Protein AF-A0A2G5SE63-F1 (afdb_monomer_lite)

InterPro domains:
  IPR051630 Transcriptional Corepressor and Histone Demethylase [PTHR14017] (15-515)

Radius of gyration: 32.01 Å; chains: 1; bounding box: 91×85×112 Å

Foldseek 3Di:
DDDDDDDDDDDDDDDDDDDDDDDDDDDDDDPPPPPDPPDDDPDDDDDDDDDDDDDDDDDDDDDDDDDDDDDDDDDDDDDDDDDPDPDPPDPPDPDDDPLRVQLVLLLLQLLLLLVVLVVPLPPPPVPDPPRDVPLDDVLLVVLNCVSNVQQDDPLQFADEDDLPDFAPCLPCQSVLVVVVCLQQPAAADLVAPFDFFDPDLDDDDDDRRWHFNDDPPDDPVVVVVQNVVVNVGTPNTTDDDDPPPDDDSCPPPPCVSVVRQLVVLVVVQVPDDPVPRDDRGDPPRGHAYEYEADLCRPDDCPSVLSRCSRGPHHYYHCQCSVLVQDPVCQQLVNQCVQDPFDKFKKWKARFDHPQFAAEQFDDPVCRVVGRDLDYHTDIDIDTSVLVNQLLVQSNVLSNVLSVVCSVCVVCNVVSSVVSSVSQQVSADDDDPPRRGDPSHRIHIKRWQAWLDPPPPVGRSPVVVVSLVSDDQSPQLDHPPDPVVPPPDDDRVRSTDGDIRDRHRDDDRDDDDPPD

Structure (mmCIF, N/CA/C/O backbone):
data_AF-A0A2G5SE63-F1
#
_entry.id   AF-A0A2G5SE63-F1
#
loop_
_atom_site.group_PDB
_atom_site.id
_atom_site.type_symbol
_atom_site.label_atom_id
_atom_site.label_alt_id
_atom_site.label_comp_id
_atom_site.label_asym_id
_atom_site.label_entity_id
_atom_site.label_seq_id
_atom_site.pdbx_PDB_ins_code
_atom_site.Cartn_x
_atom_site.Cartn_y
_atom_site.Cartn_z
_atom_site.occupancy
_atom_site.B_iso_or_equiv
_atom_site.auth_seq_id
_atom_site.auth_comp_id
_atom_site.auth_asym_id
_atom_site.auth_atom_id
_atom_site.pdbx_PDB_model_num
ATOM 1 N N . MET A 1 1 ? -1.810 -16.993 -83.057 1.00 30.59 1 MET A N 1
ATOM 2 C CA . MET A 1 1 ? -0.584 -16.940 -83.878 1.00 30.59 1 MET A CA 1
ATOM 3 C C . MET A 1 1 ? 0.386 -15.972 -83.216 1.00 30.59 1 MET A C 1
ATOM 5 O O . MET A 1 1 ? -0.040 -14.856 -82.979 1.00 30.59 1 MET A O 1
ATOM 9 N N . GLN A 1 2 ? 1.602 -16.467 -82.914 1.00 28.72 2 GLN A N 1
ATOM 10 C CA . GLN A 1 2 ? 2.877 -15.783 -82.566 1.00 28.72 2 GLN A CA 1
ATOM 11 C C . GLN A 1 2 ? 2.839 -14.782 -81.383 1.00 28.72 2 GLN A C 1
ATOM 13 O O . GLN A 1 2 ? 2.095 -13.819 -81.424 1.00 28.72 2 GLN A O 1
ATOM 18 N N . GLY A 1 3 ? 3.532 -14.967 -80.246 1.00 28.42 3 GLY A N 1
ATOM 19 C CA . GLY A 1 3 ? 4.953 -15.319 -80.008 1.00 28.42 3 GLY A CA 1
ATOM 20 C C . GLY A 1 3 ? 5.690 -14.018 -79.608 1.00 28.42 3 GLY A C 1
ATOM 21 O O . GLY A 1 3 ? 5.505 -13.032 -80.299 1.00 28.42 3 GLY A O 1
ATOM 22 N N . SER A 1 4 ? 6.483 -13.853 -78.538 1.00 29.08 4 SER A N 1
ATOM 23 C CA . SER A 1 4 ? 7.476 -14.732 -77.905 1.00 29.08 4 SER A CA 1
ATOM 24 C C . SER A 1 4 ? 8.048 -14.106 -76.598 1.00 29.08 4 SER A C 1
ATOM 26 O O . SER A 1 4 ? 8.283 -12.904 -76.585 1.00 29.08 4 SER A O 1
ATOM 28 N N . SER A 1 5 ? 8.356 -14.955 -75.589 1.00 30.56 5 SER A N 1
ATOM 29 C CA . SER A 1 5 ? 9.543 -14.988 -74.670 1.00 30.56 5 SER A CA 1
ATOM 30 C C . SER A 1 5 ? 9.887 -13.777 -73.759 1.00 30.56 5 SER A C 1
ATOM 32 O O . SER A 1 5 ? 9.898 -12.654 -74.229 1.00 30.56 5 SER A O 1
ATOM 34 N N . THR A 1 6 ? 10.349 -13.862 -72.497 1.00 29.30 6 THR A N 1
ATOM 35 C CA . THR A 1 6 ? 10.870 -14.948 -71.630 1.00 29.30 6 THR A CA 1
ATOM 36 C C . THR A 1 6 ? 11.288 -14.378 -70.252 1.00 29.30 6 THR A C 1
ATOM 38 O O . THR A 1 6 ? 11.658 -13.211 -70.177 1.00 29.30 6 THR A O 1
ATOM 41 N N . ARG A 1 7 ? 11.422 -15.292 -69.267 1.00 26.94 7 ARG A N 1
ATOM 42 C CA . ARG A 1 7 ? 12.365 -15.352 -68.114 1.00 26.94 7 ARG A CA 1
ATOM 43 C C . ARG A 1 7 ? 11.886 -15.003 -66.692 1.00 26.94 7 ARG A C 1
ATOM 45 O O . ARG A 1 7 ? 11.969 -13.877 -66.221 1.00 26.94 7 ARG A O 1
ATOM 52 N N . ASP A 1 8 ? 11.514 -16.091 -66.013 1.00 27.47 8 ASP A N 1
ATOM 53 C CA . ASP A 1 8 ? 11.878 -16.535 -64.658 1.00 27.47 8 ASP A CA 1
ATOM 54 C C . ASP A 1 8 ? 12.922 -15.728 -63.862 1.00 27.47 8 ASP A C 1
ATOM 56 O O . ASP A 1 8 ? 14.047 -15.526 -64.322 1.00 27.47 8 ASP A O 1
ATOM 60 N N . ASN A 1 9 ? 12.635 -15.518 -62.566 1.00 27.62 9 ASN A N 1
ATOM 61 C CA . ASN A 1 9 ? 13.539 -16.030 -61.533 1.00 27.62 9 ASN A CA 1
ATOM 62 C C . ASN A 1 9 ? 12.873 -16.295 -60.169 1.00 27.62 9 ASN A C 1
ATOM 64 O O . ASN A 1 9 ? 12.051 -15.535 -59.663 1.00 27.62 9 ASN A O 1
ATOM 68 N N . ARG A 1 10 ? 13.287 -17.428 -59.599 1.00 26.53 10 ARG A N 1
ATOM 69 C CA . ARG A 1 10 ? 12.816 -18.117 -58.393 1.00 26.53 10 ARG A CA 1
ATOM 70 C C . ARG A 1 10 ? 13.096 -17.336 -57.104 1.00 26.53 10 ARG A C 1
ATOM 72 O O . ARG A 1 10 ? 14.202 -16.836 -56.919 1.00 26.53 10 ARG A O 1
ATOM 79 N N . ARG A 1 11 ? 12.171 -17.393 -56.137 1.00 27.53 11 ARG A N 1
ATOM 80 C CA . ARG A 1 11 ? 12.480 -17.203 -54.709 1.00 27.53 11 ARG A CA 1
ATOM 81 C C . ARG A 1 11 ? 12.095 -18.469 -53.946 1.00 27.53 11 ARG A C 1
ATOM 83 O O . ARG A 1 11 ? 10.929 -18.830 -53.835 1.00 27.53 11 ARG A O 1
ATOM 90 N N . THR A 1 12 ? 13.126 -19.173 -53.508 1.00 27.53 12 THR A N 1
ATOM 91 C CA . THR A 1 12 ? 13.116 -20.438 -52.775 1.00 27.53 12 THR A CA 1
ATOM 92 C C . THR A 1 12 ? 12.429 -20.312 -51.417 1.00 27.53 12 THR A C 1
ATOM 94 O O . THR A 1 12 ? 12.875 -19.548 -50.564 1.00 27.53 12 THR A O 1
ATOM 97 N N . GLN A 1 13 ? 11.391 -21.121 -51.205 1.00 26.95 13 GLN A N 1
ATOM 98 C CA . GLN A 1 13 ? 10.924 -21.518 -49.881 1.00 26.95 13 GLN A CA 1
ATOM 99 C C . GLN A 1 13 ? 11.902 -22.561 -49.326 1.00 26.95 13 GLN A C 1
ATOM 101 O O . GLN A 1 13 ? 12.095 -23.612 -49.933 1.00 26.95 13 GLN A O 1
ATOM 106 N N . GLN A 1 14 ? 12.531 -22.270 -48.188 1.00 26.72 14 GLN A N 1
ATOM 107 C CA . GLN A 1 14 ? 13.210 -23.279 -47.379 1.00 26.72 14 GLN A CA 1
ATOM 108 C C . GLN A 1 14 ? 12.342 -23.600 -46.165 1.00 26.72 14 GLN A C 1
ATOM 110 O O . GLN A 1 14 ? 12.247 -22.838 -45.208 1.00 26.72 14 GLN A O 1
ATOM 115 N N . THR A 1 15 ? 11.715 -24.767 -46.243 1.00 26.59 15 THR A N 1
ATOM 116 C CA . THR A 1 15 ? 11.247 -25.584 -45.126 1.00 26.59 15 THR A CA 1
ATOM 117 C C . THR A 1 15 ? 12.358 -25.767 -44.091 1.00 26.59 15 THR A C 1
ATOM 119 O O . THR A 1 15 ? 13.388 -26.366 -44.403 1.00 26.59 15 THR A O 1
ATOM 122 N N . GLN A 1 16 ? 12.141 -25.315 -42.853 1.00 28.48 16 GLN A N 1
ATOM 123 C CA . GLN A 1 16 ? 12.920 -25.772 -41.703 1.00 28.48 16 GLN A CA 1
ATOM 124 C C . GLN A 1 16 ? 12.133 -26.826 -40.927 1.00 28.48 16 GLN A C 1
ATOM 126 O O . GLN A 1 16 ? 11.013 -26.618 -40.468 1.00 28.48 16 GLN A O 1
ATOM 131 N N . SER A 1 17 ? 12.761 -27.993 -40.845 1.00 26.33 17 SER A N 1
ATOM 132 C CA . SER A 1 17 ? 12.310 -29.203 -40.183 1.00 26.33 17 SER A CA 1
ATOM 133 C C . SER A 1 17 ? 12.133 -29.011 -38.678 1.00 26.33 17 SER A C 1
ATOM 135 O O . SER A 1 17 ? 13.062 -28.599 -37.980 1.00 26.33 17 SER A O 1
ATOM 137 N N . ILE A 1 18 ? 10.975 -29.432 -38.179 1.00 26.94 18 ILE A N 1
ATOM 138 C CA . ILE A 1 18 ? 10.687 -29.656 -36.763 1.00 26.94 18 ILE A CA 1
ATOM 139 C C . ILE A 1 18 ? 11.609 -30.774 -36.258 1.00 26.94 18 ILE A C 1
ATOM 141 O O . ILE A 1 18 ? 11.415 -31.949 -36.569 1.00 26.94 18 ILE A O 1
ATOM 145 N N . ARG A 1 19 ? 12.629 -30.418 -35.471 1.00 25.81 19 ARG A N 1
ATOM 146 C CA . ARG A 1 19 ? 13.379 -31.382 -34.657 1.00 25.81 19 ARG A CA 1
ATOM 147 C C . ARG A 1 19 ? 12.616 -31.602 -33.356 1.00 25.81 19 ARG A C 1
ATOM 149 O O . ARG A 1 19 ? 12.664 -30.780 -32.449 1.00 25.81 19 ARG A O 1
ATOM 156 N N . GLN A 1 20 ? 11.921 -32.733 -33.280 1.00 26.14 20 GLN A N 1
ATOM 157 C CA . GLN A 1 20 ? 11.425 -33.297 -32.029 1.00 26.14 20 GLN A CA 1
ATOM 158 C C . GLN A 1 20 ? 12.620 -33.662 -31.135 1.00 26.14 20 GLN A C 1
ATOM 160 O O . GLN A 1 20 ? 13.385 -34.572 -31.458 1.00 26.14 20 GLN A O 1
ATOM 165 N N . SER A 1 21 ? 12.788 -32.976 -30.007 1.00 26.64 21 SER A N 1
ATOM 166 C CA . SER A 1 21 ? 13.642 -33.437 -28.912 1.00 26.64 21 SER A CA 1
ATOM 167 C C . SER A 1 21 ? 12.795 -34.244 -27.924 1.00 26.64 21 SER A C 1
ATOM 169 O O . SER A 1 21 ? 11.805 -33.770 -27.371 1.00 26.64 21 SER A O 1
ATOM 171 N N . ARG A 1 22 ? 13.176 -35.512 -27.741 1.00 26.05 22 ARG A N 1
ATOM 172 C CA . ARG A 1 22 ? 12.609 -36.428 -26.742 1.00 26.05 22 ARG A CA 1
ATOM 173 C C . ARG A 1 22 ? 12.897 -35.945 -25.308 1.00 26.05 22 ARG A C 1
ATOM 175 O O . ARG A 1 22 ? 13.927 -35.309 -25.082 1.00 26.05 22 ARG A O 1
ATOM 182 N N . PRO A 1 23 ? 12.036 -36.302 -24.338 1.00 24.58 23 PRO A N 1
ATOM 183 C CA . PRO A 1 23 ? 12.110 -35.813 -22.969 1.00 24.58 23 PRO A CA 1
ATOM 184 C C . PRO A 1 23 ? 13.185 -36.559 -22.176 1.00 24.58 23 PRO A C 1
ATOM 186 O O . PRO A 1 23 ? 13.169 -37.786 -22.075 1.00 24.58 23 PRO A O 1
ATOM 189 N N . THR A 1 24 ? 14.115 -35.819 -21.578 1.00 26.73 24 THR A N 1
ATOM 190 C CA . THR A 1 24 ? 15.051 -36.354 -20.589 1.00 26.73 24 THR A CA 1
ATOM 191 C C . THR A 1 24 ? 14.405 -36.319 -19.208 1.00 26.73 24 THR A C 1
ATOM 193 O O . THR A 1 24 ? 14.349 -35.302 -18.523 1.00 26.73 24 THR A O 1
ATOM 196 N N . THR A 1 25 ? 13.924 -37.478 -18.770 1.00 28.27 25 THR A N 1
ATOM 197 C CA . THR A 1 25 ? 13.602 -37.754 -17.371 1.00 28.27 25 THR A CA 1
ATOM 198 C C . THR A 1 25 ? 14.877 -37.705 -16.529 1.00 28.27 25 THR A C 1
ATOM 200 O O . THR A 1 25 ? 15.701 -38.620 -16.594 1.00 28.27 25 THR A O 1
ATOM 203 N N . ARG A 1 26 ? 15.038 -36.673 -15.693 1.00 26.05 26 ARG A N 1
ATOM 204 C CA . ARG A 1 26 ? 15.887 -36.771 -14.499 1.00 26.05 26 ARG A CA 1
ATOM 205 C C . ARG A 1 26 ? 15.404 -35.852 -13.373 1.00 26.05 26 ARG A C 1
ATOM 207 O O . ARG A 1 26 ? 15.696 -34.668 -13.339 1.00 26.05 26 ARG A O 1
ATOM 214 N N . SER A 1 27 ? 14.723 -36.499 -12.429 1.00 27.45 27 SER A N 1
ATOM 215 C CA . SER A 1 27 ? 14.870 -36.320 -10.982 1.00 27.45 27 SER A CA 1
ATOM 216 C C . SER A 1 27 ? 14.578 -34.937 -10.386 1.00 27.45 27 SER A C 1
ATOM 218 O O . SER A 1 27 ? 15.448 -34.085 -10.227 1.00 27.45 27 SER A O 1
ATOM 220 N N . THR A 1 28 ? 13.352 -34.830 -9.881 1.00 34.25 28 THR A N 1
ATOM 221 C CA . THR A 1 28 ? 12.953 -34.122 -8.659 1.00 34.25 28 THR A CA 1
ATOM 222 C C . THR A 1 28 ? 13.988 -34.244 -7.530 1.00 34.25 28 THR A C 1
ATOM 224 O O . THR A 1 28 ? 13.969 -35.217 -6.786 1.00 34.25 28 THR A O 1
ATOM 227 N N . ALA A 1 29 ? 14.892 -33.271 -7.401 1.00 27.62 29 ALA A N 1
ATOM 228 C CA . ALA A 1 29 ? 15.628 -32.954 -6.169 1.00 27.62 29 ALA A CA 1
ATOM 229 C C . ALA A 1 29 ? 16.548 -31.747 -6.415 1.00 27.62 29 ALA A C 1
ATOM 231 O O . ALA A 1 29 ? 17.751 -31.930 -6.526 1.00 27.62 29 ALA A O 1
ATOM 232 N N . ASN A 1 30 ? 16.020 -30.524 -6.557 1.00 28.97 30 ASN A N 1
ATOM 233 C CA . ASN A 1 30 ? 16.871 -29.318 -6.466 1.00 28.97 30 ASN A CA 1
ATOM 234 C C . ASN A 1 30 ? 16.159 -27.998 -6.107 1.00 28.97 30 ASN A C 1
ATOM 236 O O . ASN A 1 30 ? 16.807 -26.957 -6.055 1.00 28.97 30 ASN A O 1
ATOM 240 N N . ALA A 1 31 ? 14.876 -28.013 -5.736 1.00 29.52 31 ALA A N 1
ATOM 241 C CA . ALA A 1 31 ? 14.172 -26.801 -5.289 1.00 29.52 31 ALA A CA 1
ATOM 242 C C . ALA A 1 31 ? 14.446 -26.403 -3.815 1.00 29.52 31 ALA A C 1
ATOM 244 O O . ALA A 1 31 ? 13.814 -25.490 -3.297 1.00 29.52 31 ALA A O 1
ATOM 245 N N . LEU A 1 32 ? 15.388 -27.061 -3.123 1.00 29.97 32 LEU A N 1
ATOM 246 C CA . LEU A 1 32 ? 15.657 -26.854 -1.688 1.00 29.97 32 LEU A CA 1
ATOM 247 C C . LEU A 1 32 ? 17.054 -26.297 -1.349 1.00 29.97 32 LEU A C 1
ATOM 249 O O . LEU A 1 32 ? 17.333 -26.082 -0.175 1.00 29.97 32 LEU A O 1
ATOM 253 N N . ASN A 1 33 ? 17.914 -25.994 -2.332 1.00 27.91 33 ASN A N 1
ATOM 254 C CA . ASN A 1 33 ? 19.308 -25.590 -2.063 1.00 27.91 33 ASN A CA 1
ATOM 255 C C . ASN A 1 33 ? 19.717 -24.165 -2.485 1.00 27.91 33 ASN A C 1
ATOM 257 O O . ASN A 1 33 ? 20.893 -23.827 -2.391 1.00 27.91 33 ASN A O 1
ATOM 261 N N . GLN A 1 34 ? 18.781 -23.271 -2.826 1.00 30.20 34 GLN A N 1
ATOM 262 C CA . GLN A 1 34 ? 19.083 -21.833 -2.991 1.00 30.20 34 GLN A CA 1
ATOM 263 C C . GLN A 1 34 ? 18.849 -20.988 -1.720 1.00 30.20 34 GLN A C 1
ATOM 265 O O . GLN A 1 34 ? 18.658 -19.778 -1.780 1.00 30.20 34 GLN A O 1
ATOM 270 N N . ARG A 1 35 ? 18.924 -21.604 -0.533 1.00 33.09 35 ARG A N 1
ATOM 271 C CA . ARG A 1 35 ? 18.958 -20.897 0.761 1.00 33.09 35 ARG A CA 1
ATOM 272 C C . ARG A 1 35 ? 20.172 -21.312 1.597 1.00 33.09 35 ARG A C 1
ATOM 274 O O . ARG A 1 35 ? 20.029 -21.767 2.724 1.00 33.09 35 ARG A O 1
ATOM 281 N N . SER A 1 36 ? 21.386 -21.170 1.063 1.00 30.50 36 SER A N 1
ATOM 282 C CA . SER A 1 36 ? 22.601 -21.138 1.896 1.00 30.50 36 SER A CA 1
ATOM 283 C C . SER A 1 36 ? 23.817 -20.599 1.135 1.00 30.50 36 SER A C 1
ATOM 285 O O . SER A 1 36 ? 24.647 -21.352 0.638 1.00 30.50 36 SER A O 1
ATOM 287 N N . LEU A 1 37 ? 23.964 -19.275 1.075 1.00 26.89 37 LEU A N 1
ATOM 288 C CA . LEU A 1 37 ? 25.247 -18.632 0.764 1.00 26.89 37 LEU A CA 1
ATOM 289 C C . LEU A 1 37 ? 25.679 -17.730 1.925 1.00 26.89 37 LEU A C 1
ATOM 291 O O . LEU A 1 37 ? 25.951 -16.549 1.765 1.00 26.89 37 LEU A O 1
ATOM 295 N N . THR A 1 38 ? 25.763 -18.314 3.122 1.00 30.27 38 THR A N 1
ATOM 296 C CA . THR A 1 38 ? 26.461 -17.725 4.279 1.00 30.27 38 THR A CA 1
ATOM 297 C C . THR A 1 38 ? 27.177 -18.799 5.100 1.00 30.27 38 THR A C 1
ATOM 299 O O . THR A 1 38 ? 27.014 -18.902 6.309 1.00 30.27 38 THR A O 1
ATOM 302 N N . LYS A 1 39 ? 28.037 -19.600 4.461 1.00 27.42 39 LYS A N 1
ATOM 303 C CA . LYS A 1 39 ? 29.121 -20.314 5.161 1.00 27.42 39 LYS A CA 1
ATOM 304 C C . LYS A 1 39 ? 30.389 -20.333 4.313 1.00 27.42 39 LYS A C 1
ATOM 306 O O . LYS A 1 39 ? 30.770 -21.355 3.752 1.00 27.42 39 LYS A O 1
ATOM 311 N N . VAL A 1 40 ? 31.096 -19.204 4.276 1.00 27.23 40 VAL A N 1
ATOM 312 C CA . VAL A 1 40 ? 32.530 -19.237 3.969 1.00 27.23 40 VAL A CA 1
ATOM 313 C C . VAL A 1 40 ? 33.237 -19.848 5.180 1.00 27.23 40 VAL A C 1
ATOM 315 O O . VAL A 1 40 ? 33.261 -19.279 6.273 1.00 27.23 40 VAL A O 1
ATOM 318 N N . ARG A 1 41 ? 33.771 -21.055 4.974 1.00 24.44 41 ARG A N 1
ATOM 319 C CA . ARG A 1 41 ? 34.708 -21.760 5.855 1.00 24.44 41 ARG A CA 1
ATOM 320 C C . ARG A 1 41 ? 35.819 -20.794 6.289 1.00 24.44 41 ARG A C 1
ATOM 322 O O . ARG A 1 41 ? 36.641 -20.386 5.477 1.00 24.44 41 ARG A O 1
ATOM 329 N N . ARG A 1 42 ? 35.875 -20.454 7.581 1.00 25.98 42 ARG A N 1
ATOM 330 C CA . ARG A 1 42 ? 37.058 -19.830 8.192 1.00 25.98 42 ARG A CA 1
ATOM 331 C C . ARG A 1 42 ? 38.181 -20.868 8.242 1.00 25.98 42 ARG A C 1
ATOM 333 O O . ARG A 1 42 ? 38.253 -21.652 9.186 1.00 25.98 42 ARG A O 1
ATOM 340 N N . SER A 1 43 ? 39.062 -20.873 7.247 1.00 27.12 43 SER A N 1
ATOM 341 C CA . SER A 1 43 ? 40.390 -21.467 7.393 1.00 27.12 43 SER A CA 1
ATOM 342 C C . SER A 1 43 ? 41.225 -20.561 8.297 1.00 27.12 43 SER A C 1
ATOM 344 O O . SER A 1 43 ? 41.416 -19.378 8.016 1.00 27.12 43 SER A O 1
ATOM 346 N N . ARG A 1 44 ? 41.692 -21.104 9.423 1.00 29.66 44 ARG A N 1
ATOM 347 C CA . ARG A 1 44 ? 42.647 -20.442 10.315 1.00 29.66 44 ARG A CA 1
ATOM 348 C C . ARG A 1 44 ? 43.978 -20.258 9.577 1.00 29.66 44 ARG A C 1
ATOM 350 O O . ARG A 1 44 ? 44.704 -21.226 9.401 1.00 29.66 44 ARG A O 1
ATOM 357 N N . SER A 1 45 ? 44.334 -19.022 9.240 1.00 26.59 45 SER A N 1
ATOM 358 C CA . SER A 1 45 ? 45.729 -18.624 9.027 1.00 26.59 45 SER A CA 1
ATOM 359 C C . SER A 1 45 ? 46.019 -17.375 9.857 1.00 26.59 45 SER A C 1
ATOM 361 O O . SER A 1 45 ? 45.384 -16.334 9.697 1.00 26.59 45 SER A O 1
ATOM 363 N N . ARG A 1 46 ? 46.956 -17.511 10.799 1.00 30.44 46 ARG A N 1
ATOM 364 C CA . ARG A 1 46 ? 47.530 -16.420 11.596 1.00 30.44 46 ARG A CA 1
ATOM 365 C C . ARG A 1 46 ? 48.165 -15.377 10.666 1.00 30.44 46 ARG A C 1
ATOM 367 O O . ARG A 1 46 ? 48.941 -15.761 9.800 1.00 30.44 46 ARG A O 1
ATOM 374 N N . GLY A 1 47 ? 47.927 -14.083 10.898 1.00 27.47 47 GLY A N 1
ATOM 375 C CA . GLY A 1 47 ? 48.752 -13.033 10.287 1.00 27.47 47 GLY A CA 1
ATOM 376 C C . GLY A 1 47 ? 48.145 -11.629 10.238 1.00 27.47 47 GLY A C 1
ATOM 377 O O . GLY A 1 47 ? 47.426 -11.313 9.307 1.00 27.47 47 GLY A O 1
ATOM 378 N N . LYS A 1 48 ? 48.543 -10.795 11.210 1.00 27.27 48 LYS A N 1
ATOM 379 C CA . LYS A 1 48 ? 48.642 -9.316 11.205 1.00 27.27 48 LYS A CA 1
ATOM 380 C C . LYS A 1 48 ? 47.366 -8.468 10.990 1.00 27.27 48 LYS A C 1
ATOM 382 O O . LYS A 1 48 ? 46.801 -8.365 9.911 1.00 27.27 48 LYS A O 1
ATOM 387 N N . ASN A 1 49 ? 47.012 -7.750 12.060 1.00 26.44 49 ASN A N 1
ATOM 388 C CA . ASN A 1 49 ? 46.053 -6.645 12.107 1.00 26.44 49 ASN A CA 1
ATOM 389 C C . ASN A 1 49 ? 46.403 -5.525 11.109 1.00 26.44 49 ASN A C 1
ATOM 391 O O . ASN A 1 49 ? 47.499 -4.971 11.183 1.00 26.44 49 ASN A O 1
ATOM 395 N N . VAL A 1 50 ? 45.440 -5.102 10.286 1.00 26.88 50 VAL A N 1
ATOM 396 C CA . VAL A 1 50 ? 45.475 -3.808 9.586 1.00 26.88 50 VAL A CA 1
ATOM 397 C C . VAL A 1 50 ? 44.333 -2.947 10.125 1.00 26.88 50 VAL A C 1
ATOM 399 O O . VAL A 1 50 ? 43.158 -3.255 9.939 1.00 26.88 50 VAL A O 1
ATOM 402 N N . ARG A 1 51 ? 44.695 -1.884 10.851 1.00 26.59 51 ARG A N 1
ATOM 403 C CA . ARG A 1 51 ? 43.793 -0.801 11.265 1.00 26.59 51 ARG A CA 1
ATOM 404 C C . ARG A 1 51 ? 43.552 0.116 10.062 1.00 26.59 51 ARG A C 1
ATOM 406 O O . ARG A 1 51 ? 44.514 0.546 9.434 1.00 26.59 51 ARG A O 1
ATOM 413 N N . PHE A 1 52 ? 42.299 0.466 9.783 1.00 24.22 52 PHE A N 1
ATOM 414 C CA . PHE A 1 52 ? 41.976 1.571 8.877 1.00 24.22 52 PHE A CA 1
ATOM 415 C C . PHE A 1 52 ? 42.254 2.898 9.598 1.00 24.22 52 PHE A C 1
ATOM 417 O O . PHE A 1 52 ? 41.592 3.215 10.586 1.00 24.22 52 PHE A O 1
ATOM 424 N N . ALA A 1 53 ? 43.258 3.644 9.136 1.00 28.39 53 ALA A N 1
ATOM 425 C CA . ALA A 1 53 ? 43.579 4.986 9.614 1.00 28.39 53 ALA A CA 1
ATOM 426 C C . ALA A 1 53 ? 42.970 6.046 8.680 1.00 28.39 53 ALA A C 1
ATOM 428 O O . ALA A 1 53 ? 43.058 5.930 7.458 1.00 28.39 53 ALA A O 1
ATOM 429 N N . SER A 1 54 ? 42.358 7.076 9.265 1.00 29.20 54 SER A N 1
ATOM 430 C CA . SER A 1 54 ? 41.907 8.289 8.569 1.00 29.20 54 SER A CA 1
ATOM 431 C C . SER A 1 54 ? 43.101 9.092 8.019 1.00 29.20 54 SER A C 1
ATOM 433 O O . SER A 1 54 ? 44.179 9.047 8.617 1.00 29.20 54 SER A O 1
ATOM 435 N N . PRO A 1 55 ? 42.943 9.854 6.919 1.00 29.84 55 PRO A N 1
ATOM 436 C CA . PRO A 1 55 ? 44.067 10.536 6.278 1.00 29.84 55 PRO A CA 1
ATOM 437 C C . PRO A 1 55 ? 44.539 11.773 7.071 1.00 29.84 55 PRO A C 1
ATOM 439 O O . PRO A 1 55 ? 43.713 12.453 7.692 1.00 29.84 55 PRO A O 1
ATOM 442 N N . PRO A 1 56 ? 45.847 12.103 7.052 1.00 28.66 56 PRO A N 1
ATOM 443 C CA . PRO A 1 56 ? 46.392 13.242 7.781 1.00 28.66 56 PRO A CA 1
ATOM 444 C C . PRO A 1 56 ? 46.184 14.566 7.028 1.00 28.66 56 PRO A C 1
ATOM 446 O O . PRO A 1 56 ? 46.259 14.635 5.802 1.00 28.66 56 PRO A O 1
ATOM 449 N N . ARG A 1 57 ? 45.966 15.643 7.793 1.00 32.09 57 ARG A N 1
ATOM 450 C CA . ARG A 1 57 ? 46.010 17.036 7.323 1.00 32.09 57 ARG A CA 1
ATOM 451 C C . ARG A 1 57 ? 47.460 17.426 7.016 1.00 32.09 57 ARG A C 1
ATOM 453 O O . ARG A 1 57 ? 48.290 17.402 7.921 1.00 32.09 57 ARG A O 1
ATOM 460 N N . GLN A 1 58 ? 47.753 17.833 5.783 1.00 30.45 58 GLN A N 1
ATOM 461 C CA . GLN A 1 58 ? 49.034 18.457 5.444 1.00 30.45 58 GLN A CA 1
ATOM 462 C C . GLN A 1 58 ? 49.032 19.933 5.862 1.00 30.45 58 GLN A C 1
ATOM 464 O O . GLN A 1 58 ? 48.254 20.736 5.351 1.00 30.45 58 GLN A O 1
ATOM 469 N N . GLY A 1 59 ? 49.909 20.276 6.805 1.00 25.94 59 GLY A N 1
ATOM 470 C CA . GLY A 1 59 ? 50.369 21.639 7.043 1.00 25.94 59 GLY A CA 1
ATOM 471 C C . GLY A 1 59 ? 51.666 21.865 6.270 1.00 25.94 59 GLY A C 1
ATOM 472 O O . GLY A 1 59 ? 52.603 21.084 6.404 1.00 25.94 59 GLY A O 1
ATOM 473 N N . SER A 1 60 ? 51.713 22.921 5.464 1.00 28.02 60 SER A N 1
ATOM 474 C CA . SER A 1 60 ? 52.926 23.379 4.786 1.00 28.02 60 SER A CA 1
ATOM 475 C C . SER A 1 60 ? 53.603 24.457 5.636 1.00 28.02 60 SER A C 1
ATOM 477 O O . SER A 1 60 ? 52.997 25.481 5.952 1.00 28.02 60 SER A O 1
ATOM 479 N N . ARG A 1 61 ? 54.858 24.211 6.025 1.00 25.84 61 ARG A N 1
ATOM 480 C CA . ARG A 1 61 ? 55.819 25.218 6.493 1.00 25.84 61 ARG A CA 1
ATOM 481 C C . ARG A 1 61 ? 56.932 25.274 5.453 1.00 25.84 61 ARG A C 1
ATOM 483 O O . ARG A 1 61 ? 57.654 24.295 5.327 1.00 25.84 61 ARG A O 1
ATOM 490 N N . HIS A 1 62 ? 57.127 26.421 4.808 1.00 28.81 62 HIS A N 1
ATOM 491 C CA . HIS A 1 62 ? 58.438 26.804 4.286 1.00 28.81 62 HIS A CA 1
ATOM 492 C C . HIS A 1 62 ? 58.667 28.320 4.406 1.00 28.81 62 HIS A C 1
ATOM 494 O O . HIS A 1 62 ? 57.934 29.131 3.854 1.00 28.81 62 HIS A O 1
ATOM 500 N N . THR A 1 63 ? 59.644 28.632 5.264 1.00 27.36 63 THR A N 1
ATOM 501 C CA . THR A 1 63 ? 60.752 29.603 5.150 1.00 27.36 63 THR A CA 1
ATOM 502 C C . THR A 1 63 ? 60.571 30.929 4.390 1.00 27.36 63 THR A C 1
ATOM 504 O O . THR A 1 63 ? 60.339 30.961 3.188 1.00 27.36 63 THR A O 1
ATOM 507 N N . ARG A 1 64 ? 60.833 32.018 5.134 1.00 24.28 64 ARG A N 1
ATOM 508 C CA . ARG A 1 64 ? 61.074 33.409 4.703 1.00 24.28 64 ARG A CA 1
ATOM 509 C C . ARG A 1 64 ? 62.255 33.528 3.731 1.00 24.28 64 ARG A C 1
ATOM 511 O O . ARG A 1 64 ? 63.315 32.992 4.032 1.00 24.28 64 ARG A O 1
ATOM 518 N N . THR A 1 65 ? 62.101 34.353 2.698 1.00 27.31 65 THR A N 1
ATOM 519 C CA . THR A 1 65 ? 63.098 35.343 2.240 1.00 27.31 65 THR A CA 1
ATOM 520 C C . THR A 1 65 ? 62.359 36.559 1.666 1.00 27.31 65 THR A C 1
ATOM 522 O O . THR A 1 65 ? 61.232 36.439 1.185 1.00 27.31 65 THR A O 1
ATOM 525 N N . ASP A 1 66 ? 62.955 37.735 1.847 1.00 25.97 66 ASP A N 1
ATOM 526 C CA . ASP A 1 66 ? 62.382 39.066 1.638 1.00 25.97 66 ASP A CA 1
ATOM 527 C C . ASP A 1 66 ? 62.276 39.494 0.163 1.00 25.97 66 ASP A C 1
ATOM 529 O O . ASP A 1 66 ? 63.114 39.125 -0.653 1.00 25.97 66 ASP A O 1
ATOM 533 N N . ALA A 1 67 ? 61.289 40.357 -0.131 1.00 25.95 67 ALA A N 1
ATOM 534 C CA . ALA A 1 67 ? 61.463 41.698 -0.723 1.00 25.95 67 ALA A CA 1
ATOM 535 C C . ALA A 1 67 ? 60.355 42.119 -1.718 1.00 25.95 67 ALA A C 1
ATOM 537 O O . ALA A 1 67 ? 60.289 41.674 -2.858 1.00 25.95 67 ALA A O 1
ATOM 538 N N . SER A 1 68 ? 59.633 43.165 -1.300 1.00 26.61 68 SER A N 1
ATOM 539 C CA . SER A 1 68 ? 59.152 44.300 -2.107 1.00 26.61 68 SER A CA 1
ATOM 540 C C . SER A 1 68 ? 57.904 44.190 -3.006 1.00 26.61 68 SER A C 1
ATOM 542 O O . SER A 1 68 ? 57.585 43.175 -3.607 1.00 26.61 68 SER A O 1
ATOM 544 N N . ALA A 1 69 ? 57.269 45.365 -3.108 1.00 27.05 69 ALA A N 1
ATOM 545 C CA . ALA A 1 69 ? 56.249 45.826 -4.052 1.00 27.05 69 ALA A CA 1
ATOM 546 C C . ALA A 1 69 ? 54.765 45.525 -3.747 1.00 27.05 69 ALA A C 1
ATOM 548 O O . ALA A 1 69 ? 54.203 44.466 -4.006 1.00 27.05 69 ALA A O 1
ATOM 549 N N . ARG A 1 70 ? 54.116 46.587 -3.248 1.00 30.62 70 ARG A N 1
ATOM 550 C CA . ARG A 1 70 ? 52.671 46.845 -3.246 1.00 30.62 70 ARG A CA 1
ATOM 551 C C . ARG A 1 70 ? 52.065 46.626 -4.639 1.00 30.62 70 ARG A C 1
ATOM 553 O O . ARG A 1 70 ? 52.596 47.164 -5.602 1.00 30.62 70 ARG A O 1
ATOM 560 N N . ASN A 1 71 ? 50.869 46.036 -4.706 1.00 26.34 71 ASN A N 1
ATOM 561 C CA . ASN A 1 71 ? 49.770 46.624 -5.479 1.00 26.34 71 ASN A CA 1
ATOM 562 C C . ASN A 1 71 ? 48.395 46.102 -5.039 1.00 26.34 71 ASN A C 1
ATOM 564 O O . ASN A 1 71 ? 48.191 44.919 -4.780 1.00 26.34 71 ASN A O 1
ATOM 568 N N . ARG A 1 72 ? 47.464 47.051 -4.915 1.00 29.02 72 ARG A N 1
ATOM 569 C CA . ARG A 1 72 ? 46.047 46.872 -4.587 1.00 29.02 72 ARG A CA 1
ATOM 570 C C . ARG A 1 72 ? 45.311 46.246 -5.771 1.00 29.02 72 ARG A C 1
ATOM 572 O O . ARG A 1 72 ? 45.475 46.716 -6.889 1.00 29.02 72 ARG A O 1
ATOM 579 N N . SER A 1 73 ? 44.404 45.309 -5.505 1.00 25.45 73 SER A N 1
ATOM 580 C CA . SER A 1 73 ? 43.230 45.084 -6.353 1.00 25.45 73 SER A CA 1
ATOM 581 C C . SER A 1 73 ? 42.145 44.341 -5.568 1.00 25.45 73 SER A C 1
ATOM 583 O O . SER A 1 73 ? 42.369 43.295 -4.965 1.00 25.45 73 SER A O 1
ATOM 585 N N . THR A 1 74 ? 40.984 44.976 -5.504 1.00 27.73 74 THR A N 1
ATOM 586 C CA . THR A 1 74 ? 39.744 44.604 -4.821 1.00 27.73 74 THR A CA 1
ATOM 587 C C . THR A 1 74 ? 39.059 43.404 -5.478 1.00 27.73 74 THR A C 1
ATOM 589 O O . THR A 1 74 ? 38.760 43.452 -6.667 1.00 27.73 74 THR A O 1
ATOM 592 N N . SER A 1 75 ? 38.718 42.373 -4.696 1.00 25.61 75 SER A N 1
ATOM 593 C CA . SER A 1 75 ? 37.909 41.230 -5.148 1.00 25.61 75 SER A CA 1
ATOM 594 C C . SER A 1 75 ? 36.555 41.203 -4.438 1.00 25.61 75 SER A C 1
ATOM 596 O O . SER A 1 75 ? 36.459 41.027 -3.222 1.00 25.61 75 SER A O 1
ATOM 598 N N . ILE A 1 76 ? 35.515 41.354 -5.251 1.00 26.91 76 ILE A N 1
ATOM 599 C CA . ILE A 1 76 ? 34.086 41.285 -4.950 1.00 26.91 76 ILE A CA 1
ATOM 600 C C . ILE A 1 76 ? 33.733 39.919 -4.338 1.00 26.91 76 ILE A C 1
ATOM 602 O O . ILE A 1 76 ? 34.039 38.869 -4.898 1.00 26.91 76 ILE A O 1
ATOM 606 N N . LYS A 1 77 ? 33.067 39.922 -3.175 1.00 26.19 77 LYS A N 1
ATOM 607 C CA . LYS A 1 77 ? 32.476 38.722 -2.562 1.00 26.19 77 LYS A CA 1
ATOM 608 C C . LYS A 1 77 ? 31.145 38.400 -3.246 1.00 26.19 77 LYS A C 1
ATOM 610 O O . LYS A 1 77 ? 30.125 38.995 -2.913 1.00 26.19 77 LYS A O 1
ATOM 615 N N . THR A 1 78 ? 31.128 37.414 -4.134 1.00 27.81 78 THR A N 1
ATOM 616 C CA . THR A 1 78 ? 29.891 36.750 -4.571 1.00 27.81 78 THR A CA 1
ATOM 617 C C . THR A 1 78 ? 29.372 35.840 -3.456 1.00 27.81 78 THR A C 1
ATOM 619 O O . THR A 1 78 ? 30.009 34.853 -3.080 1.00 27.81 78 THR A O 1
ATOM 622 N N . GLN A 1 79 ? 28.219 36.200 -2.891 1.00 29.06 79 GLN A N 1
ATOM 623 C CA . GLN A 1 79 ? 27.485 35.403 -1.911 1.00 29.06 79 GLN A CA 1
ATOM 624 C C . GLN A 1 79 ? 26.934 34.124 -2.561 1.00 29.06 79 GLN A C 1
ATOM 626 O O . GLN A 1 79 ? 26.222 34.180 -3.559 1.00 29.06 79 GLN A O 1
ATOM 631 N N . ARG A 1 80 ? 27.224 32.964 -1.962 1.00 27.08 80 ARG A N 1
ATOM 632 C CA . ARG A 1 80 ? 26.508 31.709 -2.241 1.00 27.08 80 ARG A CA 1
ATOM 633 C C . ARG A 1 80 ? 25.059 31.811 -1.735 1.00 27.08 80 ARG A C 1
ATOM 635 O O . ARG A 1 80 ? 24.868 32.268 -0.603 1.00 27.08 80 ARG A O 1
ATOM 642 N N . PRO A 1 81 ? 24.050 31.339 -2.489 1.00 29.89 81 PRO A N 1
ATOM 643 C CA . PRO A 1 81 ? 22.678 31.308 -2.005 1.00 29.89 81 PRO A CA 1
ATOM 644 C C . PRO A 1 81 ? 22.548 30.292 -0.864 1.00 29.89 81 PRO A C 1
ATOM 646 O O . PRO A 1 81 ? 22.946 29.132 -0.972 1.00 29.89 81 PRO A O 1
ATOM 649 N N . ARG A 1 82 ? 22.005 30.756 0.265 1.00 27.86 82 ARG A N 1
ATOM 650 C CA . ARG A 1 82 ? 21.627 29.924 1.410 1.00 27.86 82 ARG A CA 1
ATOM 651 C C . ARG A 1 82 ? 20.487 28.995 0.990 1.00 27.86 82 ARG A C 1
ATOM 653 O O . ARG A 1 82 ? 19.371 29.453 0.761 1.00 27.86 82 ARG A O 1
ATOM 660 N N . SER A 1 83 ? 20.760 27.695 0.950 1.00 31.28 83 SER A N 1
ATOM 661 C CA . SER A 1 83 ? 19.753 26.642 0.837 1.00 31.28 83 SER A CA 1
ATOM 662 C C . SER A 1 83 ? 18.725 26.772 1.967 1.00 31.28 83 SER A C 1
ATOM 664 O O . SER A 1 83 ? 19.036 26.628 3.153 1.00 31.28 83 SER A O 1
ATOM 666 N N . ALA A 1 84 ? 17.485 27.074 1.593 1.00 35.75 84 ALA A N 1
ATOM 667 C CA . ALA A 1 84 ? 16.354 27.207 2.496 1.00 35.75 84 ALA A CA 1
ATOM 668 C C . ALA A 1 84 ? 15.732 25.833 2.805 1.00 35.75 84 ALA A C 1
ATOM 670 O O . ALA A 1 84 ? 14.655 25.508 2.302 1.00 35.75 84 ALA A O 1
ATOM 671 N N . SER A 1 85 ? 16.394 25.066 3.673 1.00 34.56 85 SER A N 1
ATOM 672 C CA . SER A 1 85 ? 15.799 23.964 4.441 1.00 34.56 85 SER A CA 1
ATOM 673 C C . SER A 1 85 ? 16.168 24.122 5.920 1.00 34.56 85 SER A C 1
ATOM 675 O O . SER A 1 85 ? 16.938 23.372 6.515 1.00 34.56 85 SER A O 1
ATOM 677 N N . ARG A 1 86 ? 15.588 25.139 6.570 1.00 29.14 86 ARG A N 1
ATOM 678 C CA . ARG A 1 86 ? 15.450 25.084 8.028 1.00 29.14 86 ARG A CA 1
ATOM 679 C C . ARG A 1 86 ? 14.491 23.936 8.320 1.00 29.14 86 ARG A C 1
ATOM 681 O O . ARG A 1 86 ? 13.277 24.109 8.234 1.00 29.14 86 ARG A O 1
ATOM 688 N N . HIS A 1 87 ? 15.043 22.765 8.642 1.00 31.84 87 HIS A N 1
ATOM 689 C CA . HIS A 1 87 ? 14.305 21.759 9.386 1.00 31.84 87 HIS A CA 1
ATOM 690 C C . HIS A 1 87 ? 13.640 22.477 10.551 1.00 31.84 87 HIS A C 1
ATOM 692 O O . HIS A 1 87 ? 14.293 23.186 11.320 1.00 31.84 87 HIS A O 1
ATOM 698 N N . ARG A 1 88 ? 12.321 22.334 10.633 1.00 31.83 88 ARG A N 1
ATOM 699 C CA . ARG A 1 88 ? 11.550 22.699 11.807 1.00 31.83 88 ARG A CA 1
ATOM 700 C C . ARG A 1 88 ? 12.145 21.863 12.939 1.00 31.83 88 ARG A C 1
ATOM 702 O O . ARG A 1 88 ? 11.826 20.685 13.061 1.00 31.83 88 ARG A O 1
ATOM 709 N N . SER A 1 89 ? 13.086 22.427 13.695 1.00 31.94 89 SER A N 1
ATOM 710 C CA . SER A 1 89 ? 13.509 21.845 14.958 1.00 31.94 89 SER A CA 1
ATOM 711 C C . SER A 1 89 ? 12.247 21.819 15.801 1.00 31.94 89 SER A C 1
ATOM 713 O O . SER A 1 89 ? 11.796 22.865 16.273 1.00 31.94 89 SER A O 1
ATOM 715 N N . GLN A 1 90 ? 11.615 20.649 15.901 1.00 37.34 90 GLN A N 1
ATOM 716 C CA . GLN A 1 90 ? 10.629 20.436 16.941 1.00 37.34 90 GLN A CA 1
ATOM 717 C C . GLN A 1 90 ? 11.312 20.848 18.241 1.00 37.34 90 GLN A C 1
ATOM 719 O O . GLN A 1 90 ? 12.464 20.481 18.498 1.00 37.34 90 GLN A O 1
ATOM 724 N N . SER A 1 91 ? 10.637 21.720 18.983 1.00 29.73 91 SER A N 1
ATOM 725 C CA . SER A 1 91 ? 11.033 22.119 20.322 1.00 29.73 91 SER A CA 1
ATOM 726 C C . SER A 1 91 ? 11.515 20.883 21.072 1.00 29.73 91 SER A C 1
ATOM 728 O O . SER A 1 91 ? 10.807 19.874 21.081 1.00 29.73 91 SER A O 1
ATOM 730 N N . ARG A 1 92 ? 12.688 20.962 21.708 1.00 34.53 92 ARG A N 1
ATOM 731 C CA . ARG A 1 92 ? 13.104 20.026 22.760 1.00 34.53 92 ARG A CA 1
ATOM 732 C C . ARG A 1 92 ? 12.149 20.182 23.956 1.00 34.53 92 ARG A C 1
ATOM 734 O O . ARG A 1 92 ? 12.531 20.686 25.003 1.00 34.53 92 ARG A O 1
ATOM 741 N N . GLY A 1 93 ? 10.879 19.835 23.763 1.00 32.81 93 GLY A N 1
ATOM 742 C CA . GLY A 1 93 ? 9.964 19.499 24.840 1.00 32.81 93 GLY A CA 1
ATOM 743 C C . GLY A 1 93 ? 10.453 18.194 25.451 1.00 32.81 93 GLY A C 1
ATOM 744 O O . GLY A 1 93 ? 11.089 17.398 24.759 1.00 32.81 93 GLY A O 1
ATOM 745 N N . HIS A 1 94 ? 10.234 18.024 26.750 1.00 39.66 94 HIS A N 1
ATOM 746 C CA . HIS A 1 94 ? 10.685 16.874 27.532 1.00 39.66 94 HIS A CA 1
ATOM 747 C C . HIS A 1 94 ? 10.550 15.574 26.729 1.00 39.66 94 HIS A C 1
ATOM 749 O O . HIS A 1 94 ? 9.460 15.267 26.244 1.00 39.66 94 HIS A O 1
ATOM 755 N N . SER A 1 95 ? 11.652 14.842 26.525 1.00 53.97 95 SER A N 1
ATOM 756 C CA . SER A 1 95 ? 11.600 13.579 25.791 1.00 53.97 95 SER A CA 1
ATOM 757 C C . SER A 1 95 ? 10.684 12.632 26.559 1.00 53.97 95 SER A C 1
ATOM 759 O O . SER A 1 95 ? 11.057 12.159 27.633 1.00 53.97 95 SER A O 1
ATOM 761 N N . ALA A 1 96 ? 9.482 12.402 26.028 1.00 61.97 96 ALA A N 1
ATOM 762 C CA . ALA A 1 96 ? 8.551 11.410 26.542 1.00 61.97 96 ALA A CA 1
ATOM 763 C C . ALA A 1 96 ? 9.306 10.102 26.800 1.00 61.97 96 ALA A C 1
ATOM 765 O O . ALA A 1 96 ? 10.147 9.699 25.987 1.00 61.97 96 ALA A O 1
ATOM 766 N N . SER A 1 97 ? 9.029 9.458 27.933 1.00 78.94 97 SER A N 1
ATOM 767 C CA . SER A 1 97 ? 9.687 8.190 28.246 1.00 78.94 97 SER A CA 1
ATOM 768 C C . SER A 1 97 ? 9.402 7.157 27.148 1.00 78.94 97 SER A C 1
ATOM 770 O O . SER A 1 97 ? 8.402 7.229 26.433 1.00 78.94 97 SER A O 1
ATOM 772 N N . VAL A 1 98 ? 10.267 6.157 27.026 1.00 78.88 98 VAL A N 1
ATOM 773 C CA . VAL A 1 98 ? 10.102 5.030 26.097 1.00 78.88 98 VAL A CA 1
ATOM 774 C C . VAL A 1 98 ? 8.708 4.402 26.188 1.00 78.88 98 VAL A C 1
ATOM 776 O O . VAL A 1 98 ? 8.010 4.264 25.184 1.00 78.88 98 VAL A O 1
ATOM 779 N N . SER A 1 99 ? 8.289 4.086 27.415 1.00 84.69 99 SER A N 1
ATOM 780 C CA . SER A 1 99 ? 6.962 3.552 27.733 1.00 84.69 99 SER A CA 1
ATOM 781 C C . SER A 1 99 ? 5.851 4.462 27.210 1.00 84.69 99 SER A C 1
ATOM 783 O O . SER A 1 99 ? 4.896 3.998 26.590 1.00 84.69 99 SER A O 1
ATOM 785 N N . GLU A 1 100 ? 5.995 5.773 27.397 1.00 87.94 100 GLU A N 1
ATOM 786 C CA . GLU A 1 100 ? 5.015 6.756 26.946 1.00 87.94 100 GLU A CA 1
ATOM 787 C C . GLU A 1 100 ? 4.899 6.802 25.416 1.00 87.94 100 GLU A C 1
ATOM 789 O O . GLU A 1 100 ? 3.795 6.950 24.895 1.00 87.94 100 GLU A O 1
ATOM 794 N N . ARG A 1 101 ? 5.999 6.608 24.677 1.00 86.44 101 ARG A N 1
ATOM 795 C CA . ARG A 1 101 ? 5.956 6.525 23.207 1.00 86.44 101 ARG A CA 1
ATOM 796 C C . ARG A 1 101 ? 5.183 5.305 22.719 1.00 86.44 101 ARG A C 1
ATOM 798 O O . ARG A 1 101 ? 4.322 5.453 21.860 1.00 86.44 101 ARG A O 1
ATOM 805 N N . TYR A 1 102 ? 5.411 4.129 23.301 1.00 89.62 102 TYR A N 1
ATOM 806 C CA . TYR A 1 102 ? 4.635 2.932 22.952 1.00 89.62 102 TYR A CA 1
ATOM 807 C C . TYR A 1 102 ? 3.157 3.039 23.353 1.00 89.62 102 TYR A C 1
ATOM 809 O O . TYR A 1 102 ? 2.285 2.551 22.639 1.00 89.62 102 TYR A O 1
ATOM 817 N N . LYS A 1 103 ? 2.843 3.732 24.452 1.00 91.94 103 LYS A N 1
ATOM 818 C CA . LYS A 1 103 ? 1.449 4.036 24.814 1.00 91.94 103 LYS A CA 1
ATOM 819 C C . LYS A 1 103 ? 0.796 4.975 23.796 1.00 91.94 103 LYS A C 1
ATOM 821 O O . LYS A 1 103 ? -0.327 4.716 23.372 1.00 91.94 103 LYS A O 1
ATOM 826 N N . LYS A 1 104 ? 1.514 6.010 23.340 1.00 92.62 104 LYS A N 1
ATOM 827 C CA . LYS A 1 104 ? 1.061 6.903 22.256 1.00 92.62 104 LYS A CA 1
ATOM 828 C C . LYS A 1 104 ? 0.845 6.142 20.948 1.00 92.62 104 LYS A C 1
ATOM 830 O O . LYS A 1 104 ? -0.198 6.316 20.334 1.00 92.62 104 LYS A O 1
ATOM 835 N N . SER A 1 105 ? 1.763 5.246 20.590 1.00 93.50 105 SER A N 1
ATOM 836 C CA . SER A 1 105 ? 1.634 4.321 19.457 1.00 93.50 105 SER A CA 1
ATOM 837 C C . SER A 1 105 ? 0.352 3.490 19.523 1.00 93.50 105 SER A C 1
ATOM 839 O O . SER A 1 105 ? -0.443 3.450 18.584 1.00 93.50 105 SER A O 1
ATOM 841 N N . SER A 1 106 ? 0.104 2.861 20.677 1.00 95.19 106 SER A N 1
ATOM 842 C CA . SER A 1 106 ? -1.077 2.024 20.879 1.00 95.19 106 SER A CA 1
ATOM 843 C C . SER A 1 106 ? -2.367 2.838 20.775 1.00 95.19 106 SER A C 1
ATOM 845 O O . SER A 1 106 ? -3.325 2.381 20.148 1.00 95.19 106 SER A O 1
ATOM 847 N N . ARG A 1 107 ? -2.397 4.053 21.339 1.00 96.25 107 ARG A N 1
ATOM 848 C CA . ARG A 1 107 ? -3.521 4.985 21.175 1.00 96.25 107 ARG A CA 1
ATOM 849 C C . ARG A 1 107 ? -3.710 5.372 19.713 1.00 96.25 107 ARG A C 1
ATOM 851 O O . ARG A 1 107 ? -4.834 5.310 19.220 1.00 96.25 107 ARG A O 1
ATOM 858 N N . TRP A 1 108 ? -2.629 5.722 19.021 1.00 96.50 108 TRP A N 1
ATOM 859 C CA . TRP A 1 108 ? -2.659 6.082 17.607 1.00 96.50 108 TRP A CA 1
ATOM 860 C C . TRP A 1 108 ? -3.266 4.951 16.770 1.00 96.50 108 TRP A C 1
ATOM 862 O O . TRP A 1 108 ? -4.161 5.202 15.967 1.00 96.50 108 TRP A O 1
ATOM 872 N N . LEU A 1 109 ? -2.867 3.697 17.014 1.00 97.12 109 LEU A N 1
ATOM 873 C CA . LEU A 1 109 ? -3.447 2.526 16.352 1.00 97.12 109 LEU A CA 1
ATOM 874 C C . LEU A 1 109 ? -4.960 2.429 16.586 1.00 97.12 109 LEU A C 1
ATOM 876 O O . LEU A 1 109 ? -5.715 2.279 15.630 1.00 97.12 109 LEU A O 1
ATOM 880 N N . ALA A 1 110 ? -5.416 2.555 17.835 1.00 97.88 110 ALA A N 1
ATOM 881 C CA . ALA A 1 110 ? -6.840 2.489 18.165 1.00 97.88 110 ALA A CA 1
ATOM 882 C C . ALA A 1 110 ? -7.652 3.597 17.467 1.00 97.88 110 ALA A C 1
ATOM 884 O O . ALA A 1 110 ? -8.724 3.335 16.921 1.00 97.88 110 ALA A O 1
ATOM 885 N N . LEU A 1 111 ? -7.123 4.821 17.417 1.00 97.69 111 LEU A N 1
ATOM 886 C CA . LEU A 1 111 ? -7.745 5.935 16.698 1.00 97.69 111 LEU A CA 1
ATOM 887 C C . LEU A 1 111 ? -7.740 5.720 15.174 1.00 97.69 111 LEU A C 1
ATOM 889 O O . LEU A 1 111 ? -8.707 6.077 14.499 1.00 97.69 111 LEU A O 1
ATOM 893 N N . ALA A 1 112 ? -6.688 5.111 14.621 1.00 96.38 112 ALA A N 1
ATOM 894 C CA . ALA A 1 112 ? -6.599 4.779 13.201 1.00 96.38 112 ALA A CA 1
ATOM 895 C C . ALA A 1 112 ? -7.600 3.677 12.818 1.00 96.38 112 ALA A C 1
ATOM 897 O O . ALA A 1 112 ? -8.261 3.780 11.782 1.00 96.38 112 ALA A O 1
ATOM 898 N N . CYS A 1 113 ? -7.770 2.674 13.679 1.00 96.31 113 CYS A N 1
ATOM 899 C CA . CYS A 1 113 ? -8.802 1.645 13.583 1.00 96.31 113 CYS A CA 1
ATOM 900 C C . CYS A 1 113 ? -10.213 2.253 13.623 1.00 96.31 113 CYS A C 1
ATOM 902 O O . CYS A 1 113 ? -11.009 1.996 12.722 1.00 96.31 113 CYS A O 1
ATOM 904 N N . LEU A 1 114 ? -10.503 3.137 14.591 1.00 95.75 114 LEU A N 1
ATOM 905 C CA . LEU A 1 114 ? -11.783 3.857 14.664 1.00 95.75 114 LEU A CA 1
ATOM 906 C C . LEU A 1 114 ? -12.054 4.655 13.382 1.00 95.75 114 LEU A C 1
ATOM 908 O O . LEU A 1 114 ? -13.142 4.577 12.816 1.00 95.75 114 LEU A O 1
ATOM 912 N N . LYS A 1 115 ? -11.060 5.415 12.907 1.00 93.00 115 LYS A N 1
ATOM 913 C CA . LYS A 1 115 ? -11.167 6.198 11.670 1.00 93.00 115 LYS A CA 1
ATOM 914 C C . LYS A 1 115 ? -11.428 5.312 10.456 1.00 93.00 115 LYS A C 1
ATOM 916 O O . LYS A 1 115 ? -12.229 5.686 9.607 1.00 93.00 115 LYS A O 1
ATOM 921 N N . THR A 1 116 ? -10.752 4.167 10.374 1.00 90.12 116 THR A N 1
ATOM 922 C CA . THR A 1 116 ? -10.950 3.191 9.295 1.00 90.12 116 THR A CA 1
ATOM 923 C C . THR A 1 116 ? -12.381 2.669 9.326 1.00 90.12 116 THR A C 1
ATOM 925 O O . THR A 1 116 ? -13.063 2.755 8.312 1.00 90.12 116 THR A O 1
ATOM 928 N N . GLY A 1 117 ? -12.869 2.254 10.500 1.00 89.00 117 GLY A N 1
ATOM 929 C CA . GLY A 1 117 ? -14.264 1.855 10.685 1.00 89.00 117 GLY A CA 1
ATOM 930 C C . GLY A 1 117 ? -15.242 2.949 10.256 1.00 89.00 117 GLY A C 1
ATOM 931 O O . GLY A 1 117 ? -16.163 2.672 9.506 1.00 89.00 117 GLY A O 1
ATOM 932 N N . TYR A 1 118 ? -15.017 4.204 10.656 1.00 87.94 118 TYR A N 1
ATOM 933 C CA . TYR A 1 118 ? -15.872 5.331 10.262 1.00 87.94 118 TYR A CA 1
ATOM 934 C C . TYR A 1 118 ? -15.882 5.587 8.745 1.00 87.94 118 TYR A C 1
ATOM 936 O O . TYR A 1 118 ? -16.919 5.938 8.190 1.00 87.94 118 TYR A O 1
ATOM 944 N N . ILE A 1 119 ? -14.740 5.440 8.063 1.00 83.94 119 ILE A N 1
ATOM 945 C CA . ILE A 1 119 ? -14.661 5.596 6.602 1.00 83.94 119 ILE A CA 1
ATOM 946 C C . ILE A 1 119 ? -15.411 4.460 5.905 1.00 83.94 119 ILE A C 1
ATOM 948 O O . ILE A 1 119 ? -16.180 4.735 4.988 1.00 83.94 119 ILE A O 1
ATOM 952 N N . VAL A 1 120 ? -15.203 3.216 6.345 1.00 78.44 120 VAL A N 1
ATOM 953 C CA . VAL A 1 120 ? -15.868 2.035 5.776 1.00 78.44 120 VAL A CA 1
ATOM 954 C C . VAL A 1 120 ? -17.373 2.070 6.034 1.00 78.44 120 VAL A C 1
ATOM 956 O O . VAL A 1 120 ? -18.121 1.820 5.111 1.00 78.44 120 VAL A O 1
ATOM 959 N N . ASP A 1 121 ? -17.838 2.482 7.217 1.00 78.31 121 ASP A N 1
ATOM 960 C CA . ASP A 1 121 ? -19.278 2.619 7.512 1.00 78.31 121 ASP A CA 1
ATOM 961 C C . ASP A 1 121 ? -19.959 3.684 6.639 1.00 78.31 121 ASP A C 1
ATOM 963 O O . ASP A 1 121 ? -21.169 3.665 6.452 1.00 78.31 121 ASP A O 1
ATOM 967 N N . ARG A 1 122 ? -19.204 4.675 6.146 1.00 71.19 122 ARG A N 1
ATOM 968 C CA . ARG A 1 122 ? -19.747 5.808 5.380 1.00 71.19 122 ARG A CA 1
ATOM 969 C C . ARG A 1 122 ? -19.608 5.678 3.875 1.00 71.19 122 ARG A C 1
ATOM 971 O O . ARG A 1 122 ? -20.395 6.294 3.155 1.00 71.19 122 ARG A O 1
ATOM 978 N N . ASN A 1 123 ? -18.598 4.960 3.407 1.00 63.31 123 ASN A N 1
ATOM 979 C CA . ASN A 1 123 ? -18.539 4.527 2.025 1.00 63.31 123 ASN A CA 1
ATOM 980 C C . ASN A 1 123 ? -19.449 3.308 1.926 1.00 63.31 123 ASN A C 1
ATOM 982 O O . ASN A 1 123 ? -19.307 2.388 2.711 1.00 63.31 123 ASN A O 1
ATOM 986 N N . VAL A 1 124 ? -20.392 3.288 0.990 1.00 50.88 124 VAL A N 1
ATOM 987 C CA . VAL A 1 124 ? -21.315 2.157 0.780 1.00 50.88 124 VAL A CA 1
ATOM 988 C C . VAL A 1 124 ? -20.566 0.963 0.154 1.00 50.88 124 VAL A C 1
ATOM 990 O O . VAL A 1 124 ? -21.003 0.398 -0.841 1.00 50.88 124 VAL A O 1
ATOM 993 N N . ASP A 1 125 ? -19.375 0.634 0.656 1.00 46.53 125 ASP A N 1
ATOM 994 C CA . ASP A 1 125 ? -18.598 -0.511 0.207 1.00 46.53 125 ASP A CA 1
ATOM 995 C C . ASP A 1 125 ? -19.196 -1.753 0.877 1.00 46.53 125 ASP A C 1
ATOM 997 O O . ASP A 1 125 ? -19.082 -1.960 2.083 1.00 46.53 125 ASP A O 1
ATOM 1001 N N . ILE A 1 126 ? -19.893 -2.543 0.061 1.00 47.31 126 ILE A N 1
ATOM 1002 C CA . ILE A 1 126 ? -20.808 -3.644 0.411 1.00 47.31 126 ILE A CA 1
ATOM 1003 C C . ILE A 1 126 ? -20.105 -4.825 1.123 1.00 47.31 126 ILE A C 1
ATOM 1005 O O . ILE A 1 126 ? -20.752 -5.788 1.515 1.00 47.31 126 ILE A O 1
ATOM 1009 N N . GLU A 1 127 ? -18.784 -4.783 1.326 1.00 47.31 127 GLU A N 1
ATOM 1010 C CA . GLU A 1 127 ? -18.012 -5.929 1.838 1.00 47.31 127 GLU A CA 1
ATOM 1011 C C . GLU A 1 127 ? -18.345 -6.338 3.284 1.00 47.31 127 GLU A C 1
ATOM 1013 O O . GLU A 1 127 ? -17.982 -7.440 3.693 1.00 47.31 127 GLU A O 1
ATOM 1018 N N . TYR A 1 128 ? -19.051 -5.507 4.052 1.00 50.47 128 TYR A N 1
ATOM 1019 C CA . TYR A 1 128 ? -19.362 -5.788 5.452 1.00 50.47 128 TYR A CA 1
ATOM 1020 C C . TYR A 1 128 ? -20.813 -5.400 5.783 1.00 50.47 128 TYR A C 1
ATOM 1022 O O . TYR A 1 128 ? -21.114 -4.240 6.062 1.00 50.47 128 TYR A O 1
ATOM 1030 N N . GLU A 1 129 ? -21.713 -6.386 5.782 1.00 48.47 129 GLU A N 1
ATOM 1031 C CA . GLU A 1 129 ? -23.159 -6.208 6.022 1.00 48.47 129 GLU A CA 1
ATOM 1032 C C . GLU A 1 129 ? -23.497 -5.626 7.416 1.00 48.47 129 GLU A C 1
ATOM 1034 O O . GLU A 1 129 ? -24.560 -5.038 7.598 1.00 48.47 129 GLU A O 1
ATOM 1039 N N . ASP A 1 130 ? -22.580 -5.724 8.389 1.00 51.66 130 ASP A N 1
ATOM 1040 C CA . ASP A 1 130 ? -22.771 -5.262 9.777 1.00 51.66 130 ASP A CA 1
ATOM 1041 C C . ASP A 1 130 ? -22.607 -3.736 9.980 1.00 51.66 130 ASP A C 1
ATOM 1043 O O . ASP A 1 130 ? -22.780 -3.223 11.096 1.00 51.66 130 ASP A O 1
ATOM 1047 N N . PHE A 1 131 ? -22.240 -2.988 8.935 1.00 54.69 131 PHE A N 1
ATOM 1048 C CA . PHE A 1 131 ? -22.119 -1.530 8.993 1.00 54.69 131 PHE A CA 1
ATOM 1049 C C . PHE A 1 131 ? -23.486 -0.862 8.790 1.00 54.69 131 PHE A C 1
ATOM 1051 O O . PHE A 1 131 ? -24.170 -1.056 7.788 1.00 54.69 131 PHE A O 1
ATOM 1058 N N . ASN A 1 132 ? -23.906 -0.063 9.773 1.00 56.47 132 ASN A N 1
ATOM 1059 C CA . ASN A 1 132 ? -25.208 0.595 9.791 1.00 56.47 132 ASN A CA 1
ATOM 1060 C C . ASN A 1 132 ? -25.015 2.108 9.653 1.00 56.47 132 ASN A C 1
ATOM 1062 O O . ASN A 1 132 ? -24.593 2.768 10.603 1.00 56.47 132 ASN A O 1
ATOM 1066 N N . THR A 1 133 ? -25.407 2.677 8.512 1.00 56.00 133 THR A N 1
ATOM 1067 C CA . THR A 1 133 ? -25.260 4.114 8.213 1.00 56.00 133 THR A CA 1
ATOM 1068 C C . THR A 1 133 ? -26.192 5.027 9.028 1.00 56.00 133 THR A C 1
ATOM 1070 O O . THR A 1 133 ? -25.997 6.246 9.047 1.00 56.00 133 THR A O 1
ATOM 1073 N N . SER A 1 134 ? -27.175 4.474 9.750 1.00 64.81 134 SER A N 1
ATOM 1074 C CA . SER A 1 134 ? -28.025 5.229 10.680 1.00 64.81 134 SER A CA 1
ATOM 1075 C C . SER A 1 134 ? -27.294 5.563 11.995 1.00 64.81 134 SER A C 1
ATOM 1077 O O . SER A 1 134 ? -26.296 4.939 12.367 1.00 64.81 134 SER A O 1
ATOM 1079 N N . GLY A 1 135 ? -27.760 6.595 12.707 1.00 67.94 135 GLY A N 1
ATOM 1080 C CA . GLY A 1 135 ? -27.245 6.951 14.039 1.00 67.94 135 GLY A CA 1
ATOM 1081 C C . GLY A 1 135 ? -26.030 7.888 14.075 1.00 67.94 135 GLY A C 1
ATOM 1082 O O . GLY A 1 135 ? -25.430 8.058 15.133 1.00 67.94 135 GLY A O 1
ATOM 1083 N N . TYR A 1 136 ? -25.656 8.529 12.963 1.00 82.00 136 TYR A N 1
ATOM 1084 C CA . TYR A 1 136 ? -24.681 9.628 12.980 1.00 82.00 136 TYR A CA 1
ATOM 1085 C C . TYR A 1 136 ? -25.358 10.965 13.261 1.00 82.00 136 TYR A C 1
ATOM 1087 O O . TYR A 1 136 ? -25.667 11.728 12.345 1.00 82.00 136 TYR A O 1
ATOM 1095 N N . THR A 1 137 ? -25.562 11.273 14.539 1.00 87.12 137 THR A N 1
ATOM 1096 C CA . THR A 1 137 ? -25.919 12.637 14.939 1.00 87.12 137 THR A CA 1
ATOM 1097 C C . THR A 1 137 ? -24.739 13.584 14.686 1.00 87.12 137 THR A C 1
ATOM 1099 O O . THR A 1 137 ? -23.580 13.166 14.576 1.00 87.12 137 THR A O 1
ATOM 1102 N N . GLN A 1 138 ? -25.010 14.889 14.612 1.00 86.06 138 GLN A N 1
ATOM 1103 C CA . GLN A 1 138 ? -23.956 15.897 14.461 1.00 86.06 138 GLN A CA 1
ATOM 1104 C C . GLN A 1 138 ? -22.930 15.838 15.608 1.00 86.06 138 GLN A C 1
ATOM 1106 O O . GLN A 1 138 ? -21.741 16.089 15.393 1.00 86.06 138 GLN A O 1
ATOM 1111 N N . GLU A 1 139 ? -23.378 15.463 16.806 1.00 90.56 139 GLU A N 1
ATOM 1112 C CA . GLU A 1 139 ? -22.533 15.231 17.975 1.00 90.56 139 GLU A CA 1
ATOM 1113 C C . GLU A 1 139 ? -21.571 14.055 17.758 1.00 90.56 139 GLU A C 1
ATOM 1115 O O . GLU A 1 139 ? -20.360 14.231 17.893 1.00 90.56 139 GLU A O 1
ATOM 1120 N N . VAL A 1 140 ? -22.075 12.894 17.323 1.00 90.69 140 VAL A N 1
ATOM 1121 C CA . VAL A 1 140 ? -21.259 11.703 17.020 1.00 90.69 140 VAL A CA 1
ATOM 1122 C C . VAL A 1 140 ? -20.197 12.026 15.969 1.00 90.69 140 VAL A C 1
ATOM 1124 O O . VAL A 1 140 ? -19.015 11.723 16.146 1.00 90.69 140 VAL A O 1
ATOM 1127 N N . VAL A 1 141 ? -20.594 12.681 14.873 1.00 89.12 141 VAL A N 1
ATOM 1128 C CA . VAL A 1 141 ? -19.666 13.072 13.801 1.00 89.12 141 VAL A CA 1
ATOM 1129 C C . VAL A 1 141 ? -18.596 14.028 14.327 1.00 89.12 141 VAL A C 1
ATOM 1131 O O . VAL A 1 141 ? -17.420 13.885 13.983 1.00 89.12 141 VAL A O 1
ATOM 1134 N N . SER A 1 142 ? -18.980 14.990 15.167 1.00 90.56 142 SER A N 1
ATOM 1135 C CA . SER A 1 142 ? -18.043 15.940 15.773 1.00 90.56 142 SER A CA 1
ATOM 1136 C C . SER A 1 142 ? -17.063 15.234 16.708 1.00 90.56 142 SER A C 1
ATOM 1138 O O . SER A 1 142 ? -15.859 15.462 16.596 1.00 90.56 142 SER A O 1
ATOM 1140 N N . LYS A 1 143 ? -17.547 14.305 17.541 1.00 94.75 143 LYS A N 1
ATOM 1141 C CA . LYS A 1 143 ? -16.723 13.514 18.462 1.00 94.75 143 LYS A CA 1
ATOM 1142 C C . LYS A 1 143 ? -15.732 12.612 17.725 1.00 94.75 143 LYS A C 1
ATOM 1144 O O . LYS A 1 143 ? -14.549 12.600 18.052 1.00 94.75 143 LYS A O 1
ATOM 1149 N N . ILE A 1 144 ? -16.164 11.904 16.680 1.00 93.19 144 ILE A N 1
ATOM 1150 C CA . ILE A 1 144 ? -15.261 11.075 15.864 1.00 93.19 144 ILE A CA 1
ATOM 1151 C C . ILE A 1 144 ? -14.206 11.945 15.170 1.00 93.19 144 ILE A C 1
ATOM 1153 O O . ILE A 1 144 ? -13.029 11.582 15.148 1.00 93.19 144 ILE A O 1
ATOM 1157 N N . ARG A 1 145 ? -14.582 13.109 14.621 1.00 91.12 145 ARG A N 1
ATOM 1158 C CA . ARG A 1 145 ? -13.620 14.048 14.009 1.00 91.12 145 ARG A CA 1
ATOM 1159 C C . ARG A 1 145 ? -12.611 14.590 15.019 1.00 91.12 145 ARG A C 1
ATOM 1161 O O . ARG A 1 145 ? -11.443 14.738 14.668 1.00 91.12 145 ARG A O 1
ATOM 1168 N N . GLU A 1 146 ? -13.054 14.884 16.237 1.00 94.81 146 GLU A N 1
ATOM 1169 C CA . GLU A 1 146 ? -12.200 15.318 17.344 1.00 94.81 146 GLU A CA 1
ATOM 1170 C C . GLU A 1 146 ? -11.159 14.241 17.679 1.00 94.81 146 GLU A C 1
ATOM 1172 O O . GLU A 1 146 ? -9.960 14.506 17.587 1.00 94.81 146 GLU A O 1
ATOM 1177 N N . LEU A 1 147 ? -11.606 13.012 17.957 1.00 95.56 147 LEU A N 1
ATOM 1178 C CA . LEU A 1 147 ? -10.741 11.876 18.300 1.00 95.56 147 LEU A CA 1
ATOM 1179 C C . LEU A 1 147 ? -9.754 11.540 17.178 1.00 95.56 147 LEU A C 1
ATOM 1181 O O . LEU A 1 147 ? -8.559 11.356 17.395 1.00 95.56 147 LEU A O 1
ATOM 1185 N N . THR A 1 148 ? -10.240 11.483 15.939 1.00 93.56 148 THR A N 1
ATOM 1186 C CA . THR A 1 148 ? -9.433 11.049 14.788 1.00 93.56 148 THR A CA 1
ATOM 1187 C C . THR A 1 148 ? -8.522 12.142 14.224 1.00 93.56 148 THR A C 1
ATOM 1189 O O . THR A 1 148 ? -7.799 11.908 13.250 1.00 93.56 148 THR A O 1
ATOM 1192 N N . LYS A 1 149 ? -8.493 13.326 14.851 1.00 93.31 149 LYS A N 1
ATOM 1193 C CA . LYS A 1 149 ? -7.568 14.411 14.507 1.00 93.31 149 LYS A CA 1
ATOM 1194 C C . LYS A 1 149 ? -6.106 13.990 14.673 1.00 93.31 149 LYS A C 1
ATOM 1196 O O . LYS A 1 149 ? -5.287 14.370 13.843 1.00 93.31 149 LYS A O 1
ATOM 1201 N N . GLU A 1 150 ? -5.792 13.176 15.686 1.00 91.25 150 GLU A N 1
ATOM 1202 C CA . GLU A 1 150 ? -4.430 12.677 15.962 1.00 91.25 150 GLU A CA 1
ATOM 1203 C C . GLU A 1 150 ? -3.876 11.773 14.844 1.00 91.25 150 GLU A C 1
ATOM 1205 O O . GLU A 1 150 ? -2.668 11.694 14.637 1.00 91.25 150 GLU A O 1
ATOM 1210 N N . VAL A 1 151 ? -4.759 11.106 14.095 1.00 93.56 151 VAL A N 1
ATOM 1211 C CA . VAL A 1 151 ? -4.409 10.163 13.013 1.00 93.56 151 VAL A CA 1
ATOM 1212 C C . VAL A 1 151 ? -4.687 10.750 11.625 1.00 93.56 151 VAL A C 1
ATOM 1214 O O . VAL A 1 151 ? -4.827 10.042 10.618 1.00 93.56 151 VAL A O 1
ATOM 1217 N N . LYS A 1 152 ? -4.857 12.070 11.548 1.00 89.19 152 LYS A N 1
ATOM 1218 C CA . LYS A 1 152 ? -5.005 12.775 10.281 1.00 89.19 152 LYS A CA 1
ATOM 1219 C C . LYS A 1 152 ? -3.634 12.948 9.633 1.00 89.19 152 LYS A C 1
ATOM 1221 O O . LYS A 1 152 ? -2.733 13.519 10.227 1.00 89.19 152 LYS A O 1
ATOM 1226 N N . VAL A 1 153 ? -3.519 12.500 8.385 1.00 85.50 153 VAL A N 1
ATOM 1227 C CA . VAL A 1 153 ? -2.347 12.762 7.549 1.00 85.50 153 VAL A CA 1
ATOM 1228 C C . VAL A 1 153 ? -2.592 14.059 6.786 1.00 85.50 153 VAL A C 1
ATOM 1230 O O . VAL A 1 153 ? -3.597 14.196 6.083 1.00 85.50 153 VAL A O 1
ATOM 1233 N N . ASP A 1 154 ? -1.701 15.026 6.963 1.00 83.12 154 ASP A N 1
ATOM 1234 C CA . ASP A 1 154 ? -1.767 16.313 6.278 1.00 83.12 154 ASP A CA 1
ATOM 1235 C C . ASP A 1 154 ? -0.973 16.294 4.961 1.00 83.12 154 ASP A C 1
ATOM 1237 O O . ASP A 1 154 ? -0.084 15.476 4.749 1.00 83.12 154 ASP A O 1
ATOM 1241 N N . ASN A 1 155 ? -1.259 17.259 4.082 1.00 83.00 155 ASN A N 1
ATOM 1242 C CA . ASN A 1 155 ? -0.575 17.470 2.796 1.00 83.00 155 ASN A CA 1
ATOM 1243 C C . ASN A 1 155 ? -0.725 16.329 1.767 1.00 83.00 155 ASN A C 1
ATOM 1245 O O . ASN A 1 155 ? 0.018 16.289 0.786 1.00 83.00 155 ASN A O 1
ATOM 1249 N N . CYS A 1 156 ? -1.716 15.451 1.932 1.00 83.19 156 CYS A N 1
ATOM 1250 C CA . CYS A 1 156 ? -2.177 14.544 0.881 1.00 83.19 156 CYS A CA 1
ATOM 1251 C C . CYS A 1 156 ? -2.983 15.331 -0.166 1.00 83.19 156 CYS A C 1
ATOM 1253 O O . CYS A 1 156 ? -4.213 15.381 -0.121 1.00 83.19 156 CYS A O 1
ATOM 1255 N N . ASN A 1 157 ? -2.286 16.001 -1.083 1.00 86.31 157 ASN A N 1
ATOM 1256 C CA . ASN A 1 157 ? -2.905 16.841 -2.105 1.00 86.31 157 ASN A CA 1
ATOM 1257 C C . ASN A 1 157 ? -3.156 16.021 -3.370 1.00 86.31 157 ASN A C 1
ATOM 1259 O O . ASN A 1 157 ? -2.242 15.401 -3.903 1.00 86.31 157 ASN A O 1
ATOM 1263 N N . THR A 1 158 ? -4.388 16.041 -3.870 1.00 90.50 158 THR A N 1
ATOM 1264 C CA . THR A 1 158 ? -4.738 15.414 -5.150 1.00 90.50 158 THR A CA 1
ATOM 1265 C C . THR A 1 158 ? -5.546 16.389 -5.983 1.00 90.50 158 THR A C 1
ATOM 1267 O O . THR A 1 158 ? -6.267 17.226 -5.428 1.00 90.50 158 THR A O 1
ATOM 1270 N N . MET A 1 159 ? -5.447 16.279 -7.303 1.00 89.06 159 MET A N 1
ATOM 1271 C CA . MET A 1 159 ? -6.202 17.144 -8.195 1.00 89.06 159 MET A CA 1
ATOM 1272 C C . MET A 1 159 ? -6.712 16.388 -9.411 1.00 89.06 159 MET A C 1
ATOM 1274 O O . MET A 1 159 ? -5.951 15.694 -10.082 1.00 89.06 159 MET A O 1
ATOM 1278 N N . SER A 1 160 ? -8.009 16.540 -9.683 1.00 89.44 160 SER A N 1
ATOM 1279 C CA . SER A 1 160 ? -8.632 15.949 -10.862 1.00 89.44 160 SER A CA 1
ATOM 1280 C C . SER A 1 160 ? -8.192 16.687 -12.116 1.00 89.44 160 SER A C 1
ATOM 1282 O O . SER A 1 160 ? -8.425 17.890 -12.215 1.00 89.44 160 SER A O 1
ATOM 1284 N N . ILE A 1 161 ? -7.568 15.982 -13.052 1.00 86.56 161 ILE A N 1
ATOM 1285 C CA . ILE A 1 161 ? -7.106 16.553 -14.319 1.00 86.56 161 ILE A CA 1
ATOM 1286 C C . ILE A 1 161 ? -7.694 15.724 -15.464 1.00 86.56 161 ILE A C 1
ATOM 1288 O O . ILE A 1 161 ? -7.591 14.496 -15.406 1.00 86.56 161 ILE A O 1
ATOM 1292 N N . PRO A 1 162 ? -8.273 16.355 -16.502 1.00 85.00 162 PRO A N 1
ATOM 1293 C CA . PRO A 1 162 ? -8.717 15.662 -17.710 1.00 85.00 162 PRO A CA 1
ATOM 1294 C C . PRO A 1 162 ? -7.626 14.772 -18.323 1.00 85.00 162 PRO A C 1
ATOM 1296 O O . PRO A 1 162 ? -6.444 15.123 -18.304 1.00 85.00 162 PRO A O 1
ATOM 1299 N N . ARG A 1 163 ? -7.999 13.610 -18.870 1.00 81.12 163 ARG A N 1
ATOM 1300 C CA . ARG A 1 163 ? -7.031 12.602 -19.350 1.00 81.12 163 ARG A CA 1
ATOM 1301 C C . ARG A 1 163 ? -6.182 13.102 -20.515 1.00 81.12 163 ARG A C 1
ATOM 1303 O O . ARG A 1 163 ? -4.989 12.841 -20.551 1.00 81.12 163 ARG A O 1
ATOM 1310 N N . ASN A 1 164 ? -6.768 13.917 -21.386 1.00 82.81 164 ASN A N 1
ATOM 1311 C CA . ASN A 1 164 ? -6.112 14.508 -22.553 1.00 82.81 164 ASN A CA 1
ATOM 1312 C C . ASN A 1 164 ? -5.075 15.605 -22.235 1.00 82.81 164 ASN A C 1
ATOM 1314 O O . ASN A 1 164 ? -4.504 16.171 -23.162 1.00 82.81 164 ASN A O 1
ATOM 1318 N N . ILE A 1 165 ? -4.851 15.948 -20.963 1.00 86.44 165 ILE A N 1
ATOM 1319 C CA . ILE A 1 165 ? -3.878 16.974 -20.565 1.00 86.44 165 ILE A CA 1
ATOM 1320 C C . ILE A 1 165 ? -2.652 16.301 -19.956 1.00 86.44 165 ILE A C 1
ATOM 1322 O O . ILE A 1 165 ? -2.679 15.927 -18.791 1.00 86.44 165 ILE A O 1
ATOM 1326 N N . LEU A 1 166 ? -1.563 16.157 -20.704 1.00 85.69 166 LEU A N 1
ATOM 1327 C CA . LEU A 1 166 ? -0.337 15.532 -20.198 1.00 85.69 166 LEU A CA 1
ATOM 1328 C C . LEU A 1 166 ? 0.384 16.402 -19.163 1.00 85.69 166 LEU A C 1
ATOM 1330 O O . LEU A 1 166 ? 0.289 17.631 -19.169 1.00 85.69 166 LEU A O 1
ATOM 1334 N N . THR A 1 167 ? 1.136 15.752 -18.276 1.00 86.69 167 THR A N 1
ATOM 1335 C CA . THR A 1 167 ? 2.038 16.437 -17.347 1.00 86.69 167 THR A CA 1
ATOM 1336 C C . THR A 1 167 ? 3.191 17.109 -18.105 1.00 86.69 167 THR A C 1
ATOM 1338 O O . THR A 1 167 ? 3.563 16.689 -19.208 1.00 86.69 167 THR A O 1
ATOM 1341 N N . PRO A 1 168 ? 3.770 18.188 -17.555 1.00 88.81 168 PRO A N 1
ATOM 1342 C CA . PRO A 1 168 ? 4.946 18.805 -18.150 1.00 88.81 168 PRO A CA 1
ATOM 1343 C C . PRO A 1 168 ? 6.114 17.819 -18.179 1.00 88.81 168 PRO A C 1
ATOM 1345 O O . PRO A 1 168 ? 6.206 16.927 -17.336 1.00 88.81 168 PRO A O 1
ATOM 1348 N N . MET A 1 169 ? 7.009 17.998 -19.152 1.00 86.81 169 MET A N 1
ATOM 1349 C CA . MET A 1 169 ? 8.150 17.104 -19.372 1.00 86.81 169 MET A CA 1
ATOM 1350 C C . MET A 1 169 ? 7.730 15.632 -19.537 1.00 86.81 169 MET A C 1
ATOM 1352 O O . MET A 1 169 ? 8.460 14.744 -19.146 1.00 86.81 169 MET A O 1
ATOM 1356 N N . HIS A 1 170 ? 6.559 15.333 -20.100 1.00 86.75 170 HIS A N 1
ATOM 1357 C CA . HIS A 1 170 ? 6.121 13.945 -20.310 1.00 86.75 170 HIS A CA 1
ATOM 1358 C C . HIS A 1 170 ? 7.031 13.144 -21.264 1.00 86.75 170 HIS A C 1
ATOM 1360 O O . HIS A 1 170 ? 7.055 11.922 -21.205 1.00 86.75 170 HIS A O 1
ATOM 1366 N N . GLN A 1 171 ? 7.796 13.821 -22.124 1.00 84.56 171 GLN A N 1
ATOM 1367 C CA . GLN A 1 171 ? 8.791 13.213 -23.013 1.00 84.56 171 GLN A CA 1
ATOM 1368 C C . GLN A 1 171 ? 10.154 13.050 -22.316 1.00 84.56 171 GLN A C 1
ATOM 1370 O O . GLN A 1 171 ? 10.386 13.604 -21.239 1.00 84.56 171 GLN A O 1
ATOM 1375 N N . ASN A 1 172 ? 11.091 12.347 -22.965 1.00 80.56 172 ASN A N 1
ATOM 1376 C CA . ASN A 1 172 ? 12.500 12.289 -22.548 1.00 80.56 172 ASN A CA 1
ATOM 1377 C C . ASN A 1 172 ? 12.693 11.760 -21.114 1.00 80.56 172 ASN A C 1
ATOM 1379 O O . ASN A 1 172 ? 13.465 12.323 -20.332 1.00 80.56 172 ASN A O 1
ATOM 1383 N N . TYR A 1 173 ? 11.894 10.761 -20.730 1.00 81.44 173 TYR A N 1
ATOM 1384 C CA . TYR A 1 173 ? 11.843 10.208 -19.374 1.00 81.44 173 TYR A CA 1
ATOM 1385 C C . TYR A 1 173 ? 11.814 11.295 -18.286 1.00 81.44 173 TYR A C 1
ATOM 1387 O O . TYR A 1 173 ? 12.603 11.303 -17.342 1.00 81.44 173 TYR A O 1
ATOM 1395 N N . ARG A 1 174 ? 10.940 12.296 -18.459 1.00 82.31 174 ARG A N 1
ATOM 1396 C CA . ARG A 1 174 ? 10.821 13.429 -17.531 1.00 82.31 174 ARG A CA 1
ATOM 1397 C C . ARG A 1 174 ? 12.109 14.232 -17.394 1.00 82.31 174 ARG A C 1
ATOM 1399 O O . ARG A 1 174 ? 12.481 14.668 -16.314 1.00 82.31 174 ARG A O 1
ATOM 1406 N N . GLY A 1 175 ? 12.770 14.459 -18.528 1.00 78.56 175 GLY A N 1
ATOM 1407 C CA . GLY A 1 175 ? 14.020 15.214 -18.621 1.00 78.56 175 GLY A CA 1
ATOM 1408 C C . GLY A 1 175 ? 15.256 14.448 -18.158 1.00 78.56 175 GLY A C 1
ATOM 1409 O O . GLY A 1 175 ? 16.334 15.036 -18.108 1.00 78.56 175 GLY A O 1
ATOM 1410 N N . LEU A 1 176 ? 15.121 13.163 -17.820 1.00 79.81 176 LEU A N 1
ATOM 1411 C CA . LEU A 1 176 ? 16.224 12.357 -17.311 1.00 79.81 176 LEU A CA 1
ATOM 1412 C C . LEU A 1 176 ? 16.978 11.599 -18.400 1.00 79.81 176 LEU A C 1
ATOM 1414 O O . LEU A 1 176 ? 18.096 11.189 -18.115 1.00 79.81 176 LEU A O 1
ATOM 1418 N N . ASP A 1 177 ? 16.432 11.442 -19.608 1.00 81.38 177 ASP A N 1
ATOM 1419 C CA . ASP A 1 177 ? 17.034 10.591 -20.651 1.00 81.38 177 ASP A CA 1
ATOM 1420 C C . ASP A 1 177 ? 18.490 10.977 -20.931 1.00 81.38 177 ASP A C 1
ATOM 1422 O O . ASP A 1 177 ? 19.395 10.203 -20.662 1.00 81.38 177 ASP A O 1
ATOM 1426 N N . HIS A 1 178 ? 18.756 12.242 -21.278 1.00 78.31 178 HIS A N 1
ATOM 1427 C CA . HIS A 1 178 ? 20.120 12.737 -21.508 1.00 78.31 178 HIS A CA 1
ATOM 1428 C C . HIS A 1 178 ? 21.060 12.533 -20.314 1.00 78.31 178 HIS A C 1
ATOM 1430 O O . HIS A 1 178 ? 22.268 12.355 -20.478 1.00 78.31 178 HIS A O 1
ATOM 1436 N N . LYS A 1 179 ? 20.520 12.595 -19.092 1.00 77.56 179 LYS A N 1
ATOM 1437 C CA . LYS A 1 179 ? 21.300 12.369 -17.878 1.00 77.56 179 LYS A CA 1
ATOM 1438 C C . LYS A 1 179 ? 21.622 10.888 -17.719 1.00 77.56 179 LYS A C 1
ATOM 1440 O O . LYS A 1 179 ? 22.743 10.568 -17.343 1.00 77.56 179 LYS A O 1
ATOM 1445 N N . ILE A 1 180 ? 20.660 10.011 -17.992 1.00 79.88 180 ILE A N 1
ATOM 1446 C CA . ILE A 1 180 ? 20.836 8.559 -17.999 1.00 79.88 180 ILE A CA 1
ATOM 1447 C C . ILE A 1 180 ? 21.818 8.174 -19.105 1.00 79.88 180 ILE A C 1
ATOM 1449 O O . ILE A 1 180 ? 22.797 7.500 -18.810 1.00 79.88 180 ILE A O 1
ATOM 1453 N N . ASP A 1 181 ? 21.656 8.691 -20.319 1.00 78.31 181 ASP A N 1
ATOM 1454 C CA . ASP A 1 181 ? 22.574 8.486 -21.440 1.00 78.31 181 ASP A CA 1
ATOM 1455 C C . ASP A 1 181 ? 24.009 8.829 -21.051 1.00 78.31 181 ASP A C 1
ATOM 1457 O O . ASP A 1 181 ? 24.892 7.987 -21.156 1.00 78.31 181 ASP A O 1
ATOM 1461 N N . HIS A 1 182 ? 24.254 10.019 -20.498 1.00 74.12 182 HIS A N 1
ATOM 1462 C CA . HIS A 1 182 ? 25.596 10.415 -20.056 1.00 74.12 182 HIS A CA 1
ATOM 1463 C C . HIS A 1 182 ? 26.137 9.537 -18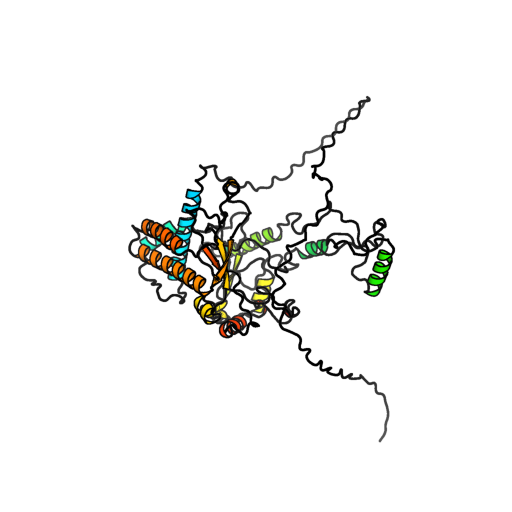.904 1.00 74.12 182 HIS A C 1
ATOM 1465 O O . HIS A 1 182 ? 27.344 9.480 -18.662 1.00 74.12 182 HIS A O 1
ATOM 1471 N N . LEU A 1 183 ? 25.269 8.881 -18.131 1.00 73.06 183 LEU A N 1
ATOM 1472 C CA . LEU A 1 183 ? 25.684 7.997 -17.039 1.00 73.06 183 LEU A CA 1
ATOM 1473 C C . LEU A 1 183 ? 25.990 6.575 -17.503 1.00 73.06 183 LEU A C 1
ATOM 1475 O O . LEU A 1 183 ? 26.873 5.945 -16.924 1.00 73.06 183 LEU A O 1
ATOM 1479 N N . VAL A 1 184 ? 25.241 6.068 -18.480 1.00 71.94 184 VAL A N 1
ATOM 1480 C CA . VAL A 1 184 ? 25.294 4.667 -18.919 1.00 71.94 184 VAL A CA 1
ATOM 1481 C C . VAL A 1 184 ? 26.176 4.508 -20.158 1.00 71.94 184 VAL A C 1
ATOM 1483 O O . VAL A 1 184 ? 26.864 3.497 -20.300 1.00 71.94 184 VAL A O 1
ATOM 1486 N N . ILE A 1 185 ? 26.209 5.511 -21.037 1.00 71.38 185 ILE A N 1
ATOM 1487 C CA . ILE A 1 185 ? 27.076 5.531 -22.212 1.00 71.38 185 ILE A CA 1
ATOM 1488 C C . ILE A 1 185 ? 28.464 5.989 -21.770 1.00 71.38 185 ILE A C 1
ATOM 1490 O O . ILE A 1 185 ? 28.700 7.148 -21.437 1.00 71.38 185 ILE A O 1
ATOM 1494 N N . THR A 1 186 ? 29.405 5.050 -21.746 1.00 67.69 186 THR A N 1
ATOM 1495 C CA . THR A 1 186 ? 30.802 5.344 -21.427 1.00 67.69 186 THR A CA 1
ATOM 1496 C C . THR A 1 186 ? 31.484 6.026 -22.604 1.00 67.69 186 THR A C 1
ATOM 1498 O O . THR A 1 186 ? 31.414 5.523 -23.727 1.00 67.69 186 THR A O 1
ATOM 1501 N N . ASP A 1 187 ? 32.236 7.093 -22.335 1.00 70.81 187 ASP A N 1
ATOM 1502 C CA . ASP A 1 187 ? 33.107 7.704 -23.339 1.00 70.81 187 ASP A CA 1
ATOM 1503 C C . ASP A 1 187 ? 34.065 6.664 -23.942 1.00 70.81 187 ASP A C 1
ATOM 1505 O O . ASP A 1 187 ? 34.802 5.970 -23.224 1.00 70.81 187 ASP A O 1
ATOM 1509 N N . TYR A 1 188 ? 34.078 6.591 -25.274 1.00 73.25 188 TYR A N 1
ATOM 1510 C CA . TYR A 1 188 ? 35.060 5.815 -26.018 1.00 73.25 188 TYR A CA 1
ATOM 1511 C C . TYR A 1 188 ? 36.403 6.547 -26.033 1.00 73.25 188 TYR A C 1
ATOM 1513 O O . TYR A 1 188 ? 36.515 7.685 -26.489 1.00 73.25 188 TYR A O 1
ATOM 1521 N N . MET A 1 189 ? 37.448 5.876 -25.553 1.00 74.44 189 MET A N 1
ATOM 1522 C CA . MET A 1 189 ? 38.816 6.383 -25.567 1.00 74.44 189 MET A CA 1
ATOM 1523 C C . MET A 1 189 ? 39.737 5.421 -26.326 1.00 74.44 189 MET A C 1
ATOM 1525 O O . MET A 1 189 ? 40.365 4.569 -25.695 1.00 74.44 189 MET A O 1
ATOM 1529 N N . PRO A 1 190 ? 39.872 5.561 -27.661 1.00 64.81 190 PRO A N 1
ATOM 1530 C CA . PRO A 1 190 ? 40.611 4.619 -28.514 1.00 64.81 190 PRO A CA 1
ATOM 1531 C C . PRO A 1 190 ? 42.059 4.402 -28.073 1.00 64.81 190 PRO A C 1
ATOM 1533 O O . PRO A 1 190 ? 42.582 3.294 -28.163 1.00 64.81 190 PRO A O 1
ATOM 1536 N N . ASN A 1 191 ? 42.694 5.461 -27.572 1.00 63.41 191 ASN A N 1
ATOM 1537 C CA . ASN A 1 191 ? 44.110 5.450 -27.217 1.00 63.41 191 ASN A CA 1
ATOM 1538 C C . ASN A 1 191 ? 44.355 5.137 -25.735 1.00 63.41 191 ASN A C 1
ATOM 1540 O O . ASN A 1 191 ? 45.504 4.920 -25.357 1.00 63.41 191 ASN A O 1
ATOM 1544 N N . GLY A 1 192 ? 43.286 5.093 -24.924 1.00 60.91 192 GLY A N 1
ATOM 1545 C CA . GLY A 1 192 ? 43.309 4.884 -23.478 1.00 60.91 192 GLY A CA 1
ATOM 1546 C C . GLY A 1 192 ? 44.402 5.648 -22.721 1.00 60.91 192 GLY A C 1
ATOM 1547 O O . GLY A 1 192 ? 45.078 6.530 -23.242 1.00 60.91 192 GLY A O 1
ATOM 1548 N N . ILE A 1 193 ? 44.600 5.290 -21.458 1.00 55.91 193 ILE A N 1
ATOM 1549 C CA . ILE A 1 193 ? 45.921 5.395 -20.840 1.00 55.91 193 ILE A CA 1
ATOM 1550 C C . ILE A 1 193 ? 46.477 3.978 -20.975 1.00 55.91 193 ILE A C 1
ATOM 1552 O O . ILE A 1 193 ? 46.187 3.126 -20.140 1.00 55.91 193 ILE A O 1
ATOM 1556 N N . GLN A 1 194 ? 47.164 3.656 -22.078 1.00 55.75 194 GLN A N 1
ATOM 1557 C CA . GLN A 1 194 ? 47.837 2.356 -22.223 1.00 55.75 194 GLN A CA 1
ATOM 1558 C C . GLN A 1 194 ? 48.870 2.199 -21.101 1.00 55.75 194 GLN A C 1
ATOM 1560 O O . GLN A 1 194 ? 50.016 2.596 -21.287 1.00 55.75 194 GLN A O 1
ATOM 1565 N N . GLN A 1 195 ? 48.492 1.696 -19.919 1.00 58.66 195 GLN A N 1
ATOM 1566 C CA . GLN A 1 195 ? 49.444 1.538 -18.813 1.00 58.66 195 GLN A CA 1
ATOM 1567 C C . GLN A 1 195 ? 48.906 0.763 -17.600 1.00 58.66 195 GLN A C 1
ATOM 1569 O O . GLN A 1 195 ? 49.007 1.195 -16.455 1.00 58.66 195 GLN A O 1
ATOM 1574 N N . ALA A 1 196 ? 48.412 -0.454 -17.817 1.00 53.94 196 ALA A N 1
ATOM 1575 C CA . ALA A 1 196 ? 48.354 -1.429 -16.729 1.00 53.94 196 ALA A CA 1
ATOM 1576 C C . ALA A 1 196 ? 48.698 -2.822 -17.254 1.00 53.94 196 ALA A C 1
ATOM 1578 O O . ALA A 1 196 ? 47.941 -3.398 -18.041 1.00 53.94 196 ALA A O 1
ATOM 1579 N N . GLN A 1 197 ? 49.833 -3.370 -16.804 1.00 56.25 197 GLN A N 1
ATOM 1580 C CA . GLN A 1 197 ? 50.076 -4.804 -16.920 1.00 56.25 197 GLN A CA 1
ATOM 1581 C C . GLN A 1 197 ? 48.953 -5.533 -16.179 1.00 56.25 197 GLN A C 1
ATOM 1583 O O . GLN A 1 197 ? 48.723 -5.297 -14.991 1.00 56.25 197 GLN A O 1
ATOM 1588 N N . SER A 1 198 ? 48.216 -6.388 -16.883 1.00 58.53 198 SER A N 1
ATOM 1589 C CA . SER A 1 198 ? 47.150 -7.181 -16.280 1.00 58.53 198 SER A CA 1
ATOM 1590 C C . SER A 1 198 ? 47.635 -8.611 -16.091 1.00 58.53 198 SER A C 1
ATOM 1592 O O . SER A 1 198 ? 47.668 -9.391 -17.034 1.00 58.53 198 SER A O 1
ATOM 1594 N N . ASN A 1 199 ? 47.976 -8.971 -14.854 1.00 59.97 199 ASN A N 1
ATOM 1595 C CA . ASN A 1 199 ? 48.338 -10.350 -14.498 1.00 59.97 199 ASN A CA 1
ATOM 1596 C C . ASN A 1 199 ? 47.101 -11.225 -14.207 1.00 59.97 199 ASN A C 1
ATOM 1598 O O . ASN A 1 199 ? 47.233 -12.384 -13.819 1.00 59.97 199 ASN A O 1
ATOM 1602 N N . SER A 1 200 ? 45.890 -10.668 -14.342 1.00 62.06 200 SER A N 1
ATOM 1603 C CA . SER A 1 200 ? 44.638 -11.356 -14.023 1.00 62.06 200 SER A CA 1
ATOM 1604 C C . SER A 1 200 ? 44.000 -11.948 -15.276 1.00 62.06 200 SER A C 1
ATOM 1606 O O . SER A 1 200 ? 43.514 -11.217 -16.143 1.00 62.06 200 SER A O 1
ATOM 1608 N N . GLN A 1 201 ? 43.908 -13.279 -15.320 1.00 61.56 201 GLN A N 1
ATOM 1609 C CA . GLN A 1 201 ? 43.184 -14.011 -16.367 1.00 61.56 201 GLN A CA 1
ATOM 1610 C C . GLN A 1 201 ? 41.682 -13.682 -16.385 1.00 61.56 201 GLN A C 1
ATOM 1612 O O . GLN A 1 201 ? 41.033 -13.802 -17.419 1.00 61.56 201 GLN A O 1
ATOM 1617 N N . ILE A 1 202 ? 41.134 -13.203 -15.263 1.00 60.84 202 ILE A N 1
ATOM 1618 C CA . ILE A 1 202 ? 39.727 -12.816 -15.125 1.00 60.84 202 ILE A CA 1
ATOM 1619 C C . ILE A 1 202 ? 39.630 -11.281 -15.164 1.00 60.84 202 ILE A C 1
ATOM 1621 O O . ILE A 1 202 ? 40.438 -10.607 -14.510 1.00 60.84 202 ILE A O 1
ATOM 1625 N N . PRO A 1 203 ? 38.698 -10.687 -15.931 1.00 58.03 203 PRO A N 1
ATOM 1626 C CA . PRO A 1 203 ? 38.386 -9.267 -15.818 1.00 58.03 203 PRO A CA 1
ATOM 1627 C C . PRO A 1 203 ? 38.011 -8.913 -14.378 1.00 58.03 203 PRO A C 1
ATOM 1629 O O . PRO A 1 203 ? 37.196 -9.593 -13.754 1.00 58.03 203 PRO A O 1
ATOM 1632 N N . THR A 1 204 ? 38.593 -7.847 -13.834 1.00 57.28 204 THR A N 1
ATOM 1633 C CA . THR A 1 204 ? 38.059 -7.225 -12.619 1.00 57.28 204 THR A CA 1
ATOM 1634 C C . THR A 1 204 ? 36.607 -6.834 -12.894 1.00 57.28 204 THR A C 1
ATOM 1636 O O . THR A 1 204 ? 36.306 -6.419 -14.012 1.00 57.28 204 THR A O 1
ATOM 1639 N N . ILE A 1 205 ? 35.718 -6.991 -11.906 1.00 55.12 205 ILE A N 1
ATOM 1640 C CA . ILE A 1 205 ? 34.286 -6.678 -12.044 1.00 55.12 205 ILE A CA 1
ATOM 1641 C C . ILE A 1 205 ? 34.148 -5.303 -12.721 1.00 55.12 205 ILE A C 1
ATOM 1643 O O . ILE A 1 205 ? 34.654 -4.327 -12.153 1.00 55.12 205 ILE A O 1
ATOM 1647 N N . PRO A 1 206 ? 33.546 -5.220 -13.924 1.00 53.16 206 PRO A N 1
ATOM 1648 C CA . PRO A 1 206 ? 33.419 -3.962 -14.637 1.00 53.16 206 PRO A CA 1
ATOM 1649 C C . PRO A 1 206 ? 32.601 -2.997 -13.791 1.00 53.16 206 PRO A C 1
ATOM 1651 O O . PRO A 1 206 ? 31.659 -3.381 -13.095 1.00 53.16 206 PRO A O 1
ATOM 1654 N N . ILE A 1 207 ? 32.998 -1.735 -13.825 1.00 54.06 207 ILE A N 1
ATOM 1655 C CA . ILE A 1 207 ? 32.316 -0.682 -13.090 1.00 54.06 207 ILE A CA 1
ATOM 1656 C C . ILE A 1 207 ? 31.647 0.178 -14.139 1.00 54.06 207 ILE A C 1
ATOM 1658 O O . ILE A 1 207 ? 32.323 0.696 -15.023 1.00 54.06 207 ILE A O 1
ATOM 1662 N N . PHE A 1 208 ? 30.327 0.309 -14.031 1.00 54.12 208 PHE A N 1
ATOM 1663 C CA . PHE A 1 208 ? 29.431 0.950 -15.000 1.00 54.12 208 PHE A CA 1
ATOM 1664 C C . PHE A 1 208 ? 29.690 2.451 -15.248 1.00 5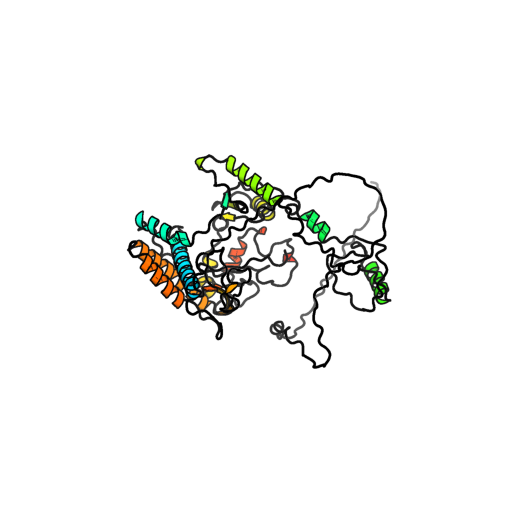4.12 208 PHE A C 1
ATOM 1666 O O . PHE A 1 208 ? 28.855 3.124 -15.827 1.00 54.12 208 PHE A O 1
ATOM 1673 N N . THR A 1 209 ? 30.814 3.003 -14.786 1.00 57.72 209 THR A N 1
ATOM 1674 C CA . THR A 1 209 ? 31.131 4.438 -14.861 1.00 57.72 209 THR A CA 1
ATOM 1675 C C . THR A 1 209 ? 32.574 4.713 -15.310 1.00 57.72 209 THR A C 1
ATOM 1677 O O . THR A 1 209 ? 33.083 5.806 -15.074 1.00 57.72 209 THR A O 1
ATOM 1680 N N . GLY A 1 210 ? 33.291 3.714 -15.840 1.00 63.19 210 GLY A N 1
ATOM 1681 C CA . GLY A 1 210 ? 34.670 3.859 -16.326 1.00 63.19 210 GLY A CA 1
ATOM 1682 C C . GLY A 1 210 ? 34.740 4.102 -17.836 1.00 63.19 210 GLY A C 1
ATOM 1683 O O . GLY A 1 210 ? 33.851 3.688 -18.570 1.00 63.19 210 GLY A O 1
ATOM 1684 N N . LYS A 1 211 ? 35.815 4.739 -18.310 1.00 71.12 211 LYS A N 1
ATOM 1685 C CA . LYS A 1 211 ? 36.090 4.903 -19.748 1.00 71.12 211 LYS A CA 1
ATOM 1686 C C . LYS A 1 211 ? 36.408 3.555 -20.398 1.00 71.12 211 LYS A C 1
ATOM 1688 O O . LYS A 1 211 ? 37.162 2.757 -19.832 1.00 71.12 211 LYS A O 1
ATOM 1693 N N . MET A 1 212 ? 35.863 3.330 -21.592 1.00 73.94 212 MET A N 1
ATOM 1694 C CA . MET A 1 212 ? 36.065 2.105 -22.368 1.00 73.94 212 MET A CA 1
ATOM 1695 C C . MET A 1 212 ? 37.080 2.351 -23.489 1.00 73.94 212 MET A C 1
ATOM 1697 O O . MET A 1 212 ? 37.009 3.346 -24.207 1.00 73.94 212 MET A O 1
ATOM 1701 N N . PHE A 1 213 ? 38.028 1.427 -23.664 1.00 75.88 213 PHE A N 1
ATOM 1702 C CA . PHE A 1 213 ? 39.001 1.458 -24.775 1.00 75.88 213 PHE A CA 1
ATOM 1703 C C . PHE A 1 213 ? 38.510 0.665 -25.997 1.00 75.88 213 PHE A C 1
ATOM 1705 O O . PHE A 1 213 ? 39.153 0.590 -27.050 1.00 75.88 213 PHE A O 1
ATOM 1712 N N . VAL A 1 214 ? 37.341 0.047 -25.854 1.00 73.44 214 VAL A N 1
ATOM 1713 C CA . VAL A 1 214 ? 36.631 -0.675 -26.902 1.00 73.44 214 VAL A CA 1
ATOM 1714 C C . VAL A 1 214 ? 35.351 0.080 -27.181 1.00 73.44 214 VAL A C 1
ATOM 1716 O O . VAL A 1 214 ? 34.625 0.421 -26.252 1.00 73.44 214 VAL A O 1
ATOM 1719 N N . ASP A 1 215 ? 35.112 0.354 -28.456 1.00 74.50 215 ASP A N 1
ATOM 1720 C CA . ASP A 1 215 ? 33.841 0.900 -28.899 1.00 74.50 215 ASP A CA 1
ATOM 1721 C C . ASP A 1 215 ? 32.745 -0.144 -28.628 1.00 74.50 215 ASP A C 1
ATOM 1723 O O . ASP A 1 215 ? 32.936 -1.335 -28.863 1.00 74.50 215 ASP A O 1
ATOM 1727 N N . VAL A 1 216 ? 31.608 0.281 -28.087 1.00 71.81 216 VAL A N 1
ATOM 1728 C CA . VAL A 1 216 ? 30.471 -0.603 -27.796 1.00 71.81 216 VAL A CA 1
ATOM 1729 C C . VAL A 1 216 ? 29.803 -1.146 -29.067 1.00 71.81 216 VAL A C 1
ATOM 1731 O O . VAL A 1 216 ? 29.048 -2.109 -28.988 1.00 71.81 216 VAL A O 1
ATOM 1734 N N . GLN A 1 217 ? 30.115 -0.574 -30.235 1.00 77.31 217 GLN A N 1
ATOM 1735 C CA . GLN A 1 217 ? 29.615 -0.983 -31.551 1.00 77.31 217 GLN A CA 1
ATOM 1736 C C . GLN A 1 217 ? 30.546 -1.964 -32.297 1.00 77.31 217 GLN A C 1
ATOM 1738 O O . GLN A 1 217 ? 30.341 -2.228 -33.483 1.00 77.31 217 GLN A O 1
ATOM 1743 N N . VAL A 1 218 ? 31.589 -2.511 -31.654 1.00 81.12 218 VAL A N 1
ATOM 1744 C CA . VAL A 1 218 ? 32.494 -3.478 -32.313 1.00 81.12 218 VAL A CA 1
ATOM 1745 C C . VAL A 1 218 ? 31.853 -4.851 -32.527 1.00 81.12 218 VAL A C 1
ATOM 1747 O O . VAL A 1 218 ? 30.940 -5.266 -31.810 1.00 81.12 218 VAL A O 1
ATOM 1750 N N . THR A 1 219 ? 32.386 -5.621 -33.479 1.00 87.56 219 THR A N 1
ATOM 1751 C CA . THR A 1 219 ? 31.897 -6.981 -33.727 1.00 87.56 219 THR A CA 1
ATOM 1752 C C . THR A 1 219 ? 32.322 -7.947 -32.619 1.00 87.56 219 THR A C 1
ATOM 1754 O O . THR A 1 219 ? 33.357 -7.777 -31.970 1.00 87.56 219 THR A O 1
ATOM 1757 N N . ALA A 1 220 ? 31.581 -9.049 -32.454 1.00 85.44 220 ALA A N 1
ATOM 1758 C CA . ALA A 1 220 ? 31.955 -10.118 -31.522 1.00 85.44 220 ALA A CA 1
ATOM 1759 C C . ALA A 1 220 ? 33.377 -10.663 -31.778 1.00 85.44 220 ALA A C 1
ATOM 1761 O O . ALA A 1 220 ? 34.085 -11.024 -30.838 1.00 85.44 220 ALA A O 1
ATOM 1762 N N . LYS A 1 221 ? 33.824 -10.680 -33.041 1.00 86.69 221 LYS A N 1
ATOM 1763 C CA . LYS A 1 221 ? 35.179 -11.100 -33.423 1.00 86.69 221 LYS A CA 1
ATOM 1764 C C . LYS A 1 221 ? 36.241 -10.151 -32.863 1.00 86.69 221 LYS A C 1
ATOM 1766 O O . LYS A 1 221 ? 37.240 -10.617 -32.315 1.00 86.69 221 LYS A O 1
ATOM 1771 N N . ASP A 1 222 ? 36.004 -8.847 -32.951 1.00 82.12 222 ASP A N 1
ATOM 1772 C CA . ASP A 1 222 ? 36.925 -7.827 -32.446 1.00 82.12 222 ASP A CA 1
ATOM 1773 C C . ASP A 1 222 ? 37.008 -7.867 -30.914 1.00 82.12 222 ASP A C 1
ATOM 1775 O O . ASP A 1 222 ? 38.096 -7.740 -30.351 1.00 82.12 222 ASP A O 1
ATOM 1779 N N . ILE A 1 223 ? 35.886 -8.131 -30.226 1.00 79.56 223 ILE A N 1
ATOM 1780 C CA . ILE A 1 223 ? 35.862 -8.341 -28.766 1.00 79.56 223 ILE A CA 1
ATOM 1781 C C . ILE A 1 223 ? 36.755 -9.524 -28.379 1.00 79.56 223 ILE A C 1
ATOM 1783 O O . ILE A 1 223 ? 37.556 -9.416 -27.446 1.00 79.56 223 ILE A O 1
ATOM 1787 N N . VAL A 1 224 ? 36.652 -10.648 -29.098 1.00 82.38 224 VAL A N 1
ATOM 1788 C CA . VAL A 1 224 ? 37.489 -11.837 -28.862 1.00 82.38 224 VAL A CA 1
ATOM 1789 C C . VAL A 1 224 ? 38.965 -11.522 -29.111 1.00 82.38 224 VAL A C 1
ATOM 1791 O O . VAL A 1 224 ? 39.815 -11.897 -28.301 1.00 82.38 224 VAL A O 1
ATOM 1794 N N . GLN A 1 225 ? 39.286 -10.791 -30.181 1.00 80.44 225 GLN A N 1
ATOM 1795 C CA . GLN A 1 225 ? 40.659 -10.387 -30.484 1.00 80.44 225 GLN A CA 1
ATOM 1796 C C . GLN A 1 225 ? 41.252 -9.500 -29.379 1.00 80.44 225 GLN A C 1
ATOM 1798 O O . GLN A 1 225 ? 42.308 -9.830 -28.834 1.00 80.44 225 GLN A O 1
ATOM 1803 N N . LYS A 1 226 ? 40.551 -8.432 -28.979 1.00 76.06 226 LYS A N 1
ATOM 1804 C CA . LYS A 1 226 ? 41.005 -7.533 -27.906 1.00 76.06 226 LYS A CA 1
ATOM 1805 C C . LYS A 1 226 ? 41.112 -8.245 -26.556 1.00 76.06 226 LYS A C 1
ATOM 1807 O O . LYS A 1 226 ? 42.030 -7.975 -25.781 1.00 76.06 226 LYS A O 1
ATOM 1812 N N . SER A 1 227 ? 40.226 -9.204 -26.284 1.00 75.38 227 SER A N 1
ATOM 1813 C CA . SER A 1 227 ? 40.302 -10.048 -25.084 1.00 75.38 227 SER A CA 1
ATOM 1814 C C . SER A 1 227 ? 41.545 -10.946 -25.082 1.00 75.38 227 SER A C 1
ATOM 1816 O O . SER A 1 227 ? 42.186 -11.096 -24.041 1.00 75.38 227 SER A O 1
ATOM 1818 N N . ASN A 1 228 ? 41.939 -11.495 -26.237 1.00 77.75 228 ASN A N 1
ATOM 1819 C CA . ASN A 1 228 ? 43.173 -12.276 -26.377 1.00 77.75 228 ASN A CA 1
ATOM 1820 C C . ASN A 1 228 ? 44.429 -11.421 -26.160 1.00 77.75 228 ASN A C 1
ATOM 1822 O O . ASN A 1 228 ? 45.369 -11.866 -25.500 1.00 77.75 228 ASN A O 1
ATOM 1826 N N . GLU A 1 229 ? 44.445 -10.189 -26.672 1.00 74.69 229 GLU A N 1
ATOM 1827 C CA . GLU A 1 229 ? 45.517 -9.219 -26.403 1.00 74.69 229 GLU A CA 1
ATOM 1828 C C . GLU A 1 229 ? 45.619 -8.908 -24.904 1.00 74.69 229 GLU A C 1
ATOM 1830 O O . GLU A 1 229 ? 46.722 -8.840 -24.357 1.00 74.69 229 GLU A O 1
ATOM 1835 N N . ARG A 1 230 ? 44.476 -8.841 -24.206 1.00 71.25 230 ARG A N 1
ATOM 1836 C CA . ARG A 1 230 ? 44.446 -8.658 -22.753 1.00 71.25 230 ARG A CA 1
ATOM 1837 C C . ARG A 1 230 ? 45.061 -9.802 -21.967 1.00 71.25 230 ARG A C 1
ATOM 1839 O O . ARG A 1 230 ? 45.833 -9.557 -21.042 1.00 71.25 230 ARG A O 1
ATOM 1846 N N . ILE A 1 231 ? 44.752 -11.042 -22.337 1.00 69.38 231 ILE A N 1
ATOM 1847 C CA . ILE A 1 231 ? 45.325 -12.239 -21.700 1.00 69.38 231 ILE A CA 1
ATOM 1848 C C . ILE A 1 231 ? 46.859 -12.260 -21.834 1.00 69.38 231 ILE A C 1
ATOM 1850 O O . ILE A 1 231 ? 47.544 -12.793 -20.965 1.00 69.38 231 ILE A O 1
ATOM 1854 N N . ARG A 1 232 ? 47.411 -11.621 -22.875 1.00 70.88 232 ARG A N 1
ATOM 1855 C CA . ARG A 1 232 ? 48.859 -11.468 -23.097 1.00 70.88 232 ARG A CA 1
ATOM 1856 C C . ARG A 1 232 ? 49.505 -10.343 -22.273 1.00 70.88 232 ARG A C 1
ATOM 1858 O O . ARG A 1 232 ? 50.671 -10.033 -22.491 1.00 70.88 232 ARG A O 1
ATOM 1865 N N . GLY A 1 233 ? 48.777 -9.767 -21.313 1.00 70.31 233 GLY A N 1
ATOM 1866 C CA . GLY A 1 233 ? 49.326 -8.901 -20.269 1.00 70.31 233 GLY A CA 1
ATOM 1867 C C . GLY A 1 233 ? 49.001 -7.413 -20.397 1.00 70.31 233 GLY A C 1
ATOM 1868 O O . GLY A 1 233 ? 49.440 -6.648 -19.544 1.00 70.31 233 GLY A O 1
ATOM 1869 N N . PHE A 1 234 ? 48.219 -6.976 -21.390 1.00 69.25 234 PHE A N 1
ATOM 1870 C CA . PHE A 1 234 ? 47.908 -5.555 -21.612 1.00 69.25 234 PHE A CA 1
ATOM 1871 C C . PHE A 1 234 ? 46.434 -5.244 -21.355 1.00 69.25 234 PHE A C 1
ATOM 1873 O O . PHE A 1 234 ? 45.559 -5.836 -21.966 1.00 69.25 234 PHE A O 1
ATOM 1880 N N . ASN A 1 235 ? 46.095 -4.286 -20.495 1.00 70.88 235 ASN A N 1
ATOM 1881 C CA . ASN A 1 235 ? 44.692 -3.884 -20.387 1.00 70.88 235 ASN A CA 1
ATOM 1882 C C . ASN A 1 235 ? 44.228 -3.089 -21.630 1.00 70.88 235 ASN A C 1
ATOM 1884 O O . ASN A 1 235 ? 44.549 -1.913 -21.766 1.00 70.88 235 ASN A O 1
ATOM 1888 N N . THR A 1 236 ? 43.461 -3.730 -22.516 1.00 69.56 236 THR A N 1
ATOM 1889 C CA . THR A 1 236 ? 42.923 -3.158 -23.770 1.00 69.56 236 THR A CA 1
ATOM 1890 C C . THR A 1 236 ? 41.423 -2.856 -23.710 1.00 69.56 236 THR A C 1
ATOM 1892 O O . THR A 1 236 ? 40.830 -2.502 -24.729 1.00 69.56 236 THR A O 1
ATOM 1895 N N . ILE A 1 237 ? 40.785 -3.034 -22.543 1.00 69.31 237 ILE A N 1
ATOM 1896 C CA . ILE A 1 237 ? 39.318 -3.047 -22.435 1.00 69.31 237 ILE A CA 1
ATOM 1897 C C . ILE A 1 237 ? 38.768 -1.816 -21.707 1.00 69.31 237 ILE A C 1
ATOM 1899 O O . ILE A 1 237 ? 37.833 -1.190 -22.201 1.00 69.31 237 ILE A O 1
ATOM 1903 N N . HIS A 1 238 ? 39.334 -1.456 -20.554 1.00 69.56 238 HIS A N 1
ATOM 1904 C CA . HIS A 1 238 ? 38.805 -0.395 -19.689 1.00 69.56 238 HIS A CA 1
ATOM 1905 C C . HIS A 1 238 ? 39.915 0.306 -18.907 1.00 69.56 238 HIS A C 1
ATOM 1907 O O . HIS A 1 238 ? 40.949 -0.297 -18.629 1.00 69.56 238 HIS A O 1
ATOM 1913 N N . ASP A 1 239 ? 39.680 1.548 -18.496 1.00 68.25 239 ASP A N 1
ATOM 1914 C CA . ASP A 1 239 ? 40.609 2.285 -17.635 1.00 68.25 239 ASP A CA 1
ATOM 1915 C C . ASP A 1 239 ? 40.562 1.818 -16.163 1.00 68.25 239 ASP A C 1
ATOM 1917 O O . ASP A 1 239 ? 39.626 1.138 -15.729 1.00 68.25 239 ASP A O 1
ATOM 1921 N N . ILE A 1 240 ? 41.568 2.192 -15.366 1.00 68.38 240 ILE A N 1
ATOM 1922 C CA . ILE A 1 240 ? 41.540 2.017 -13.909 1.00 68.38 240 ILE A CA 1
ATOM 1923 C C . ILE A 1 240 ? 40.367 2.822 -13.339 1.00 68.38 240 ILE A C 1
ATOM 1925 O O . ILE A 1 240 ? 40.118 3.961 -13.726 1.00 68.38 240 ILE A O 1
ATOM 1929 N N . LEU A 1 241 ? 39.653 2.240 -12.371 1.00 66.31 241 LEU A N 1
ATOM 1930 C CA . LEU A 1 241 ? 38.551 2.923 -11.702 1.00 66.31 241 LEU A CA 1
ATOM 1931 C C . LEU A 1 241 ? 39.008 4.222 -11.026 1.00 66.31 241 LEU A C 1
ATOM 1933 O O . LEU A 1 241 ? 39.589 4.193 -9.936 1.00 66.31 241 LEU A O 1
ATOM 1937 N N . ASP A 1 242 ? 38.592 5.354 -11.585 1.00 68.19 242 ASP A N 1
ATOM 1938 C CA . ASP A 1 242 ? 38.659 6.635 -10.898 1.00 68.19 242 ASP A CA 1
ATOM 1939 C C . ASP A 1 242 ? 37.481 6.793 -9.922 1.00 68.19 242 ASP A C 1
ATOM 1941 O O . ASP A 1 242 ? 36.353 7.144 -10.273 1.00 68.19 242 ASP A O 1
ATOM 1945 N N . ARG A 1 243 ? 37.749 6.548 -8.636 1.00 70.44 243 ARG A N 1
ATOM 1946 C CA . ARG A 1 243 ? 36.750 6.725 -7.569 1.00 70.44 243 ARG A CA 1
ATOM 1947 C C . ARG A 1 243 ? 36.405 8.188 -7.293 1.00 70.44 243 ARG A C 1
ATOM 1949 O O . ARG A 1 243 ? 35.395 8.405 -6.614 1.00 70.44 243 ARG A O 1
ATOM 1956 N N . SER A 1 244 ? 37.230 9.137 -7.741 1.00 70.94 244 SER A N 1
ATOM 1957 C CA . SER A 1 244 ? 37.069 10.574 -7.498 1.00 70.94 244 SER A CA 1
ATOM 1958 C C . SER A 1 244 ? 36.067 11.226 -8.455 1.00 70.94 244 SER A C 1
ATOM 1960 O O . SER A 1 244 ? 35.383 12.169 -8.056 1.00 70.94 244 SER A O 1
ATOM 1962 N N . ASN A 1 245 ? 35.881 10.655 -9.651 1.00 67.50 245 ASN A N 1
ATOM 1963 C CA . ASN A 1 245 ? 34.962 11.158 -10.673 1.00 67.50 245 ASN A CA 1
ATOM 1964 C C . ASN A 1 245 ? 33.674 10.325 -10.833 1.00 67.50 245 ASN A C 1
ATOM 1966 O O . ASN A 1 245 ? 33.098 10.236 -11.913 1.00 67.50 245 ASN 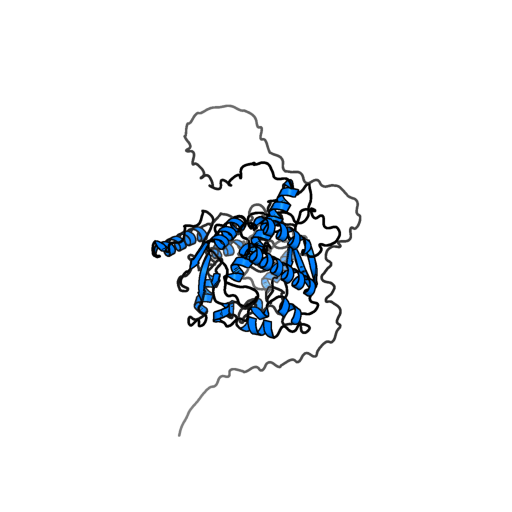A O 1
ATOM 1970 N N . ARG A 1 246 ? 33.188 9.695 -9.756 1.00 70.94 246 ARG A N 1
ATOM 1971 C CA . ARG A 1 246 ? 31.923 8.947 -9.816 1.00 70.94 246 ARG A CA 1
ATOM 1972 C C . ARG A 1 246 ? 30.744 9.875 -10.107 1.00 70.94 246 ARG A C 1
ATOM 1974 O O . ARG A 1 246 ? 30.495 10.846 -9.380 1.00 70.94 246 ARG A O 1
ATOM 1981 N N . ALA A 1 247 ? 30.009 9.544 -11.159 1.00 67.12 247 ALA A N 1
ATOM 1982 C CA . ALA A 1 247 ? 28.750 10.177 -11.492 1.00 67.12 247 ALA A CA 1
ATOM 1983 C C . ALA A 1 247 ? 27.605 9.463 -10.755 1.00 67.12 247 ALA A C 1
ATOM 1985 O O . ALA A 1 247 ? 27.625 8.247 -10.574 1.00 67.12 247 ALA A O 1
ATOM 1986 N N . TYR A 1 248 ? 26.633 10.234 -10.274 1.00 71.50 248 TYR A N 1
ATOM 1987 C CA . TYR A 1 248 ? 25.439 9.709 -9.613 1.00 71.50 248 TYR A CA 1
ATOM 1988 C C . TYR A 1 248 ? 24.226 10.319 -10.301 1.00 71.50 248 TYR A C 1
ATOM 1990 O O . TYR A 1 248 ? 24.213 11.531 -10.526 1.00 71.50 248 TYR A O 1
ATOM 1998 N N . LEU A 1 249 ? 23.193 9.513 -10.562 1.00 69.50 249 LEU A N 1
ATOM 1999 C CA . LEU A 1 249 ? 21.938 9.978 -11.166 1.00 69.50 249 LEU A CA 1
ATOM 2000 C C . LEU A 1 249 ? 21.332 11.166 -10.411 1.00 69.50 249 LEU A C 1
ATOM 2002 O O . LEU A 1 249 ? 20.838 12.110 -11.017 1.00 69.50 249 LEU A O 1
ATOM 2006 N N . MET A 1 250 ? 21.475 11.181 -9.086 1.00 67.56 250 MET A N 1
ATOM 2007 C CA . MET A 1 250 ? 20.940 12.239 -8.224 1.00 67.56 250 MET A CA 1
ATOM 2008 C C . MET A 1 250 ? 21.893 13.428 -8.029 1.00 67.56 250 MET A C 1
ATOM 2010 O O . MET A 1 250 ? 21.591 14.336 -7.265 1.00 67.56 250 MET A O 1
ATOM 2014 N N . ARG A 1 251 ? 23.067 13.458 -8.674 1.00 68.12 251 ARG A N 1
ATOM 2015 C CA . ARG A 1 251 ? 24.009 14.578 -8.517 1.00 68.12 251 ARG A CA 1
ATOM 2016 C C . ARG A 1 251 ? 23.483 15.808 -9.265 1.00 68.12 251 ARG A C 1
ATOM 2018 O O . ARG A 1 251 ? 23.127 15.697 -10.438 1.00 68.12 251 ARG A O 1
ATOM 2025 N N . GLY A 1 252 ? 23.484 16.966 -8.604 1.00 63.62 252 GLY A N 1
ATOM 2026 C CA . GLY A 1 252 ? 23.208 18.265 -9.230 1.00 63.62 252 GLY A CA 1
ATOM 2027 C C . GLY A 1 252 ? 21.779 18.804 -9.112 1.00 63.62 252 GLY A C 1
ATOM 2028 O O . GLY A 1 252 ? 21.499 19.750 -9.833 1.00 63.62 252 GLY A O 1
ATOM 2029 N N . ASP A 1 253 ? 20.929 18.242 -8.237 1.00 63.66 253 ASP A N 1
ATOM 2030 C CA . ASP A 1 253 ? 19.596 18.750 -7.841 1.00 63.66 253 ASP A CA 1
ATOM 2031 C C . ASP A 1 253 ? 18.829 19.474 -8.970 1.00 63.66 253 ASP A C 1
ATOM 2033 O O . ASP A 1 253 ? 18.582 20.680 -8.903 1.00 63.66 253 ASP A O 1
ATOM 2037 N N . ASP A 1 254 ? 18.488 18.749 -10.042 1.00 72.31 254 ASP A N 1
ATOM 2038 C CA . ASP A 1 254 ? 17.618 19.295 -11.084 1.00 72.31 254 ASP A CA 1
ATOM 2039 C C . ASP A 1 254 ? 16.148 19.158 -10.665 1.00 72.31 254 ASP A C 1
ATOM 2041 O O . ASP A 1 254 ? 15.492 18.147 -10.912 1.00 72.31 254 ASP A O 1
ATOM 2045 N N . ASP A 1 255 ? 15.635 20.205 -10.020 1.00 77.94 255 ASP A N 1
ATOM 2046 C CA . ASP A 1 255 ? 14.233 20.314 -9.611 1.00 77.94 255 ASP A CA 1
ATOM 2047 C C . ASP A 1 255 ? 13.322 20.822 -10.757 1.00 77.94 255 ASP A C 1
ATOM 2049 O O . ASP A 1 255 ? 12.217 21.320 -10.500 1.00 77.94 255 ASP A O 1
ATOM 2053 N N . SER A 1 256 ? 13.758 20.756 -12.025 1.00 82.06 256 SER A N 1
ATOM 2054 C CA . SER A 1 256 ? 13.004 21.263 -13.183 1.00 82.06 256 SER A CA 1
ATOM 2055 C C . SER A 1 256 ? 11.622 20.623 -13.304 1.00 82.06 256 SER A C 1
ATOM 2057 O O . SER A 1 256 ? 10.629 21.350 -13.384 1.00 82.06 256 SER A O 1
ATOM 2059 N N . VAL A 1 257 ? 11.537 19.293 -13.218 1.00 83.06 257 VAL A N 1
ATOM 2060 C CA . VAL A 1 257 ? 10.277 18.532 -13.254 1.00 83.06 257 VAL A CA 1
ATOM 2061 C C . VAL A 1 257 ? 9.331 18.993 -12.151 1.00 83.06 257 VAL A C 1
ATOM 2063 O O . VAL A 1 257 ? 8.192 19.370 -12.423 1.00 83.06 257 VAL A O 1
ATOM 2066 N N . LEU A 1 258 ? 9.820 19.044 -10.908 1.00 84.12 258 LEU A N 1
ATOM 2067 C CA . LEU A 1 258 ? 9.028 19.471 -9.755 1.00 84.12 258 LEU A CA 1
ATOM 2068 C C . LEU A 1 258 ? 8.529 20.915 -9.928 1.00 84.12 258 LEU A C 1
ATOM 2070 O O . LEU A 1 258 ? 7.367 21.220 -9.657 1.00 84.12 258 LEU A O 1
ATOM 2074 N N . THR A 1 259 ? 9.399 21.809 -10.398 1.00 86.56 259 THR A N 1
ATOM 2075 C CA . THR A 1 259 ? 9.071 23.221 -10.629 1.00 86.56 259 THR A CA 1
ATOM 2076 C C . THR A 1 259 ? 8.003 23.375 -11.708 1.00 86.56 259 THR A C 1
ATOM 2078 O O . THR A 1 259 ? 7.075 24.174 -11.549 1.00 86.56 259 THR A O 1
ATOM 2081 N N . GLN A 1 260 ? 8.120 22.631 -12.808 1.00 88.94 260 GLN A N 1
ATOM 2082 C CA . GLN A 1 260 ? 7.146 22.673 -13.892 1.00 88.94 260 GLN A CA 1
ATOM 2083 C C . GLN A 1 260 ? 5.806 22.076 -13.467 1.00 88.94 260 GLN A C 1
ATOM 2085 O O . GLN A 1 260 ? 4.770 22.672 -13.757 1.00 88.94 260 GLN A O 1
ATOM 2090 N N . GLU A 1 261 ? 5.795 20.972 -12.719 1.00 89.38 261 GLU A N 1
ATOM 2091 C CA . GLU A 1 261 ? 4.547 20.388 -12.231 1.00 89.38 261 GLU A CA 1
ATOM 2092 C C . GLU A 1 261 ? 3.840 21.288 -11.219 1.00 89.38 261 GLU A C 1
ATOM 2094 O O . GLU A 1 261 ? 2.629 21.466 -11.309 1.00 89.38 261 GLU A O 1
ATOM 2099 N N . LEU A 1 262 ? 4.560 21.944 -10.304 1.00 89.25 262 LEU A N 1
ATOM 2100 C CA . LEU A 1 262 ? 3.945 22.923 -9.400 1.00 89.25 262 LEU A CA 1
ATOM 2101 C C . LEU A 1 262 ? 3.269 24.070 -10.167 1.00 89.25 262 LEU A C 1
ATOM 2103 O O . LEU A 1 262 ? 2.160 24.472 -9.809 1.00 89.25 262 LEU A O 1
ATOM 2107 N N . LYS A 1 263 ? 3.902 24.572 -11.238 1.00 90.88 263 LYS A N 1
ATOM 2108 C CA . LYS A 1 263 ? 3.300 25.582 -12.125 1.00 90.88 263 LYS A CA 1
ATOM 2109 C C . LYS A 1 263 ? 2.075 25.030 -12.846 1.00 90.88 263 LYS A C 1
ATOM 2111 O O . LYS A 1 263 ? 1.041 25.689 -12.858 1.00 90.88 263 LYS A O 1
ATOM 2116 N N . PHE A 1 264 ? 2.180 23.825 -13.398 1.00 91.62 264 PHE A N 1
ATOM 2117 C CA . PHE A 1 264 ? 1.078 23.130 -14.054 1.00 91.62 264 PHE A CA 1
ATOM 2118 C C . PHE A 1 264 ? -0.131 23.004 -13.119 1.00 91.62 264 PHE A C 1
ATOM 2120 O O . PHE A 1 264 ? -1.218 23.470 -13.448 1.00 91.62 264 PHE A O 1
ATOM 2127 N N . PHE A 1 265 ? 0.067 22.481 -11.907 1.00 91.25 265 PHE A N 1
ATOM 2128 C CA . PHE A 1 265 ? -1.010 22.340 -10.934 1.00 91.25 265 PHE A CA 1
ATOM 2129 C C . PHE A 1 265 ? -1.593 23.693 -10.503 1.00 91.25 265 PHE A C 1
ATOM 2131 O O . PHE A 1 265 ? -2.802 23.798 -10.314 1.00 91.25 265 PHE A O 1
ATOM 2138 N N . ALA A 1 266 ? -0.772 24.740 -10.377 1.00 91.00 266 ALA A N 1
ATOM 2139 C CA . ALA A 1 266 ? -1.256 26.084 -10.065 1.00 91.00 266 ALA A CA 1
ATOM 2140 C C . ALA A 1 266 ? -2.140 26.665 -11.184 1.00 91.00 266 ALA A C 1
ATOM 2142 O O . ALA A 1 266 ? -3.182 27.251 -10.890 1.00 91.00 266 ALA A O 1
ATOM 2143 N N . VAL A 1 267 ? -1.760 26.464 -12.451 1.00 92.38 267 VAL A N 1
ATOM 2144 C CA . VAL A 1 267 ? -2.547 26.878 -13.626 1.00 92.38 267 VAL A CA 1
ATOM 2145 C C . VAL A 1 267 ? -3.859 26.103 -13.705 1.00 92.38 267 VAL A C 1
ATOM 2147 O O . VAL A 1 267 ? -4.922 26.693 -13.857 1.00 92.38 267 VAL A O 1
ATOM 2150 N N . GLU A 1 268 ? -3.824 24.783 -13.546 1.00 91.12 268 GLU A N 1
ATOM 2151 C CA . GLU A 1 268 ? -5.047 23.976 -13.571 1.00 91.12 268 GLU A CA 1
ATOM 2152 C C . GLU A 1 268 ? -5.980 24.289 -12.391 1.00 91.12 268 GLU A C 1
ATOM 2154 O O . GLU A 1 268 ? -7.202 24.192 -12.503 1.00 91.12 268 GLU A O 1
ATOM 2159 N N . ASN A 1 269 ? -5.428 24.712 -11.254 1.00 90.56 269 ASN A N 1
ATOM 2160 C CA . ASN A 1 269 ? -6.224 25.172 -10.126 1.00 90.56 269 ASN A CA 1
ATOM 2161 C C . ASN A 1 269 ? -6.854 26.552 -10.379 1.00 90.56 269 ASN A C 1
ATOM 2163 O O . ASN A 1 269 ? -7.991 26.778 -9.977 1.00 90.56 269 ASN A O 1
ATOM 2167 N N . SER A 1 270 ? -6.161 27.473 -11.060 1.00 90.44 270 SER A N 1
ATOM 2168 C CA . SER A 1 270 ? -6.678 28.827 -11.316 1.00 90.44 270 SER A CA 1
ATOM 2169 C C . SER A 1 270 ? -7.863 28.851 -12.285 1.00 90.44 270 SER A C 1
ATOM 2171 O O . SER A 1 270 ? -8.724 29.723 -12.149 1.00 90.44 270 SER A O 1
ATOM 2173 N N . LYS A 1 271 ? -7.941 27.862 -13.189 1.00 90.00 271 LYS A N 1
ATOM 2174 C CA . LYS A 1 271 ? -9.067 27.627 -14.112 1.00 90.00 271 LYS A CA 1
ATOM 2175 C C . LYS A 1 271 ? -10.373 27.236 -13.410 1.00 90.00 271 LYS A C 1
ATOM 2177 O O . LYS A 1 271 ? -11.433 27.298 -14.025 1.00 90.00 271 LYS A O 1
ATOM 2182 N N . ARG A 1 272 ? -10.315 26.800 -12.148 1.00 87.19 272 ARG A N 1
ATOM 2183 C CA . ARG A 1 272 ? -11.497 26.406 -11.370 1.00 87.19 272 ARG A CA 1
ATOM 2184 C C . ARG A 1 272 ? -12.213 27.631 -10.810 1.00 87.19 272 ARG A C 1
ATOM 2186 O O . ARG A 1 272 ? -11.570 28.642 -10.504 1.00 87.19 272 ARG A O 1
ATOM 2193 N N . ALA A 1 273 ? -13.525 27.492 -10.611 1.00 85.19 273 ALA A N 1
ATOM 2194 C CA . ALA A 1 273 ? -14.316 28.445 -9.841 1.00 85.19 273 ALA A CA 1
ATOM 2195 C C . ALA A 1 273 ? -13.664 28.682 -8.474 1.00 85.19 273 ALA A C 1
ATOM 2197 O O . ALA A 1 273 ? -13.083 27.765 -7.892 1.00 85.19 273 ALA A O 1
ATOM 2198 N N . GLU A 1 274 ? -13.744 29.910 -7.963 1.00 84.94 274 GLU A N 1
ATOM 2199 C CA . GLU A 1 274 ? -13.054 30.303 -6.731 1.00 84.94 274 GLU A CA 1
ATOM 2200 C C . GLU A 1 274 ? -13.414 29.405 -5.537 1.00 84.94 274 GLU A C 1
ATOM 2202 O O . GLU A 1 274 ? -12.534 29.031 -4.763 1.00 84.94 274 GLU A O 1
ATOM 2207 N N . THR A 1 275 ? -14.671 28.965 -5.466 1.00 86.12 275 THR A N 1
ATOM 2208 C CA . THR A 1 275 ? -15.202 28.027 -4.465 1.00 86.12 275 THR A CA 1
ATOM 2209 C C . THR A 1 275 ? -14.595 26.623 -4.537 1.00 86.12 275 THR A C 1
ATOM 2211 O O . THR A 1 275 ? -14.555 25.923 -3.528 1.00 86.12 275 THR A O 1
ATOM 2214 N N . ASP A 1 276 ? -14.093 26.215 -5.706 1.00 82.06 276 ASP A N 1
ATOM 2215 C CA . ASP A 1 276 ? -13.590 24.862 -5.983 1.00 82.06 276 ASP A CA 1
ATOM 2216 C C . ASP A 1 276 ? -12.059 24.779 -6.021 1.00 82.06 276 ASP A C 1
ATOM 2218 O O . ASP A 1 276 ? -11.484 23.693 -6.208 1.00 82.06 276 ASP A O 1
ATOM 2222 N N . ARG A 1 277 ? -11.377 25.921 -5.863 1.00 85.31 277 ARG A N 1
ATOM 2223 C CA . ARG A 1 277 ? -9.916 25.991 -5.852 1.00 85.31 277 ARG A CA 1
ATOM 2224 C C . ARG A 1 277 ? -9.361 25.178 -4.688 1.00 85.31 277 ARG A C 1
ATOM 2226 O O . ARG A 1 277 ? -9.729 25.343 -3.527 1.00 85.31 277 ARG A O 1
ATOM 2233 N N . LYS A 1 278 ? -8.425 24.285 -5.000 1.00 82.81 278 LYS A N 1
ATOM 2234 C CA . LYS A 1 278 ? -7.655 23.537 -4.007 1.00 82.81 278 LYS A CA 1
ATOM 2235 C C . LYS A 1 278 ? -6.635 24.456 -3.342 1.00 82.81 278 LYS A C 1
ATOM 2237 O O . LYS A 1 278 ? -6.104 25.375 -3.963 1.00 82.81 278 LYS A O 1
ATOM 2242 N N . ILE A 1 279 ? -6.341 24.183 -2.075 1.00 82.31 279 ILE A N 1
ATOM 2243 C CA . ILE A 1 279 ? -5.316 24.910 -1.325 1.00 82.31 279 ILE A CA 1
ATOM 2244 C C . ILE A 1 279 ? -3.950 24.619 -1.949 1.00 82.31 279 ILE A C 1
ATOM 2246 O O . ILE A 1 279 ? -3.625 23.461 -2.220 1.00 82.31 279 ILE A O 1
ATOM 2250 N N . THR A 1 280 ? -3.147 25.665 -2.142 1.00 82.31 280 THR A N 1
ATOM 2251 C CA . THR A 1 280 ? -1.768 25.523 -2.611 1.00 82.31 280 THR A CA 1
ATOM 2252 C C . THR A 1 280 ? -0.997 24.584 -1.678 1.00 82.31 280 THR A C 1
ATOM 2254 O O . THR A 1 280 ? -0.972 24.813 -0.463 1.00 82.31 280 THR A O 1
ATOM 2257 N N . PRO A 1 281 ? -0.351 23.536 -2.214 1.00 81.31 281 PRO A N 1
ATOM 2258 C CA . PRO A 1 281 ? 0.459 22.631 -1.416 1.00 81.31 281 PRO A CA 1
ATOM 2259 C C . PRO A 1 281 ? 1.533 23.373 -0.626 1.00 81.31 281 PRO A C 1
ATOM 2261 O O . PRO A 1 281 ? 2.091 24.380 -1.070 1.00 81.31 281 PRO A O 1
ATOM 2264 N N . LYS A 1 282 ? 1.874 22.840 0.549 1.00 84.38 282 LYS A N 1
ATOM 2265 C CA . LYS A 1 282 ? 3.041 23.325 1.289 1.00 84.38 282 LYS A CA 1
ATOM 2266 C C . LYS A 1 282 ? 4.304 23.109 0.451 1.00 84.38 282 LYS A C 1
ATOM 2268 O O . LYS A 1 282 ? 4.393 22.160 -0.323 1.00 84.38 282 LYS A O 1
ATOM 2273 N N . LYS A 1 283 ? 5.314 23.958 0.654 1.00 81.12 283 LYS A N 1
ATOM 2274 C CA . LYS A 1 283 ? 6.626 23.810 0.005 1.00 81.12 283 LYS A CA 1
ATOM 2275 C C . LYS A 1 283 ? 7.161 22.380 0.189 1.00 81.12 283 LYS A C 1
ATOM 2277 O O . LYS A 1 283 ? 7.184 21.884 1.313 1.00 81.12 283 LYS A O 1
ATOM 2282 N N . GLY A 1 284 ? 7.604 21.759 -0.905 1.00 76.62 284 GLY A N 1
ATOM 2283 C CA . GLY A 1 284 ? 8.106 20.380 -0.923 1.00 76.62 284 GLY A CA 1
ATOM 2284 C C . GLY A 1 284 ? 7.028 19.304 -1.086 1.00 76.62 284 GLY A C 1
ATOM 2285 O O . GLY A 1 284 ? 7.365 18.128 -1.078 1.00 76.62 284 GLY A O 1
ATOM 2286 N N . TYR A 1 285 ? 5.755 19.685 -1.244 1.00 83.44 285 TYR A N 1
ATOM 2287 C CA . TYR A 1 285 ? 4.662 18.764 -1.551 1.00 83.44 285 TYR A CA 1
ATOM 2288 C C . TYR A 1 285 ? 4.127 19.044 -2.946 1.00 83.44 285 TYR A C 1
ATOM 2290 O O . TYR A 1 285 ? 3.760 20.176 -3.261 1.00 83.44 285 TYR A O 1
ATOM 2298 N N . LEU A 1 286 ? 4.039 17.997 -3.756 1.00 86.25 286 LEU A N 1
ATOM 2299 C CA . LEU A 1 286 ? 3.434 18.051 -5.075 1.00 86.25 286 LEU A CA 1
ATOM 2300 C C . LEU A 1 286 ? 2.034 17.416 -5.026 1.00 86.25 286 LEU A C 1
ATOM 2302 O O . LEU A 1 286 ? 1.867 16.386 -4.366 1.00 86.25 286 LEU A O 1
ATOM 2306 N N . PRO A 1 287 ? 1.014 17.998 -5.682 1.00 89.38 287 PRO A N 1
ATOM 2307 C CA . PRO A 1 287 ? -0.254 17.313 -5.879 1.00 89.38 287 PRO A CA 1
ATOM 2308 C C . PRO A 1 287 ? -0.074 16.041 -6.704 1.00 89.38 287 PRO A C 1
ATOM 2310 O O . PRO A 1 287 ? 0.698 16.009 -7.655 1.00 89.38 287 PRO A O 1
ATOM 2313 N N . VAL A 1 288 ? -0.857 15.017 -6.388 1.00 91.25 288 VAL A N 1
ATOM 2314 C CA . VAL A 1 288 ? -0.967 13.821 -7.224 1.00 91.25 288 VAL A CA 1
ATOM 2315 C C . VAL A 1 288 ? -2.128 13.992 -8.198 1.00 91.25 288 VAL A C 1
ATOM 2317 O O . VAL A 1 288 ? -3.245 14.356 -7.803 1.00 91.25 288 VAL A O 1
ATOM 2320 N N . ARG A 1 289 ? -1.874 13.731 -9.482 1.00 90.88 289 ARG A N 1
ATOM 2321 C CA . ARG A 1 289 ? -2.910 13.751 -10.518 1.00 90.88 289 ARG A CA 1
ATOM 2322 C C . ARG A 1 289 ? -3.903 12.616 -10.262 1.00 90.88 289 ARG A C 1
ATOM 2324 O O . ARG A 1 289 ? -3.506 11.479 -10.019 1.00 90.88 289 ARG A O 1
ATOM 2331 N N . ARG A 1 290 ? -5.193 12.941 -10.279 1.00 91.38 290 ARG A N 1
ATOM 2332 C CA . ARG A 1 290 ? -6.297 12.006 -10.046 1.00 91.38 290 ARG A CA 1
ATOM 2333 C C . ARG A 1 290 ? -7.193 11.957 -11.276 1.00 91.38 290 ARG A C 1
ATOM 2335 O O . ARG A 1 290 ? -7.614 13.000 -11.772 1.00 91.38 290 ARG A O 1
ATOM 2342 N N . TYR A 1 291 ? -7.545 10.763 -11.708 1.00 88.31 291 TYR A N 1
ATOM 2343 C CA . TYR A 1 291 ? -8.540 10.517 -12.742 1.00 88.31 291 TYR A CA 1
ATOM 2344 C C . TYR A 1 291 ? -9.737 9.859 -12.111 1.00 88.31 291 TYR A C 1
ATOM 2346 O O . TYR A 1 291 ? -9.583 9.021 -11.231 1.00 88.31 291 TYR A O 1
ATOM 2354 N N . LYS A 1 292 ? -10.918 10.246 -12.568 1.00 86.88 292 LYS A N 1
ATOM 2355 C CA . LYS A 1 292 ? -12.140 9.521 -12.262 1.00 86.88 292 LYS A CA 1
ATOM 2356 C C . LYS A 1 292 ? -12.544 8.739 -13.498 1.00 86.88 292 LYS A C 1
ATOM 2358 O O . LYS A 1 292 ? -12.365 9.229 -14.616 1.00 86.88 292 LYS A O 1
ATOM 2363 N N . MET A 1 293 ? -13.003 7.525 -13.275 1.00 88.12 293 MET A N 1
ATOM 2364 C CA . MET A 1 293 ? -13.629 6.663 -14.258 1.00 88.12 293 MET A CA 1
ATOM 2365 C C . MET A 1 293 ? -15.073 6.448 -13.840 1.00 88.12 293 MET A C 1
ATOM 2367 O O . MET A 1 293 ? -15.359 6.341 -12.646 1.00 88.12 293 MET A O 1
ATOM 2371 N N . GLU A 1 294 ? -15.952 6.379 -14.826 1.00 88.00 294 GLU A N 1
ATOM 2372 C CA . GLU A 1 294 ? -17.351 6.022 -14.614 1.00 88.00 294 GLU A CA 1
ATOM 2373 C C . GLU A 1 294 ? -17.528 4.501 -14.758 1.00 88.00 294 GLU A C 1
ATOM 2375 O O . GLU A 1 294 ? -16.741 3.839 -15.436 1.00 88.00 294 GLU A O 1
ATOM 2380 N N . GLU A 1 295 ? -18.572 3.933 -14.148 1.00 84.75 295 GLU A N 1
ATOM 2381 C CA . GLU A 1 295 ? -18.868 2.486 -14.210 1.00 84.75 295 GLU A CA 1
ATOM 2382 C C . GLU A 1 295 ? -19.068 1.982 -15.651 1.00 84.75 295 GLU A C 1
ATOM 2384 O O . GLU A 1 295 ? -18.726 0.850 -15.990 1.00 84.75 295 GLU A O 1
ATOM 2389 N N . HIS A 1 296 ? -19.581 2.843 -16.528 1.00 83.31 296 HIS A N 1
ATOM 2390 C CA . HIS A 1 296 ? -19.742 2.576 -17.956 1.00 83.31 296 HIS A CA 1
ATOM 2391 C C . HIS A 1 296 ? -18.798 3.459 -18.765 1.00 83.31 296 HIS A C 1
ATOM 2393 O O . HIS A 1 296 ? -19.227 4.250 -19.605 1.00 83.31 296 HIS A O 1
ATOM 2399 N N . GLU A 1 297 ? -17.505 3.362 -18.458 1.00 84.50 297 GLU A N 1
ATOM 2400 C CA . GLU A 1 297 ? -16.468 4.112 -19.154 1.00 84.50 297 GLU A CA 1
ATOM 2401 C C . GLU A 1 297 ? -16.545 3.890 -20.672 1.00 84.50 297 GLU A C 1
ATOM 2403 O O . GLU A 1 297 ? -16.537 2.758 -21.157 1.00 84.50 297 GLU A O 1
ATOM 2408 N N . THR A 1 298 ? -16.604 4.992 -21.419 1.00 83.56 298 THR A N 1
ATOM 2409 C CA . THR A 1 298 ? -16.660 4.974 -22.889 1.00 83.56 298 THR A CA 1
ATOM 2410 C C . THR A 1 298 ? -15.381 5.505 -23.519 1.00 83.56 298 THR A C 1
ATOM 2412 O O . THR A 1 298 ? -15.125 5.245 -24.696 1.00 83.56 298 THR A O 1
ATOM 2415 N N . GLU A 1 299 ? -14.553 6.231 -22.761 1.00 84.00 299 GLU A N 1
ATOM 2416 C CA . GLU A 1 299 ? -13.269 6.690 -23.263 1.00 84.00 299 GLU A CA 1
ATOM 2417 C C . GLU A 1 299 ? -12.295 5.509 -23.428 1.00 84.00 299 GLU A C 1
ATOM 2419 O O . GLU A 1 299 ? -12.131 4.699 -22.511 1.00 84.00 299 GLU A O 1
ATOM 2424 N N . PRO A 1 300 ? -11.582 5.422 -24.565 1.00 85.38 300 PRO A N 1
ATOM 2425 C CA . PRO A 1 300 ? -10.574 4.391 -24.775 1.00 85.38 300 PRO A CA 1
ATOM 2426 C C . PRO A 1 300 ? -9.438 4.440 -23.745 1.00 85.38 300 PRO A C 1
ATOM 2428 O O . PRO A 1 300 ? -8.938 5.510 -23.382 1.00 85.38 300 PRO A O 1
ATOM 2431 N N . PHE A 1 301 ? -8.956 3.258 -23.357 1.00 89.62 301 PHE A N 1
ATOM 2432 C CA . PHE A 1 301 ? -7.865 3.092 -22.395 1.00 89.62 301 PHE A CA 1
ATOM 2433 C C . PHE A 1 301 ? -6.500 3.612 -22.878 1.00 89.62 301 PHE A C 1
ATOM 2435 O O . PHE A 1 301 ? -5.626 3.837 -22.045 1.00 89.62 301 PHE A O 1
ATOM 2442 N N . ASP A 1 302 ? -6.310 3.869 -24.174 1.00 87.75 302 ASP A N 1
ATOM 2443 C CA . ASP A 1 302 ? -5.031 4.354 -24.721 1.00 87.75 302 ASP A CA 1
ATOM 2444 C C . ASP A 1 302 ? -4.619 5.709 -24.129 1.00 87.75 302 ASP A C 1
ATOM 2446 O O . ASP A 1 302 ? -3.458 5.925 -23.786 1.00 87.75 302 ASP A O 1
ATOM 2450 N N . LYS A 1 303 ? -5.586 6.606 -23.903 1.00 84.12 303 LYS A N 1
ATOM 2451 C CA . LYS A 1 303 ? -5.321 7.897 -23.245 1.00 84.12 303 LYS A CA 1
ATOM 2452 C C . LYS A 1 303 ? -4.960 7.732 -21.772 1.00 84.12 303 LYS A C 1
ATOM 2454 O O . LYS A 1 303 ? -4.231 8.552 -21.224 1.00 84.12 303 LYS A O 1
ATOM 2459 N N . LEU A 1 304 ? -5.491 6.696 -21.117 1.00 88.69 304 LEU A N 1
ATOM 2460 C CA . LEU A 1 304 ? -5.123 6.362 -19.743 1.00 88.69 304 LEU A CA 1
ATOM 2461 C C . LEU A 1 304 ? -3.706 5.779 -19.688 1.00 88.69 304 LEU A C 1
ATOM 2463 O O . LEU A 1 304 ? -2.973 6.077 -18.751 1.00 88.69 304 LEU A O 1
ATOM 2467 N N . HIS A 1 305 ? -3.312 4.998 -20.695 1.00 90.38 305 HIS A N 1
ATOM 2468 C CA . HIS A 1 305 ? -1.968 4.442 -20.807 1.00 90.38 305 HIS A CA 1
ATOM 2469 C C . HIS A 1 305 ? -0.902 5.544 -20.890 1.00 90.38 305 HIS A C 1
ATOM 2471 O O . HIS A 1 305 ? -0.024 5.597 -20.033 1.00 90.38 305 HIS A O 1
ATOM 2477 N N . GLU A 1 306 ? -1.052 6.492 -21.821 1.00 87.56 306 GLU A N 1
ATOM 2478 C CA . GLU A 1 306 ? -0.130 7.631 -21.988 1.00 87.56 306 GLU A CA 1
ATOM 2479 C C . GLU A 1 306 ? -0.008 8.462 -20.700 1.00 87.56 306 GLU A C 1
ATOM 2481 O O . GLU A 1 306 ? 1.065 8.880 -20.265 1.00 87.56 306 GLU A O 1
ATOM 2486 N N . VAL A 1 307 ? -1.137 8.664 -20.031 1.00 87.50 307 VAL A N 1
ATOM 2487 C CA . VAL A 1 307 ? -1.223 9.318 -18.730 1.00 87.50 307 VAL A CA 1
ATOM 2488 C C . VAL A 1 307 ? -0.384 8.614 -17.659 1.00 87.50 307 VAL A C 1
ATOM 2490 O O . VAL A 1 307 ? 0.280 9.288 -16.865 1.00 87.50 307 VAL A O 1
ATOM 2493 N N . VAL A 1 308 ? -0.456 7.284 -17.594 1.00 90.38 308 VAL A N 1
ATOM 2494 C CA . VAL A 1 308 ? 0.245 6.479 -16.591 1.00 90.38 308 VAL A CA 1
ATOM 2495 C C . VAL A 1 308 ? 1.746 6.491 -16.865 1.00 90.38 308 VAL A C 1
ATOM 2497 O O . VAL A 1 308 ? 2.508 6.734 -15.936 1.00 90.38 308 VAL A O 1
ATOM 2500 N N . GLU A 1 309 ? 2.164 6.338 -18.123 1.00 86.69 309 GLU A N 1
ATOM 2501 C CA . GLU A 1 309 ? 3.581 6.336 -18.521 1.00 86.69 309 GLU A CA 1
ATOM 2502 C C . GLU A 1 309 ? 4.283 7.682 -18.277 1.00 86.69 309 GLU A C 1
ATOM 2504 O O . GLU A 1 309 ? 5.488 7.738 -18.043 1.00 86.69 309 GLU A O 1
ATOM 2509 N N . THR A 1 310 ? 3.533 8.785 -18.294 1.00 84.81 310 THR A N 1
ATOM 2510 C CA . THR A 1 310 ? 4.092 10.145 -18.218 1.00 84.81 310 THR A CA 1
ATOM 2511 C C . THR A 1 310 ? 4.026 10.773 -16.820 1.00 84.81 310 THR A C 1
ATOM 2513 O O . THR A 1 310 ? 4.567 11.862 -16.578 1.00 84.81 310 THR A O 1
ATOM 2516 N N . SER A 1 311 ? 3.401 10.086 -15.861 1.00 86.06 311 SER A N 1
ATOM 2517 C CA . SER A 1 311 ? 3.219 10.551 -14.482 1.00 86.06 311 SER A CA 1
ATOM 2518 C C . SER A 1 311 ? 4.203 9.869 -13.526 1.00 86.06 311 SER A C 1
ATOM 2520 O O . SER A 1 311 ? 4.292 8.651 -13.514 1.00 86.06 311 SER A O 1
ATOM 2522 N N . SER A 1 312 ? 4.863 10.618 -12.629 1.00 83.81 312 SER A N 1
ATOM 2523 C CA . SER A 1 312 ? 5.651 9.996 -11.541 1.00 83.81 312 SER A CA 1
ATOM 2524 C C . SER A 1 312 ? 4.783 9.164 -10.591 1.00 83.81 312 SER A C 1
ATOM 2526 O O . SER A 1 312 ? 5.231 8.174 -10.026 1.00 83.81 312 SER A O 1
ATOM 2528 N N . ILE A 1 313 ? 3.549 9.618 -10.362 1.00 89.75 313 ILE A N 1
ATOM 2529 C CA . ILE A 1 313 ? 2.512 8.915 -9.611 1.00 89.75 313 ILE A CA 1
ATOM 2530 C C . ILE A 1 313 ? 1.153 9.481 -10.029 1.00 89.75 313 ILE A C 1
ATOM 2532 O O . ILE A 1 313 ? 1.004 10.693 -10.217 1.00 89.75 313 ILE A O 1
ATOM 2536 N N . CYS A 1 314 ? 0.144 8.626 -10.156 1.00 92.25 314 CYS A N 1
ATOM 2537 C CA . CYS A 1 314 ? -1.229 9.055 -10.382 1.00 92.25 314 CYS A CA 1
ATOM 2538 C C . CYS A 1 314 ? -2.230 8.156 -9.648 1.00 92.25 314 CYS A C 1
ATOM 2540 O O . CYS A 1 314 ? -1.891 7.067 -9.190 1.00 92.25 314 CYS A O 1
ATOM 2542 N N . LEU A 1 315 ? -3.461 8.644 -9.502 1.00 93.44 315 LEU A N 1
ATOM 2543 C CA . LEU A 1 315 ? -4.579 7.907 -8.916 1.00 93.44 315 LEU A CA 1
ATOM 2544 C C . LEU A 1 315 ? -5.664 7.710 -9.968 1.00 93.44 315 LEU A C 1
ATOM 2546 O O . LEU A 1 315 ? -6.052 8.675 -10.626 1.00 93.44 315 LEU A O 1
ATOM 2550 N N . ILE A 1 316 ? -6.166 6.485 -10.099 1.00 92.81 316 ILE A N 1
ATOM 2551 C CA . ILE A 1 316 ? -7.258 6.132 -11.008 1.00 92.81 316 ILE A CA 1
ATOM 2552 C C . ILE A 1 316 ? -8.440 5.668 -10.149 1.00 92.81 316 ILE A C 1
ATOM 2554 O O . ILE A 1 316 ? -8.489 4.525 -9.698 1.00 92.81 316 ILE A O 1
ATOM 2558 N N . ASP A 1 317 ? -9.372 6.580 -9.888 1.00 90.56 317 ASP A N 1
ATOM 2559 C CA . ASP A 1 317 ? -10.595 6.316 -9.132 1.00 90.56 317 ASP A CA 1
ATOM 2560 C C . ASP A 1 317 ? -11.629 5.653 -10.065 1.00 90.56 317 ASP A C 1
ATOM 2562 O O . ASP A 1 317 ? -11.790 6.089 -11.203 1.00 90.56 317 ASP A O 1
ATOM 2566 N N . GLY A 1 318 ? -12.349 4.628 -9.596 1.00 90.19 318 GLY A N 1
ATOM 2567 C CA . GLY A 1 318 ? -13.439 3.979 -10.352 1.00 90.19 318 GLY A CA 1
ATOM 2568 C C . GLY A 1 318 ? -13.012 2.891 -11.348 1.00 90.19 318 GLY A C 1
ATOM 2569 O O . GLY A 1 318 ? -13.868 2.271 -11.969 1.00 90.19 318 GLY A O 1
ATOM 2570 N N . LEU A 1 319 ? -11.709 2.596 -11.479 1.00 92.88 319 LEU A N 1
ATOM 2571 C CA . LEU A 1 319 ? -11.212 1.576 -12.418 1.00 92.88 319 LEU A CA 1
ATOM 2572 C C . LEU A 1 319 ? -11.862 0.204 -12.208 1.00 92.88 319 LEU A C 1
ATOM 2574 O O . LEU A 1 319 ? -12.191 -0.471 -13.179 1.00 92.88 319 LEU A O 1
ATOM 2578 N N . CYS A 1 320 ? -12.022 -0.219 -10.950 1.00 92.81 320 CYS A N 1
ATOM 2579 C CA . CYS A 1 320 ? -12.601 -1.525 -10.645 1.00 92.81 320 CYS A CA 1
ATOM 2580 C C . CYS A 1 320 ? -14.035 -1.636 -11.165 1.00 92.81 320 CYS A C 1
ATOM 2582 O O . CYS A 1 320 ? -14.371 -2.648 -11.769 1.00 92.81 320 CYS A O 1
ATOM 2584 N N . ASP A 1 321 ? -14.851 -0.603 -10.978 1.00 91.25 321 ASP A N 1
ATOM 2585 C CA . ASP A 1 321 ? -16.244 -0.614 -11.421 1.00 91.25 321 ASP A CA 1
ATOM 2586 C C . ASP A 1 321 ? -16.307 -0.562 -12.956 1.00 91.25 321 ASP A C 1
ATOM 2588 O O . ASP A 1 321 ? -16.963 -1.403 -13.568 1.00 91.25 321 ASP A O 1
ATOM 2592 N N . ALA A 1 322 ? -15.488 0.297 -13.580 1.00 93.06 322 ALA A N 1
ATOM 2593 C CA . ALA A 1 322 ? -15.381 0.444 -15.036 1.00 93.06 322 ALA A CA 1
ATOM 2594 C C . ALA A 1 322 ? -15.048 -0.864 -15.781 1.00 93.06 322 ALA A C 1
ATOM 2596 O O . ALA A 1 322 ? -15.523 -1.093 -16.892 1.00 93.06 322 ALA A O 1
ATOM 2597 N N . ILE A 1 323 ? -14.228 -1.739 -15.187 1.00 93.88 323 ILE A N 1
ATOM 2598 C CA . ILE A 1 323 ? -13.856 -3.037 -15.786 1.00 93.88 323 ILE A CA 1
ATOM 2599 C C . ILE A 1 323 ? -14.590 -4.221 -15.143 1.00 93.88 323 ILE A C 1
ATOM 2601 O O . ILE A 1 323 ? -14.259 -5.380 -15.412 1.00 93.88 323 ILE A O 1
ATOM 2605 N N . ASN A 1 324 ? -15.565 -3.956 -14.265 1.00 93.44 324 ASN A N 1
ATOM 2606 C CA . ASN A 1 324 ? -16.273 -4.965 -13.477 1.00 93.44 324 ASN A CA 1
ATOM 2607 C C . ASN A 1 324 ? -15.308 -5.918 -12.728 1.00 93.44 324 ASN A C 1
ATOM 2609 O O . ASN A 1 324 ? -15.469 -7.149 -12.716 1.00 93.44 324 ASN A O 1
ATOM 2613 N N . PHE A 1 325 ? -14.254 -5.355 -12.137 1.00 94.38 325 PHE A N 1
ATOM 2614 C CA . PHE A 1 325 ? -13.274 -6.040 -11.306 1.00 94.38 325 PHE A CA 1
ATOM 2615 C C . PHE A 1 325 ? -13.892 -6.411 -9.957 1.00 94.38 325 PHE A C 1
ATOM 2617 O O . PHE A 1 325 ? -14.205 -5.566 -9.123 1.00 94.38 325 PHE A O 1
ATOM 2624 N N . LYS A 1 326 ? -14.032 -7.713 -9.722 1.00 94.44 326 LYS A N 1
ATOM 2625 C CA . LYS A 1 326 ? -14.615 -8.282 -8.502 1.00 94.44 326 LYS A CA 1
ATOM 2626 C C . LYS A 1 326 ? -13.638 -8.259 -7.322 1.00 94.44 326 LYS A C 1
ATOM 2628 O O . LYS A 1 326 ? -12.884 -9.215 -7.127 1.00 94.44 326 LYS A O 1
ATOM 2633 N N . ARG A 1 327 ? -13.603 -7.147 -6.583 1.00 92.12 327 ARG A N 1
ATOM 2634 C CA . ARG A 1 327 ? -12.716 -6.922 -5.422 1.00 92.12 327 ARG A CA 1
ATOM 2635 C C . ARG A 1 327 ? -12.825 -8.042 -4.386 1.00 92.12 327 ARG A C 1
ATOM 2637 O O . ARG A 1 327 ? -11.804 -8.529 -3.901 1.00 92.12 327 ARG A O 1
ATOM 2644 N N . GLU A 1 328 ? -14.034 -8.563 -4.193 1.00 92.50 328 GLU A N 1
ATOM 2645 C CA . GLU A 1 328 ? -14.341 -9.610 -3.227 1.00 92.50 328 GLU A CA 1
ATOM 2646 C C . GLU A 1 328 ? -13.539 -10.906 -3.463 1.00 92.50 328 GLU A C 1
ATOM 2648 O O . GLU A 1 328 ? -13.249 -11.644 -2.522 1.00 92.50 328 GLU A O 1
ATOM 2653 N N . ALA A 1 329 ? -13.109 -11.170 -4.709 1.00 95.00 329 ALA A N 1
ATOM 2654 C CA . ALA A 1 329 ? -12.293 -12.335 -5.060 1.00 95.00 329 ALA A CA 1
ATOM 2655 C C . ALA A 1 329 ? -10.897 -12.330 -4.404 1.00 95.00 329 ALA A C 1
ATOM 2657 O O . ALA A 1 329 ? -10.243 -13.376 -4.359 1.00 95.00 329 ALA A O 1
ATOM 2658 N N . PHE A 1 330 ? -10.444 -11.172 -3.919 1.00 96.00 330 PHE A N 1
ATOM 2659 C CA . PHE A 1 330 ? -9.134 -10.964 -3.298 1.00 96.00 330 PHE A CA 1
ATOM 2660 C C . PHE A 1 330 ? -9.211 -10.689 -1.793 1.00 96.00 330 PHE A C 1
ATOM 2662 O O . PHE A 1 330 ? -8.190 -10.385 -1.176 1.00 96.00 330 PHE A O 1
ATOM 2669 N N . THR A 1 331 ? -10.391 -10.823 -1.183 1.00 95.56 331 THR A N 1
ATOM 2670 C CA . THR A 1 331 ? -10.521 -10.752 0.277 1.00 95.56 331 THR A CA 1
ATOM 2671 C C . THR A 1 331 ? -9.738 -11.894 0.926 1.00 95.56 331 THR A C 1
ATOM 2673 O O . THR A 1 331 ? -9.631 -12.993 0.373 1.00 95.56 331 THR A O 1
ATOM 2676 N N . LEU A 1 332 ? -9.175 -11.657 2.114 1.00 96.94 332 LEU A N 1
ATOM 2677 C CA . LEU A 1 332 ? -8.392 -12.678 2.819 1.00 96.94 332 LEU A CA 1
ATOM 2678 C C . LEU A 1 332 ? -9.177 -13.989 3.050 1.00 96.94 332 LEU A C 1
ATOM 2680 O O . LEU A 1 332 ? -8.584 -15.049 2.840 1.00 96.94 332 LEU A O 1
ATOM 2684 N N . PRO A 1 333 ? -10.485 -13.974 3.386 1.00 96.50 333 PRO A N 1
ATOM 2685 C CA . PRO A 1 333 ? -11.279 -15.200 3.485 1.00 96.50 333 PRO A CA 1
ATOM 2686 C C . PRO A 1 333 ? -11.409 -15.957 2.157 1.00 96.50 333 PRO A C 1
ATOM 2688 O O . PRO A 1 333 ? -11.281 -17.182 2.130 1.00 96.50 333 PRO A O 1
ATOM 2691 N N . GLU A 1 334 ? -11.614 -15.260 1.035 1.00 97.00 334 GLU A N 1
ATOM 2692 C CA . GLU A 1 334 ? -11.664 -15.901 -0.286 1.00 97.00 334 GLU A CA 1
ATOM 2693 C C . GLU A 1 334 ? -10.300 -16.463 -0.702 1.00 97.00 334 GLU A C 1
ATOM 2695 O O . GLU A 1 334 ? -10.220 -17.564 -1.256 1.00 97.00 334 GLU A O 1
ATOM 2700 N N . LEU A 1 335 ? -9.209 -15.767 -0.371 1.00 97.38 335 LEU A N 1
ATOM 2701 C CA . LEU A 1 335 ? -7.856 -16.279 -0.578 1.00 97.38 335 LEU A CA 1
ATOM 2702 C C . LEU A 1 335 ? -7.568 -17.502 0.297 1.00 97.38 335 LEU A C 1
ATOM 2704 O O . LEU A 1 335 ? -6.958 -18.451 -0.190 1.00 97.38 335 LEU A O 1
ATOM 2708 N N . LEU A 1 336 ? -8.048 -17.537 1.543 1.00 97.75 336 LEU A N 1
ATOM 2709 C CA . LEU A 1 336 ? -7.929 -18.705 2.419 1.00 97.75 336 LEU A CA 1
ATOM 2710 C C . LEU A 1 336 ? -8.657 -19.927 1.844 1.00 97.75 336 LEU A C 1
ATOM 2712 O O . LEU A 1 336 ? -8.117 -21.033 1.886 1.00 97.75 336 LEU A O 1
ATOM 2716 N N . LYS A 1 337 ? -9.845 -19.736 1.252 1.00 97.25 337 LYS A N 1
ATOM 2717 C CA . LYS A 1 337 ? -10.570 -20.802 0.536 1.00 97.25 337 LYS A CA 1
ATOM 2718 C C . LYS A 1 337 ? -9.797 -21.291 -0.692 1.00 97.25 337 LYS A C 1
ATOM 2720 O O . LYS A 1 337 ? -9.778 -22.491 -0.970 1.00 97.25 337 LYS A O 1
ATOM 2725 N N . ALA A 1 338 ? -9.173 -20.376 -1.437 1.00 96.88 338 ALA A N 1
ATOM 2726 C CA . ALA A 1 338 ? -8.426 -20.702 -2.651 1.00 96.88 338 ALA A CA 1
ATOM 2727 C C . ALA A 1 338 ? -7.054 -21.342 -2.367 1.00 96.88 338 ALA A C 1
ATOM 2729 O O . ALA A 1 338 ? -6.589 -22.178 -3.147 1.00 96.88 338 ALA A O 1
ATOM 2730 N N . MET A 1 339 ? -6.414 -20.966 -1.258 1.00 96.94 339 MET A N 1
ATOM 2731 C CA . MET A 1 339 ? -5.052 -21.352 -0.880 1.00 96.94 339 MET A CA 1
ATOM 2732 C C . MET A 1 339 ? -4.994 -21.894 0.562 1.00 96.94 339 MET A C 1
ATOM 2734 O O . MET A 1 339 ? -4.278 -21.346 1.409 1.00 96.94 339 MET A O 1
ATOM 2738 N N . PRO A 1 340 ? -5.730 -22.977 0.881 1.00 95.38 340 PRO A N 1
ATOM 2739 C CA . PRO A 1 340 ? -5.726 -23.534 2.227 1.00 95.38 340 PRO A CA 1
ATOM 2740 C C . PRO A 1 340 ? -4.317 -24.018 2.592 1.00 95.38 340 PRO A C 1
ATOM 2742 O O . PRO A 1 340 ? -3.666 -24.720 1.821 1.00 95.38 340 PRO A O 1
ATOM 2745 N N . GLY A 1 341 ? -3.833 -23.629 3.772 1.00 93.31 341 GLY A N 1
ATOM 2746 C CA . GLY A 1 341 ? -2.497 -23.998 4.253 1.00 93.31 341 GLY A CA 1
ATOM 2747 C C . GLY A 1 341 ? -1.344 -23.142 3.716 1.00 93.31 341 GLY A C 1
ATOM 2748 O O . GLY A 1 341 ? -0.193 -23.424 4.051 1.00 93.31 341 GLY A O 1
ATOM 2749 N N . TYR A 1 342 ? -1.621 -22.092 2.932 1.00 96.69 342 TYR A N 1
ATOM 2750 C CA . TYR A 1 342 ? -0.600 -21.116 2.544 1.00 96.69 342 TYR A CA 1
ATOM 2751 C C . TYR A 1 342 ? 0.068 -20.503 3.784 1.00 96.69 342 TYR A C 1
ATOM 2753 O O . TYR A 1 342 ? -0.590 -20.262 4.800 1.00 96.69 342 TYR A O 1
ATOM 2761 N N . LYS A 1 343 ? 1.376 -20.248 3.704 1.00 96.94 343 LYS A N 1
ATOM 2762 C CA . LYS A 1 343 ? 2.132 -19.554 4.751 1.00 96.94 343 LYS A CA 1
ATOM 2763 C C . LYS A 1 343 ? 2.387 -18.122 4.316 1.00 96.94 343 LYS A C 1
ATOM 2765 O O . LYS A 1 343 ? 3.036 -17.892 3.304 1.00 96.94 343 LYS A O 1
ATOM 2770 N N . VAL A 1 344 ? 1.871 -17.177 5.088 1.00 97.31 344 VAL A N 1
ATOM 2771 C CA . VAL A 1 344 ? 2.049 -15.748 4.843 1.00 97.31 344 VAL A CA 1
ATOM 2772 C C . VAL A 1 344 ? 3.292 -15.289 5.582 1.00 97.31 344 VAL A C 1
ATOM 2774 O O . VAL A 1 344 ? 3.387 -15.471 6.798 1.00 97.31 344 VAL A O 1
ATOM 2777 N N . THR A 1 345 ? 4.216 -14.651 4.870 1.00 97.31 345 THR A N 1
ATOM 2778 C CA . THR A 1 345 ? 5.285 -13.894 5.514 1.00 97.31 345 THR A CA 1
ATOM 2779 C C . THR A 1 345 ? 4.685 -12.625 6.106 1.00 97.31 345 THR A C 1
ATOM 2781 O O . THR A 1 345 ? 4.056 -11.826 5.412 1.00 97.31 345 THR A O 1
ATOM 2784 N N . VAL A 1 346 ? 4.858 -12.440 7.412 1.00 97.56 346 VAL A N 1
ATOM 2785 C CA . VAL A 1 346 ? 4.406 -11.246 8.122 1.00 97.56 346 VAL A CA 1
ATOM 2786 C C . VAL A 1 346 ? 5.586 -10.383 8.537 1.00 97.56 346 VAL A C 1
ATOM 2788 O O . VAL A 1 346 ? 6.551 -10.869 9.122 1.00 97.56 346 VAL A O 1
ATOM 2791 N N . SER A 1 347 ? 5.477 -9.082 8.277 1.00 95.56 347 SER A N 1
ATOM 2792 C CA . SER A 1 347 ? 6.351 -8.054 8.843 1.00 95.56 347 SER A CA 1
ATOM 2793 C C . SER A 1 347 ? 5.715 -7.504 10.122 1.00 95.56 347 SER A C 1
ATOM 2795 O O . SER A 1 347 ? 4.555 -7.082 10.136 1.00 95.56 347 SER A O 1
ATOM 2797 N N . ARG A 1 348 ? 6.454 -7.560 11.232 1.00 95.12 348 ARG A N 1
ATOM 2798 C CA . ARG A 1 348 ? 6.014 -7.099 12.555 1.00 95.12 348 ARG A CA 1
ATOM 2799 C C . ARG A 1 348 ? 6.438 -5.663 12.781 1.00 95.12 348 ARG A C 1
ATOM 2801 O O . ARG A 1 348 ? 7.630 -5.348 12.741 1.00 95.12 348 ARG A O 1
ATOM 2808 N N . GLN A 1 349 ? 5.460 -4.812 13.057 1.00 93.50 349 GLN A N 1
ATOM 2809 C CA . GLN A 1 349 ? 5.652 -3.367 13.063 1.00 93.50 349 GLN A CA 1
ATOM 2810 C C . GLN A 1 349 ? 5.011 -2.718 14.287 1.00 93.50 349 GLN A C 1
ATOM 2812 O O . GLN A 1 349 ? 4.099 -3.271 14.904 1.00 93.50 349 GLN A O 1
ATOM 2817 N N . ILE A 1 350 ? 5.499 -1.527 14.618 1.00 92.25 350 ILE A N 1
ATOM 2818 C CA . ILE A 1 350 ? 4.864 -0.611 15.560 1.00 92.25 350 ILE A CA 1
ATOM 2819 C C . ILE A 1 350 ? 4.062 0.399 14.742 1.00 92.25 350 ILE A C 1
ATOM 2821 O O . ILE A 1 350 ? 4.592 1.012 13.815 1.00 92.25 350 ILE A O 1
ATOM 2825 N N . SER A 1 351 ? 2.775 0.522 15.054 1.00 91.25 351 SER A N 1
ATOM 2826 C CA . SER A 1 351 ? 1.860 1.403 14.331 1.00 91.25 351 SER A CA 1
ATOM 2827 C C . SER A 1 351 ? 2.142 2.862 14.663 1.00 91.25 351 SER A C 1
ATOM 2829 O O . SER A 1 351 ? 2.109 3.240 15.826 1.00 91.25 351 SER A O 1
ATOM 2831 N N . GLU A 1 352 ? 2.341 3.706 13.658 1.00 86.38 352 GLU A N 1
ATOM 2832 C CA . GLU A 1 352 ? 2.655 5.122 13.865 1.00 86.38 352 GLU A CA 1
ATOM 2833 C C . GLU A 1 352 ? 2.130 5.992 12.728 1.00 86.38 352 GLU A C 1
ATOM 2835 O O . GLU A 1 352 ? 1.928 5.518 11.604 1.00 86.38 352 GLU A O 1
ATOM 2840 N N . ALA A 1 353 ? 2.054 7.299 12.988 1.00 87.69 353 ALA A N 1
ATOM 2841 C CA . ALA A 1 353 ? 1.878 8.304 11.946 1.00 87.69 353 ALA A CA 1
ATOM 2842 C C . ALA A 1 353 ? 2.941 8.147 10.835 1.00 87.69 353 ALA A C 1
ATOM 2844 O O . ALA A 1 353 ? 4.081 7.771 11.139 1.00 87.69 353 ALA A O 1
ATOM 2845 N N . PRO A 1 354 ? 2.619 8.411 9.554 1.00 84.50 354 PRO A N 1
ATOM 2846 C CA . PRO A 1 354 ? 3.551 8.233 8.434 1.00 84.50 354 PRO A CA 1
ATOM 2847 C C . PRO A 1 354 ? 4.912 8.919 8.626 1.00 84.50 354 PRO A C 1
ATOM 2849 O O . PRO A 1 354 ? 5.936 8.363 8.241 1.00 84.50 354 PRO A O 1
ATOM 2852 N N . GLU A 1 355 ? 4.927 10.079 9.278 1.00 82.44 355 GLU A N 1
ATOM 2853 C CA . GLU A 1 355 ? 6.098 10.914 9.551 1.00 82.44 355 GLU A CA 1
ATOM 2854 C C . GLU A 1 355 ? 6.976 10.458 10.732 1.00 82.44 355 GLU A C 1
ATOM 2856 O O . GLU A 1 355 ? 8.041 11.037 10.951 1.00 82.44 355 GLU A O 1
ATOM 2861 N N . VAL A 1 356 ? 6.556 9.442 11.492 1.00 83.94 356 VAL A N 1
ATOM 2862 C CA . VAL A 1 356 ? 7.298 8.898 12.641 1.00 83.94 356 VAL A CA 1
ATOM 2863 C C . VAL A 1 356 ? 7.800 7.492 12.328 1.00 83.94 356 VAL A C 1
ATOM 2865 O O . VAL A 1 356 ? 7.069 6.660 11.786 1.00 83.94 356 VAL A O 1
ATOM 2868 N N . ASN A 1 357 ? 9.042 7.193 12.710 1.00 84.06 357 ASN A N 1
ATOM 2869 C CA . ASN A 1 357 ? 9.600 5.845 12.604 1.00 84.06 357 ASN A CA 1
ATOM 2870 C C . ASN A 1 357 ? 10.134 5.348 13.954 1.00 84.06 357 ASN A C 1
ATOM 2872 O O . ASN A 1 357 ? 11.090 5.899 14.499 1.00 84.06 357 ASN A O 1
ATOM 2876 N N . MET A 1 358 ? 9.545 4.275 14.479 1.00 78.94 358 MET A N 1
ATOM 2877 C CA . MET A 1 358 ? 10.001 3.607 15.698 1.00 78.94 358 MET A CA 1
ATOM 2878 C C . MET A 1 358 ? 10.517 2.203 15.385 1.00 78.94 358 MET A C 1
ATOM 2880 O O . MET A 1 358 ? 10.039 1.538 14.469 1.00 78.94 358 MET A O 1
ATOM 2884 N N . LEU A 1 359 ? 11.513 1.754 16.148 1.00 78.69 359 LEU A N 1
ATOM 2885 C CA . LEU A 1 359 ? 12.071 0.411 16.000 1.00 78.69 359 LEU A CA 1
ATOM 2886 C C . LEU A 1 359 ? 11.119 -0.608 16.640 1.00 78.69 359 LEU A C 1
ATOM 2888 O O . LEU A 1 359 ? 10.725 -0.422 17.788 1.00 78.69 359 LEU A O 1
ATOM 2892 N N . THR A 1 360 ? 10.795 -1.698 15.935 1.00 81.19 360 THR A N 1
ATOM 2893 C CA . THR A 1 360 ? 10.002 -2.797 16.514 1.00 81.19 360 THR A CA 1
ATOM 2894 C C . THR A 1 360 ? 10.810 -3.576 17.545 1.00 81.19 360 THR A C 1
ATOM 2896 O O . THR A 1 360 ? 10.311 -3.889 18.623 1.00 81.19 360 THR A O 1
ATOM 2899 N N . ILE A 1 361 ? 12.071 -3.880 17.225 1.00 78.88 361 ILE A N 1
ATOM 2900 C CA . ILE A 1 361 ? 12.995 -4.514 18.167 1.00 78.88 361 ILE A CA 1
ATOM 2901 C C . ILE A 1 361 ? 13.542 -3.441 19.105 1.00 78.88 361 ILE A C 1
ATOM 2903 O O . ILE A 1 361 ? 14.221 -2.505 18.673 1.00 78.88 361 ILE A O 1
ATOM 2907 N N . TYR A 1 362 ? 13.271 -3.615 20.392 1.00 72.94 362 TYR A N 1
ATOM 2908 C CA . TYR A 1 362 ? 13.778 -2.767 21.452 1.00 72.94 362 TYR A CA 1
ATOM 2909 C C . TYR A 1 362 ? 15.283 -2.993 21.645 1.00 72.94 362 TYR A C 1
ATOM 2911 O O . TYR A 1 362 ? 15.754 -4.111 21.856 1.00 72.94 362 TYR A O 1
ATOM 2919 N N . ASP A 1 363 ? 16.050 -1.909 21.608 1.00 71.12 363 ASP A N 1
ATOM 2920 C CA . ASP A 1 363 ? 17.440 -1.865 22.053 1.00 71.12 363 ASP A CA 1
ATOM 2921 C C . ASP A 1 363 ? 17.674 -0.504 22.704 1.00 71.12 363 ASP A C 1
ATOM 2923 O O . ASP A 1 363 ? 17.701 0.524 22.025 1.00 71.12 363 ASP A O 1
ATOM 2927 N N . LYS A 1 364 ? 17.884 -0.515 24.024 1.00 69.19 364 LYS A N 1
ATOM 2928 C CA . LYS A 1 364 ? 18.078 0.683 24.848 1.00 69.19 364 LYS A CA 1
ATOM 2929 C C . LYS A 1 364 ? 19.196 1.600 24.323 1.00 69.19 364 LYS A C 1
ATOM 2931 O O . LYS A 1 364 ? 19.126 2.805 24.521 1.00 69.19 364 LYS A O 1
ATOM 2936 N N . LYS A 1 365 ? 20.220 1.062 23.639 1.00 68.94 365 LYS A N 1
ATOM 2937 C CA . LYS A 1 365 ? 21.335 1.844 23.065 1.00 68.94 365 LYS A CA 1
ATOM 2938 C C . LYS A 1 365 ? 21.021 2.429 21.685 1.00 68.94 365 LYS A C 1
ATOM 2940 O O . LYS A 1 365 ? 21.594 3.449 21.309 1.00 68.94 365 LYS A O 1
ATOM 2945 N N . LEU A 1 366 ? 20.167 1.773 20.899 1.00 61.84 366 LEU A N 1
ATOM 2946 C CA . LEU A 1 366 ? 19.758 2.244 19.566 1.00 61.84 366 LEU A CA 1
ATOM 2947 C C . LEU A 1 366 ? 18.518 3.135 19.620 1.00 61.84 366 LEU A C 1
ATOM 2949 O O . LEU A 1 366 ? 18.256 3.893 18.689 1.00 61.84 366 LEU A O 1
ATOM 2953 N N . GLU A 1 367 ? 17.772 3.062 20.711 1.00 61.75 367 GLU A N 1
ATOM 2954 C CA . GLU A 1 367 ? 16.524 3.772 20.895 1.00 61.75 367 GLU A CA 1
ATOM 2955 C C . GLU A 1 367 ? 16.688 5.294 21.005 1.00 61.75 367 GLU A C 1
ATOM 2957 O O . GLU A 1 367 ? 15.815 6.027 20.543 1.00 61.75 367 GLU A O 1
ATOM 2962 N N . GLU A 1 368 ? 17.809 5.805 21.514 1.00 57.47 368 GLU A N 1
ATOM 2963 C CA . GLU A 1 368 ? 18.107 7.249 21.463 1.00 57.47 368 GLU A CA 1
ATOM 2964 C C . GLU A 1 368 ? 18.200 7.777 20.014 1.00 57.47 368 GLU A C 1
ATOM 2966 O O . GLU A 1 368 ? 18.136 8.981 19.781 1.00 57.47 368 GLU A O 1
ATOM 2971 N N . LYS A 1 369 ? 18.303 6.870 19.027 1.00 59.44 369 LYS A N 1
ATOM 2972 C CA . LYS A 1 369 ? 18.266 7.142 17.581 1.00 59.44 369 LYS A CA 1
ATOM 2973 C C . LYS A 1 369 ? 16.953 6.699 16.912 1.00 59.44 369 LYS A C 1
ATOM 2975 O O . LYS A 1 369 ? 16.863 6.728 15.683 1.00 59.44 369 LYS A O 1
ATOM 2980 N N . SER A 1 370 ? 15.952 6.263 17.687 1.00 59.59 370 SER A N 1
ATOM 2981 C CA . SER A 1 370 ? 14.584 6.052 17.186 1.00 59.59 370 SER A CA 1
ATOM 2982 C C . SER A 1 370 ? 14.034 7.380 16.655 1.00 59.59 370 SER A C 1
ATOM 2984 O O . SER A 1 370 ? 14.366 8.441 17.180 1.00 59.59 370 SER A O 1
ATOM 2986 N N . ASN A 1 371 ? 13.249 7.328 15.579 1.00 64.69 371 ASN A N 1
ATOM 2987 C CA . ASN A 1 371 ? 12.958 8.432 14.653 1.00 64.69 371 ASN A CA 1
ATOM 2988 C C . ASN A 1 371 ? 14.063 8.764 13.626 1.00 64.69 371 ASN A C 1
ATOM 2990 O O . ASN A 1 371 ? 14.043 9.819 12.996 1.00 64.69 371 ASN A O 1
ATOM 2994 N N . GLY A 1 372 ? 15.031 7.860 13.435 1.00 70.44 372 GLY A N 1
ATOM 2995 C CA . GLY A 1 372 ? 15.954 7.875 12.296 1.00 70.44 372 GLY A CA 1
ATOM 2996 C C . GLY A 1 372 ? 15.425 7.092 11.087 1.00 70.44 372 GLY A C 1
ATOM 2997 O O . GLY A 1 372 ? 14.376 6.460 11.145 1.00 70.44 372 GLY A O 1
ATOM 2998 N N . TRP A 1 373 ? 16.193 7.068 9.996 1.00 79.75 373 TRP A N 1
ATOM 2999 C CA . TRP A 1 373 ? 15.858 6.334 8.762 1.00 79.75 373 TRP A CA 1
ATOM 3000 C C . TRP A 1 373 ? 15.909 4.807 8.899 1.00 79.75 373 TRP A C 1
ATOM 3002 O O . TRP A 1 373 ? 15.419 4.090 8.033 1.00 79.75 373 TRP A O 1
ATOM 3012 N N . ARG A 1 374 ? 16.534 4.295 9.965 1.00 80.38 374 ARG A N 1
ATOM 3013 C CA . ARG A 1 374 ? 16.688 2.856 10.173 1.00 80.38 374 ARG A CA 1
ATOM 3014 C C . ARG A 1 374 ? 15.352 2.226 10.537 1.00 80.38 374 ARG A C 1
ATOM 3016 O O . ARG A 1 374 ? 14.739 2.600 11.533 1.00 80.38 374 ARG A O 1
ATOM 3023 N N . THR A 1 375 ? 14.975 1.203 9.793 1.00 77.31 375 THR A N 1
ATOM 3024 C CA . THR A 1 375 ? 13.820 0.358 10.070 1.00 77.31 375 THR A CA 1
ATOM 3025 C C . THR A 1 375 ? 14.323 -0.996 10.565 1.00 77.31 375 THR A C 1
ATOM 3027 O O . THR A 1 375 ? 15.375 -1.467 10.138 1.00 77.31 375 THR A O 1
ATOM 3030 N N . ASN A 1 376 ? 13.631 -1.580 11.541 1.00 76.50 376 ASN A N 1
ATOM 3031 C CA . ASN A 1 376 ? 13.894 -2.933 12.027 1.00 76.50 376 ASN A CA 1
ATOM 3032 C C . ASN A 1 376 ? 12.526 -3.575 12.274 1.00 76.50 376 ASN A C 1
ATOM 3034 O O . ASN A 1 376 ? 11.968 -3.430 13.365 1.00 76.50 376 ASN A O 1
ATOM 3038 N N . ASP A 1 377 ? 11.976 -4.226 11.260 1.00 83.50 377 ASP A N 1
ATOM 3039 C CA . ASP A 1 377 ? 10.840 -5.123 11.405 1.00 83.50 377 ASP A CA 1
ATOM 3040 C C . ASP A 1 377 ? 11.320 -6.535 11.768 1.00 83.50 377 ASP A C 1
ATOM 3042 O O . ASP A 1 377 ? 12.486 -6.895 11.595 1.00 83.50 377 ASP A O 1
ATOM 3046 N N . ILE A 1 378 ? 10.419 -7.339 12.330 1.00 90.62 378 ILE A N 1
ATOM 3047 C CA . ILE A 1 378 ? 10.658 -8.778 12.489 1.00 90.62 378 ILE A CA 1
ATOM 3048 C C . ILE A 1 378 ? 9.877 -9.462 11.382 1.00 90.62 378 ILE A C 1
ATOM 3050 O O . ILE A 1 378 ? 8.675 -9.240 11.272 1.00 90.62 378 ILE A O 1
ATOM 3054 N N . GLN A 1 379 ? 10.537 -10.287 10.580 1.00 93.75 379 GLN A N 1
ATOM 3055 C CA . GLN A 1 379 ? 9.873 -11.079 9.551 1.00 93.75 379 GLN A CA 1
ATOM 3056 C C . GLN A 1 379 ? 9.816 -12.540 9.974 1.00 93.75 379 GLN A C 1
ATOM 3058 O O . GLN A 1 379 ? 10.817 -13.109 10.411 1.00 93.75 379 GLN A O 1
ATOM 3063 N N . HIS A 1 380 ? 8.636 -13.137 9.870 1.00 96.00 380 HIS A N 1
ATOM 3064 C CA . HIS A 1 380 ? 8.437 -14.565 10.082 1.00 96.00 380 HIS A CA 1
ATOM 3065 C C . HIS A 1 380 ? 7.185 -15.039 9.351 1.00 96.00 380 HIS A C 1
ATOM 3067 O O . HIS A 1 380 ? 6.342 -14.230 8.975 1.00 96.00 380 HIS A O 1
ATOM 3073 N N . ASP A 1 381 ? 7.047 -16.348 9.187 1.00 97.31 381 ASP A N 1
ATOM 3074 C CA . ASP A 1 381 ? 5.864 -16.925 8.559 1.00 97.31 381 ASP A CA 1
ATOM 3075 C C . ASP A 1 381 ? 4.796 -17.263 9.608 1.00 97.31 381 ASP A C 1
ATOM 3077 O O . ASP A 1 381 ? 5.105 -17.675 10.731 1.00 97.31 381 ASP A O 1
ATOM 3081 N N . VAL A 1 382 ? 3.533 -17.112 9.222 1.00 97.88 382 VAL A N 1
ATOM 3082 C CA . VAL A 1 382 ? 2.348 -17.617 9.932 1.00 97.88 382 VAL A CA 1
ATOM 3083 C C . VAL A 1 382 ? 1.444 -18.339 8.938 1.00 97.88 382 VAL A C 1
ATOM 3085 O O . VAL A 1 382 ? 1.592 -18.173 7.726 1.00 97.88 382 VAL A O 1
ATOM 3088 N N . SER A 1 383 ? 0.505 -19.160 9.411 1.00 98.12 383 SER A N 1
ATOM 3089 C CA . SER A 1 383 ? -0.490 -19.714 8.492 1.00 98.12 383 SER A CA 1
ATOM 3090 C C . SER A 1 383 ? -1.414 -18.600 7.983 1.00 98.12 383 SER A C 1
ATOM 3092 O O . SER A 1 383 ? -1.720 -17.651 8.710 1.00 98.12 383 SER A O 1
ATOM 3094 N N . LEU A 1 384 ? -1.881 -18.707 6.736 1.00 98.00 384 LEU A N 1
ATOM 3095 C CA . LEU A 1 384 ? -2.866 -17.776 6.179 1.00 98.00 384 LEU A CA 1
ATOM 3096 C C . LEU A 1 384 ? -4.134 -17.749 7.035 1.00 98.00 384 LEU A C 1
ATOM 3098 O O . LEU A 1 384 ? -4.711 -16.685 7.219 1.00 98.00 384 LEU A O 1
ATOM 3102 N N . LYS A 1 385 ? -4.517 -18.892 7.616 1.00 98.25 385 LYS A N 1
ATOM 3103 C CA . LYS A 1 385 ? -5.652 -18.999 8.535 1.00 98.25 385 LYS A CA 1
ATOM 3104 C C . LYS A 1 385 ? -5.476 -18.096 9.760 1.00 98.25 385 LYS A C 1
ATOM 3106 O O . LYS A 1 385 ? -6.324 -17.243 9.988 1.00 98.25 385 LYS A O 1
ATOM 3111 N N . ASP A 1 386 ? -4.365 -18.226 10.487 1.00 98.31 386 ASP A N 1
ATOM 3112 C CA . ASP A 1 386 ? -4.113 -17.411 11.688 1.00 98.31 386 ASP A CA 1
ATOM 3113 C C . ASP A 1 386 ? -4.051 -15.916 11.340 1.00 98.31 386 ASP A C 1
ATOM 3115 O O . ASP A 1 386 ? -4.503 -15.061 12.102 1.00 98.31 386 ASP A O 1
ATOM 3119 N N . PHE A 1 387 ? -3.498 -15.584 10.168 1.00 98.50 387 PHE A N 1
ATOM 3120 C CA . PHE A 1 387 ? -3.445 -14.206 9.694 1.00 98.50 387 PHE A CA 1
ATOM 3121 C C . PHE A 1 387 ? -4.834 -13.642 9.347 1.00 98.50 387 PHE A C 1
ATOM 3123 O O . PHE A 1 387 ? -5.116 -12.494 9.693 1.00 98.50 387 PHE A O 1
ATOM 3130 N N . VAL A 1 388 ? -5.704 -14.433 8.709 1.00 98.12 388 VAL A N 1
ATOM 3131 C CA . VAL A 1 388 ? -7.102 -14.053 8.432 1.00 98.12 388 VAL A CA 1
ATOM 3132 C C . VAL A 1 388 ? -7.857 -13.837 9.741 1.00 98.12 388 VAL A C 1
ATOM 3134 O O . VAL A 1 388 ? -8.455 -12.780 9.915 1.00 98.12 388 VAL A O 1
ATOM 3137 N N . GLU A 1 389 ? -7.751 -14.763 10.698 1.00 97.88 389 GLU A N 1
ATOM 3138 C CA . GLU A 1 389 ? -8.398 -14.637 12.013 1.00 97.88 389 GLU A CA 1
ATOM 3139 C C . GLU A 1 389 ? -7.935 -13.372 12.757 1.00 97.88 389 GLU A C 1
ATOM 3141 O O . GLU A 1 389 ? -8.744 -12.647 13.339 1.00 97.88 389 GLU A O 1
ATOM 3146 N N . TYR A 1 390 ? -6.636 -13.056 12.702 1.00 98.06 390 TYR A N 1
ATOM 3147 C CA . TYR A 1 390 ? -6.089 -11.807 13.235 1.00 98.06 390 TYR A CA 1
ATOM 3148 C C . TYR A 1 390 ? -6.688 -10.565 12.559 1.00 98.06 390 TYR A C 1
ATOM 3150 O O . TYR A 1 390 ? -7.095 -9.618 13.242 1.00 98.06 390 TYR A O 1
ATOM 3158 N N . TYR A 1 391 ? -6.737 -10.564 11.226 1.00 96.81 391 TYR A N 1
ATOM 3159 C CA . TYR A 1 391 ? -7.260 -9.456 10.431 1.00 96.81 391 TYR A CA 1
ATOM 3160 C C . TYR A 1 391 ? -8.748 -9.205 10.712 1.00 96.81 391 TYR A C 1
ATOM 3162 O O . TYR A 1 391 ? -9.141 -8.073 11.010 1.00 96.81 391 TYR A O 1
ATOM 3170 N N . GLU A 1 392 ? -9.566 -10.257 10.681 1.00 95.25 392 GLU A N 1
ATOM 3171 C CA . GLU A 1 392 ? -11.005 -10.186 10.949 1.00 95.25 392 GLU A CA 1
ATOM 3172 C C . GLU A 1 392 ? -11.273 -9.740 12.386 1.00 95.25 392 GLU A C 1
ATOM 3174 O O . GLU A 1 392 ? -12.096 -8.855 12.617 1.00 95.25 392 GLU A O 1
ATOM 3179 N N . ARG A 1 393 ? -10.515 -10.260 13.361 1.00 96.12 393 ARG A N 1
ATOM 3180 C CA . ARG A 1 393 ? -10.640 -9.844 14.763 1.00 96.12 393 ARG A CA 1
ATOM 3181 C C . ARG A 1 393 ? -10.319 -8.363 14.952 1.00 96.12 393 ARG A C 1
ATOM 3183 O O . ARG A 1 393 ? -11.055 -7.671 15.651 1.00 96.12 393 ARG A O 1
ATOM 3190 N N . SER A 1 394 ? -9.246 -7.862 14.341 1.00 95.81 394 SER A N 1
ATOM 3191 C CA . SER A 1 394 ? -8.889 -6.435 14.387 1.00 95.81 394 SER A CA 1
ATOM 3192 C C . SER A 1 394 ? -9.987 -5.553 13.773 1.00 95.81 394 SER A C 1
ATOM 3194 O O . SER A 1 394 ? -10.363 -4.514 14.329 1.00 95.81 394 SER A O 1
ATOM 3196 N N . THR A 1 395 ? -10.563 -6.009 12.660 1.00 93.06 395 THR A N 1
ATOM 3197 C CA . THR A 1 395 ? -11.661 -5.328 11.963 1.00 93.06 395 THR A CA 1
ATOM 3198 C C . THR A 1 395 ? -12.923 -5.294 12.826 1.00 93.06 395 THR A C 1
ATOM 3200 O O . THR A 1 395 ? -13.450 -4.215 13.097 1.00 93.06 395 THR A O 1
ATOM 3203 N N . ALA A 1 396 ? -13.343 -6.433 13.380 1.00 93.50 396 ALA A N 1
ATOM 3204 C CA . ALA A 1 396 ? -14.507 -6.530 14.259 1.00 93.50 396 ALA A CA 1
ATOM 3205 C C . ALA A 1 396 ? -14.377 -5.650 15.516 1.00 93.50 396 ALA A C 1
ATOM 3207 O O . ALA A 1 396 ? -15.334 -4.990 15.924 1.00 93.50 396 ALA A O 1
ATOM 3208 N N . LEU A 1 397 ? -13.184 -5.580 16.118 1.00 96.56 397 LEU A N 1
ATOM 3209 C CA . LEU A 1 397 ? -12.917 -4.681 17.248 1.00 96.56 397 LEU A CA 1
ATOM 3210 C C . LEU A 1 397 ? -13.068 -3.203 16.863 1.00 96.56 397 LEU A C 1
ATOM 3212 O O . LEU A 1 397 ? -13.611 -2.417 17.642 1.00 96.56 397 LEU A O 1
ATOM 3216 N N . SER A 1 398 ? -12.636 -2.833 15.656 1.00 94.31 398 SER A N 1
ATOM 3217 C CA . SER A 1 398 ? -12.773 -1.471 15.126 1.00 94.31 398 SER A CA 1
ATOM 3218 C C . SER A 1 398 ? -14.246 -1.087 14.936 1.00 94.31 398 SER A C 1
ATOM 3220 O O . SER A 1 398 ? -14.658 -0.002 15.351 1.00 94.31 398 SER A O 1
ATOM 3222 N N . ILE A 1 399 ? -15.054 -2.002 14.388 1.00 92.12 399 ILE A N 1
ATOM 3223 C CA . ILE A 1 399 ? -16.506 -1.835 14.205 1.00 92.12 399 ILE A CA 1
ATOM 3224 C C . ILE A 1 399 ? -17.208 -1.702 15.558 1.00 92.12 399 ILE A C 1
ATOM 3226 O O . ILE A 1 399 ? -17.953 -0.751 15.791 1.00 92.12 399 ILE A O 1
ATOM 3230 N N . LYS A 1 400 ? -16.913 -2.609 16.495 1.00 93.81 400 LYS A N 1
ATOM 3231 C CA . LYS A 1 400 ? -17.464 -2.591 17.856 1.00 93.81 400 LYS A CA 1
ATOM 3232 C C . LYS A 1 400 ? -17.154 -1.280 18.580 1.00 93.81 400 LYS A C 1
ATOM 3234 O O . LYS A 1 400 ? -18.007 -0.747 19.288 1.00 93.81 400 LYS A O 1
ATOM 3239 N N . ALA A 1 401 ? -15.938 -0.753 18.430 1.00 95.88 401 ALA A N 1
ATOM 3240 C CA . ALA A 1 401 ? -15.567 0.532 19.011 1.00 95.88 401 ALA A CA 1
ATOM 3241 C C . ALA A 1 401 ? -16.354 1.688 18.381 1.00 95.88 401 ALA A C 1
ATOM 3243 O O . ALA A 1 401 ? -16.879 2.526 19.111 1.00 95.88 401 ALA A O 1
ATOM 3244 N N . LEU A 1 402 ? -16.502 1.701 17.053 1.00 93.94 402 LEU A N 1
ATOM 3245 C CA . LEU A 1 402 ? -17.312 2.697 16.353 1.00 93.94 402 LEU A CA 1
ATOM 3246 C C . LEU A 1 402 ? -18.770 2.682 16.829 1.00 93.94 402 LEU A C 1
ATOM 3248 O O . LEU A 1 402 ? -19.300 3.728 17.189 1.00 93.94 402 LEU A O 1
ATOM 3252 N N . GLN A 1 403 ? -19.397 1.506 16.907 1.00 92.12 403 GLN A N 1
ATOM 3253 C CA . GLN A 1 403 ? -20.774 1.349 17.392 1.00 92.12 403 GLN A CA 1
ATOM 3254 C C . GLN A 1 403 ? -20.946 1.869 18.828 1.00 92.12 403 GLN A C 1
ATOM 3256 O O . GLN A 1 403 ? -21.919 2.558 19.123 1.00 92.12 403 GLN A O 1
ATOM 3261 N N . LYS A 1 404 ? -19.976 1.612 19.714 1.00 94.88 404 LYS A N 1
ATOM 3262 C CA . LYS A 1 404 ? -19.988 2.142 21.088 1.00 94.88 404 LYS A CA 1
ATOM 3263 C C . LYS A 1 404 ? -19.850 3.662 21.142 1.00 94.88 404 LYS A C 1
ATOM 3265 O O . LYS A 1 404 ? -20.561 4.295 21.912 1.00 94.88 404 LYS A O 1
ATOM 3270 N N . VAL A 1 405 ? -18.988 4.250 20.309 1.00 94.81 405 VAL A N 1
ATOM 3271 C CA . VAL A 1 405 ? -18.865 5.715 20.203 1.00 94.81 405 VAL A CA 1
ATOM 3272 C C . VAL A 1 405 ? -20.150 6.337 19.650 1.00 94.81 405 VAL A C 1
ATOM 3274 O O . VAL A 1 405 ? -20.528 7.415 20.093 1.00 94.81 405 VAL A O 1
ATOM 3277 N N . LYS A 1 406 ? -20.845 5.665 18.720 1.00 92.19 406 LYS A N 1
ATOM 3278 C CA . LYS A 1 406 ? -22.155 6.111 18.213 1.00 92.19 406 LYS A CA 1
ATOM 3279 C C . LYS A 1 406 ? -23.227 6.098 19.307 1.00 92.19 406 LYS A C 1
ATOM 3281 O O . LYS A 1 406 ? -24.017 7.031 19.378 1.00 92.19 406 LYS A O 1
ATOM 3286 N N . ALA A 1 407 ? -23.249 5.056 20.138 1.00 93.31 407 ALA A N 1
ATOM 3287 C CA . ALA A 1 407 ? -24.236 4.900 21.207 1.00 93.31 407 ALA A CA 1
ATOM 3288 C C . ALA A 1 407 ? -23.992 5.834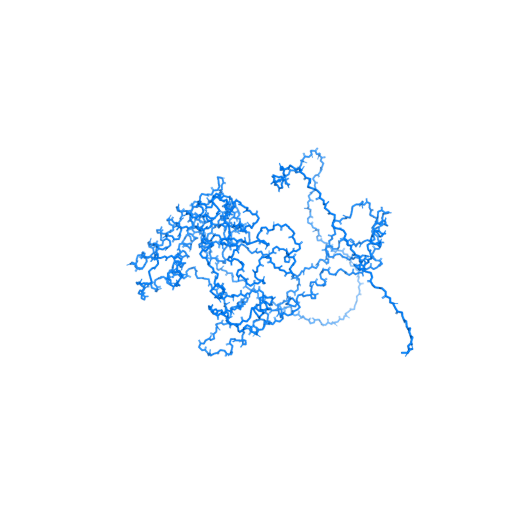 22.406 1.00 93.31 407 ALA A C 1
ATOM 3290 O O . ALA A 1 407 ? -24.951 6.289 23.021 1.00 93.31 407 ALA A O 1
ATOM 3291 N N . SER A 1 408 ? -22.724 6.110 22.730 1.00 94.62 408 SER A N 1
ATOM 3292 C CA . SER A 1 408 ? -22.324 6.895 23.907 1.00 94.62 408 SER A CA 1
ATOM 3293 C C . SER A 1 408 ? -21.100 7.780 23.610 1.00 94.62 408 SER A C 1
ATOM 3295 O O . SER A 1 408 ? -19.981 7.451 24.033 1.00 94.62 408 SER A O 1
ATOM 3297 N N . PRO A 1 409 ? -21.264 8.892 22.863 1.00 94.12 409 PRO A N 1
ATOM 3298 C CA . PRO A 1 409 ? -20.175 9.809 22.502 1.00 94.12 409 PRO A CA 1
ATOM 3299 C C . PRO A 1 409 ? -19.422 10.403 23.701 1.00 94.12 409 PRO A C 1
ATOM 3301 O O . PRO A 1 409 ? -18.227 10.692 23.607 1.00 94.12 409 PRO A O 1
ATOM 3304 N N . GLU A 1 410 ? -20.099 10.573 24.834 1.00 94.81 410 GLU A N 1
ATOM 3305 C CA . GLU A 1 410 ? -19.540 11.051 26.099 1.00 94.81 410 GLU A CA 1
ATOM 3306 C C . GLU A 1 410 ? -18.529 10.063 26.705 1.00 94.81 410 GLU A C 1
ATOM 3308 O O . GLU A 1 410 ? -17.556 10.477 27.331 1.00 94.81 410 GLU A O 1
ATOM 3313 N N . ASN A 1 411 ? -18.693 8.766 26.426 1.00 96.12 411 ASN A N 1
ATOM 3314 C CA . ASN A 1 411 ? -17.831 7.674 26.891 1.00 96.12 411 ASN A CA 1
ATOM 3315 C C . ASN A 1 411 ? -16.804 7.231 25.830 1.00 96.12 411 ASN A C 1
ATOM 3317 O O . ASN A 1 411 ? -16.260 6.117 25.872 1.00 96.12 411 ASN A O 1
ATOM 3321 N N . ALA A 1 412 ? -16.544 8.076 24.830 1.00 96.31 412 ALA A N 1
ATOM 3322 C CA . ALA A 1 412 ? -15.712 7.690 23.701 1.00 96.31 412 ALA A CA 1
ATOM 3323 C C . ALA A 1 412 ? -14.250 7.424 24.099 1.00 96.31 412 ALA A C 1
ATOM 3325 O O . ALA A 1 412 ? -13.669 6.454 23.620 1.00 96.31 412 ALA A O 1
ATOM 3326 N N . GLU A 1 413 ? -13.666 8.199 25.016 1.00 97.06 413 GLU A N 1
ATOM 3327 C CA . GLU A 1 413 ? -12.278 7.984 25.465 1.00 97.06 413 GLU A CA 1
ATOM 3328 C C . GLU A 1 413 ? -12.082 6.634 26.170 1.00 97.06 413 GLU A C 1
ATOM 3330 O O . GLU A 1 413 ? -11.132 5.903 25.875 1.00 97.06 413 GLU A O 1
ATOM 3335 N N . ASP A 1 414 ? -13.033 6.228 27.012 1.00 97.88 414 ASP A N 1
ATOM 3336 C CA . ASP A 1 414 ? -13.038 4.895 27.623 1.00 97.88 414 ASP A CA 1
ATOM 3337 C C . ASP A 1 414 ? -13.136 3.790 26.572 1.00 97.88 414 ASP A C 1
ATOM 3339 O O . ASP A 1 414 ? -12.513 2.729 26.697 1.00 97.88 414 ASP A O 1
ATOM 3343 N N . THR A 1 415 ? -13.900 4.037 25.507 1.00 98.06 415 THR A N 1
ATOM 3344 C CA . THR A 1 415 ? -13.998 3.123 24.368 1.00 98.06 415 THR A CA 1
ATOM 3345 C C . THR A 1 415 ? -12.656 2.996 23.644 1.00 98.06 415 THR A C 1
ATOM 3347 O O . THR A 1 415 ? -12.248 1.874 23.337 1.00 98.06 415 THR A O 1
ATOM 3350 N N . ILE A 1 416 ? -11.917 4.094 23.447 1.00 98.12 416 ILE A N 1
ATOM 3351 C CA . ILE A 1 416 ? -10.568 4.063 22.856 1.00 98.12 416 ILE A CA 1
ATOM 3352 C C . ILE A 1 416 ? -9.576 3.337 23.768 1.00 98.12 416 ILE A C 1
ATOM 3354 O O . ILE A 1 416 ? -8.795 2.515 23.291 1.00 98.12 416 ILE A O 1
ATOM 3358 N N . CYS A 1 417 ? -9.611 3.574 25.079 1.00 97.62 417 CYS A N 1
ATOM 3359 C CA . CYS A 1 417 ? -8.780 2.849 26.045 1.00 97.62 417 CYS A CA 1
ATOM 3360 C C . CYS A 1 417 ? -9.039 1.335 26.017 1.00 97.62 417 CYS A C 1
ATOM 3362 O O . CYS A 1 417 ? -8.092 0.545 25.995 1.00 97.62 417 CYS A O 1
ATOM 3364 N N . LYS A 1 418 ? -10.308 0.916 25.953 1.00 98.06 418 LYS A N 1
ATOM 3365 C CA . LYS A 1 418 ? -10.686 -0.500 25.816 1.00 98.06 418 LYS A CA 1
ATOM 3366 C C . LYS A 1 418 ? -10.210 -1.082 24.483 1.00 98.06 418 LYS A C 1
ATOM 3368 O O . LYS A 1 418 ? -9.625 -2.164 24.479 1.00 98.06 418 LYS A O 1
ATOM 3373 N N . LEU A 1 419 ? -10.374 -0.347 23.380 1.00 98.25 419 LEU A N 1
ATOM 3374 C CA . LEU A 1 419 ? -9.919 -0.773 22.055 1.00 98.25 419 LEU A CA 1
ATOM 3375 C C . LEU A 1 419 ? -8.401 -1.009 22.020 1.00 98.25 419 LEU A C 1
ATOM 3377 O O . LEU A 1 419 ? -7.959 -2.023 21.488 1.00 98.25 419 LEU A O 1
ATOM 3381 N N . GLN A 1 420 ? -7.597 -0.138 22.640 1.00 97.69 420 GLN A N 1
ATOM 3382 C CA . GLN A 1 420 ? -6.142 -0.332 22.747 1.00 97.69 420 GLN A CA 1
ATOM 3383 C C . GLN A 1 420 ? -5.785 -1.678 23.397 1.00 97.69 420 GLN A C 1
ATOM 3385 O O . GLN A 1 420 ? -4.932 -2.413 22.897 1.00 97.69 420 GLN A O 1
ATOM 3390 N N . GLN A 1 421 ? -6.452 -2.017 24.504 1.00 97.38 421 GLN A N 1
ATOM 3391 C CA . GLN A 1 421 ? -6.218 -3.268 25.227 1.00 97.38 421 GLN A CA 1
ATOM 3392 C C . GLN A 1 421 ? -6.676 -4.488 24.419 1.00 97.38 421 GLN A C 1
ATOM 3394 O O . GLN A 1 421 ? -5.968 -5.495 24.375 1.00 97.38 421 GLN A O 1
ATOM 3399 N N . GLU A 1 422 ? -7.847 -4.408 23.779 1.00 98.06 422 GLU A N 1
ATOM 3400 C CA . GLU A 1 422 ? -8.386 -5.491 22.952 1.00 98.06 422 GLU A CA 1
ATOM 3401 C C . GLU A 1 422 ? -7.508 -5.745 21.712 1.00 98.06 422 GLU A C 1
ATOM 3403 O O . GLU A 1 422 ? -7.204 -6.904 21.426 1.00 98.06 422 GLU A O 1
ATOM 3408 N N . LEU A 1 423 ? -7.016 -4.697 21.037 1.00 97.75 423 LEU A N 1
ATOM 3409 C CA . LEU A 1 423 ? -6.101 -4.818 19.893 1.00 97.75 423 LEU A CA 1
ATOM 3410 C C . LEU A 1 423 ? -4.761 -5.439 20.292 1.00 97.75 423 LEU A C 1
ATOM 3412 O O . LEU A 1 423 ? -4.275 -6.340 19.612 1.00 97.75 423 LEU A O 1
ATOM 3416 N N . LYS A 1 424 ? -4.193 -5.027 21.430 1.00 96.44 424 LYS A N 1
ATOM 3417 C CA . LYS A 1 424 ? -2.953 -5.618 21.950 1.00 96.44 424 LYS A CA 1
ATOM 3418 C C . LYS A 1 424 ? -3.095 -7.108 22.255 1.00 96.44 424 LYS A C 1
ATOM 3420 O O . LYS A 1 424 ? -2.175 -7.875 21.993 1.00 96.44 424 LYS A O 1
ATOM 3425 N N . ARG A 1 425 ? -4.247 -7.531 22.788 1.00 96.31 425 ARG A N 1
ATOM 3426 C CA . ARG A 1 425 ? -4.562 -8.953 23.022 1.00 96.31 425 ARG A CA 1
ATOM 3427 C C . ARG A 1 425 ? -4.832 -9.720 21.729 1.00 96.31 425 ARG A C 1
ATOM 3429 O O . ARG A 1 425 ? -4.650 -10.930 21.709 1.00 96.31 425 ARG A O 1
ATOM 3436 N N . ALA A 1 426 ? -5.300 -9.038 20.686 1.00 96.12 426 ALA A N 1
ATOM 3437 C CA . ALA A 1 426 ? -5.551 -9.635 19.380 1.00 96.12 426 ALA A CA 1
ATOM 3438 C C . ALA A 1 426 ? -4.269 -9.819 18.551 1.00 96.12 426 ALA A C 1
ATOM 3440 O O . ALA A 1 426 ? -4.288 -10.606 17.613 1.00 96.12 426 ALA A O 1
ATOM 3441 N N . SER A 1 427 ? -3.171 -9.123 18.869 1.00 95.31 427 SER A N 1
ATOM 3442 C CA . SER A 1 427 ? -1.892 -9.258 18.165 1.00 95.31 427 SER A CA 1
ATOM 3443 C C . SER A 1 427 ? -1.431 -10.714 18.067 1.00 95.31 427 SER A C 1
ATOM 3445 O O . SER A 1 427 ? -1.346 -11.432 19.059 1.00 95.31 427 SER A O 1
ATOM 3447 N N . LEU A 1 428 ? -1.039 -11.119 16.859 1.00 96.19 428 LEU A N 1
ATOM 3448 C CA . LEU A 1 428 ? -0.374 -12.402 16.630 1.00 96.19 428 LEU A CA 1
ATOM 3449 C C . LEU A 1 428 ? 0.926 -12.516 17.455 1.00 96.19 428 LEU A C 1
ATOM 3451 O O . LEU A 1 428 ? 1.619 -11.501 17.614 1.00 96.19 428 LEU A O 1
ATOM 3455 N N . PRO A 1 429 ? 1.313 -13.730 17.887 1.00 93.31 429 PRO A N 1
ATOM 3456 C CA . PRO A 1 429 ? 2.579 -13.967 18.572 1.00 93.31 429 PRO A CA 1
ATOM 3457 C C . PRO A 1 429 ? 3.786 -13.515 17.744 1.00 93.31 429 PRO A C 1
ATOM 3459 O O . PRO A 1 429 ? 3.825 -13.685 16.525 1.00 93.31 429 PRO A O 1
ATOM 3462 N N . VAL A 1 430 ? 4.790 -12.966 18.426 1.00 93.25 430 VAL A N 1
ATOM 3463 C CA . VAL A 1 430 ? 6.107 -12.675 17.843 1.00 93.25 430 VAL A CA 1
ATOM 3464 C C . VAL A 1 430 ? 7.060 -13.857 18.075 1.00 93.25 430 VAL A C 1
ATOM 3466 O O . VAL A 1 430 ? 6.880 -14.593 19.049 1.00 93.25 430 VAL A O 1
ATOM 3469 N N . PRO A 1 431 ? 8.092 -14.055 17.232 1.00 93.50 431 PRO A N 1
ATOM 3470 C CA . PRO A 1 431 ? 9.068 -15.125 17.418 1.00 93.50 431 PRO A CA 1
ATOM 3471 C C . PRO A 1 431 ? 9.747 -15.069 18.791 1.00 93.50 431 PRO A C 1
ATOM 3473 O O . PRO A 1 431 ? 10.057 -13.986 19.301 1.00 93.50 431 PRO A O 1
ATOM 3476 N N . HIS A 1 432 ? 10.016 -16.237 19.376 1.00 86.94 432 HIS A N 1
ATOM 3477 C CA . HIS A 1 432 ? 10.682 -16.336 20.674 1.00 86.94 432 HIS A CA 1
ATOM 3478 C C . HIS A 1 432 ? 12.054 -15.642 20.658 1.00 86.94 432 HIS A C 1
ATOM 3480 O O . HIS A 1 432 ? 12.791 -15.723 19.677 1.00 86.94 432 HIS A O 1
ATOM 3486 N N . GLY A 1 433 ? 12.396 -14.947 21.746 1.00 84.06 433 GLY A N 1
ATOM 3487 C CA . GLY A 1 433 ? 13.637 -14.170 21.850 1.00 84.06 433 GLY A CA 1
ATOM 3488 C C . GLY A 1 433 ? 13.588 -12.786 21.189 1.00 84.06 433 GLY A C 1
ATOM 3489 O O . GLY A 1 433 ? 14.575 -12.053 21.249 1.00 84.06 433 GLY A O 1
ATOM 3490 N N . SER A 1 434 ? 12.454 -12.390 20.598 1.00 87.56 434 SER A N 1
ATOM 3491 C CA . SER A 1 434 ? 12.255 -11.015 20.130 1.00 87.56 434 SER A CA 1
ATOM 3492 C C . SER A 1 434 ? 12.200 -10.059 21.322 1.00 87.56 434 SER A C 1
ATOM 3494 O O . SER A 1 434 ? 11.301 -10.150 22.157 1.00 87.56 434 SER A O 1
ATOM 3496 N N . ASN A 1 435 ? 13.145 -9.121 21.401 1.00 87.75 435 ASN A N 1
ATOM 3497 C CA . ASN A 1 435 ? 13.152 -8.099 22.445 1.00 87.75 435 ASN A CA 1
ATOM 3498 C C . ASN A 1 435 ? 12.109 -7.020 22.119 1.00 87.75 435 ASN A C 1
ATOM 3500 O O . ASN A 1 435 ? 12.418 -6.046 21.438 1.00 87.75 435 ASN A O 1
ATOM 3504 N N . ILE A 1 436 ? 10.862 -7.221 22.544 1.00 88.81 436 ILE A N 1
ATOM 3505 C CA . ILE A 1 436 ? 9.757 -6.271 22.364 1.00 88.81 436 ILE A CA 1
ATOM 3506 C C . ILE A 1 436 ? 9.479 -5.568 23.689 1.00 88.81 436 ILE A C 1
ATOM 3508 O O . ILE A 1 436 ? 9.432 -6.201 24.742 1.00 88.81 436 ILE A O 1
ATOM 3512 N N . HIS A 1 437 ? 9.266 -4.254 23.643 1.00 88.19 437 HIS A N 1
ATOM 3513 C CA . HIS A 1 437 ? 8.911 -3.506 24.842 1.00 88.19 437 HIS A CA 1
ATOM 3514 C C . HIS A 1 437 ? 7.518 -3.929 25.366 1.00 88.19 437 HIS A C 1
ATOM 3516 O O . HIS A 1 437 ? 6.585 -4.003 24.567 1.00 88.19 437 HIS A O 1
ATOM 3522 N N . PRO A 1 438 ? 7.313 -4.136 26.682 1.00 87.88 438 PRO A N 1
ATOM 3523 C CA . PRO A 1 438 ? 6.036 -4.616 27.223 1.00 87.88 438 PRO A CA 1
ATOM 3524 C C . PRO A 1 438 ? 4.832 -3.728 26.912 1.00 87.88 438 PRO A C 1
ATOM 3526 O O . PRO A 1 438 ? 3.726 -4.235 26.768 1.00 87.88 438 PRO A O 1
ATOM 3529 N N . ASP A 1 439 ? 5.023 -2.411 26.798 1.00 89.25 439 ASP A N 1
ATOM 3530 C CA . ASP A 1 439 ? 3.955 -1.466 26.432 1.00 89.25 439 ASP A CA 1
ATOM 3531 C C . ASP A 1 439 ? 3.638 -1.432 24.930 1.00 89.25 439 ASP A C 1
ATOM 3533 O O . ASP A 1 439 ? 2.629 -0.847 24.548 1.00 89.25 439 ASP A O 1
ATOM 3537 N N . ALA A 1 440 ? 4.458 -2.055 24.081 1.00 90.38 440 ALA A N 1
ATOM 3538 C CA . ALA A 1 440 ? 4.270 -2.028 22.638 1.00 90.38 440 ALA A CA 1
ATOM 3539 C C . ALA A 1 440 ? 3.061 -2.866 22.202 1.00 90.38 440 ALA A C 1
ATOM 3541 O O . ALA A 1 440 ? 2.857 -3.992 22.665 1.00 90.38 440 ALA A O 1
ATOM 3542 N N . THR A 1 441 ? 2.301 -2.330 21.252 1.00 94.56 441 THR A N 1
ATOM 3543 C CA . THR A 1 441 ? 1.299 -3.080 20.492 1.00 94.56 441 THR A CA 1
ATOM 3544 C C . THR A 1 441 ? 1.880 -3.357 19.112 1.00 94.56 441 THR A C 1
ATOM 3546 O O . THR A 1 441 ? 2.051 -2.443 18.307 1.00 94.56 441 THR A O 1
ATOM 3549 N N . VAL A 1 442 ? 2.240 -4.618 18.858 1.00 95.25 442 VAL A N 1
ATOM 3550 C CA . VAL A 1 442 ? 2.893 -5.032 17.610 1.00 95.25 442 VAL A CA 1
ATOM 3551 C C . VAL A 1 442 ? 1.842 -5.525 16.624 1.00 95.25 442 VAL A C 1
ATOM 3553 O O . 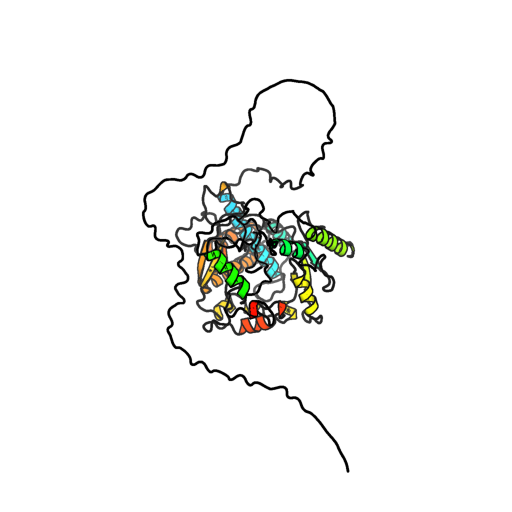VAL A 1 442 ? 1.164 -6.524 16.882 1.00 95.25 442 VAL A O 1
ATOM 3556 N N . ILE A 1 443 ? 1.737 -4.852 15.483 1.00 96.56 443 ILE A N 1
ATOM 3557 C CA . ILE A 1 443 ? 0.836 -5.223 14.389 1.00 96.56 443 ILE A CA 1
ATOM 3558 C C . ILE A 1 443 ? 1.519 -6.175 13.401 1.00 96.56 443 ILE A C 1
ATOM 3560 O O . ILE A 1 443 ? 2.749 -6.299 13.386 1.00 96.56 443 ILE A O 1
ATOM 3564 N N . ALA A 1 444 ? 0.713 -6.860 12.589 1.00 97.38 444 ALA A N 1
ATOM 3565 C CA . ALA A 1 444 ? 1.182 -7.762 11.544 1.00 97.38 444 ALA A CA 1
ATOM 3566 C C . ALA A 1 444 ? 0.809 -7.228 10.159 1.00 97.38 444 ALA A C 1
ATOM 3568 O O . ALA A 1 444 ? -0.366 -7.009 9.868 1.00 97.38 444 ALA A O 1
ATOM 3569 N N . PHE A 1 445 ? 1.805 -7.074 9.296 1.00 97.50 445 PHE A N 1
ATOM 3570 C CA . PHE A 1 445 ? 1.621 -6.798 7.880 1.00 97.50 445 PHE A CA 1
ATOM 3571 C C . PHE A 1 445 ? 1.820 -8.091 7.086 1.00 97.50 445 PHE A C 1
ATOM 3573 O O . PHE A 1 445 ? 2.942 -8.586 7.014 1.00 97.50 445 PHE A O 1
ATOM 3580 N N . GLY A 1 446 ? 0.750 -8.641 6.508 1.00 97.56 446 GLY A N 1
ATOM 3581 C CA . GLY A 1 446 ? 0.835 -9.790 5.606 1.00 97.56 446 GLY A CA 1
ATOM 3582 C C . GLY A 1 446 ? 1.373 -9.342 4.254 1.00 97.56 446 GLY A C 1
ATOM 3583 O O . GLY A 1 446 ? 0.668 -8.663 3.507 1.00 97.56 446 GLY A O 1
ATOM 3584 N N . THR A 1 447 ? 2.623 -9.685 3.965 1.00 94.56 447 THR A N 1
ATOM 3585 C CA . THR A 1 447 ? 3.335 -9.234 2.768 1.00 94.56 447 THR A CA 1
ATOM 3586 C C . THR A 1 447 ? 3.496 -10.378 1.775 1.00 94.56 447 THR A C 1
ATOM 3588 O O . THR A 1 447 ? 3.644 -11.531 2.176 1.00 94.56 447 THR A O 1
ATOM 3591 N N . ASN A 1 448 ? 3.491 -10.048 0.482 1.00 90.56 448 ASN A N 1
ATOM 3592 C CA . ASN A 1 448 ? 3.897 -10.947 -0.603 1.00 90.56 448 ASN A CA 1
ATOM 3593 C C . ASN A 1 448 ? 3.071 -12.251 -0.666 1.00 90.56 448 ASN A C 1
ATOM 3595 O O . ASN A 1 448 ? 3.617 -13.353 -0.696 1.00 90.56 448 ASN A O 1
ATOM 3599 N N . ILE A 1 449 ? 1.736 -12.147 -0.639 1.00 95.38 449 ILE A N 1
ATOM 3600 C CA . ILE A 1 449 ? 0.861 -13.300 -0.900 1.00 95.38 449 ILE A CA 1
ATOM 3601 C C . ILE A 1 449 ? 0.775 -13.483 -2.419 1.00 95.38 449 ILE A C 1
ATOM 3603 O O . ILE A 1 449 ? 0.077 -12.724 -3.093 1.00 95.38 449 ILE A O 1
ATOM 3607 N N . ASP A 1 450 ? 1.501 -14.462 -2.957 1.00 93.12 450 ASP A N 1
ATOM 3608 C CA . ASP A 1 450 ? 1.673 -14.631 -4.402 1.00 93.12 450 ASP A CA 1
ATOM 3609 C C . ASP A 1 450 ? 0.462 -15.304 -5.066 1.00 93.12 450 ASP A C 1
ATOM 3611 O O . ASP A 1 450 ? 0.088 -16.434 -4.741 1.00 93.12 450 ASP A O 1
ATOM 3615 N N . ILE A 1 451 ? -0.109 -14.649 -6.079 1.00 94.38 451 ILE A N 1
ATOM 3616 C CA . ILE A 1 451 ? -1.148 -15.218 -6.947 1.00 94.38 451 ILE A CA 1
ATOM 3617 C C . ILE A 1 451 ? -0.461 -15.862 -8.154 1.00 94.38 451 ILE A C 1
ATOM 3619 O O . ILE A 1 451 ? -0.467 -15.336 -9.265 1.00 94.38 451 ILE A O 1
ATOM 3623 N N . ASN A 1 452 ? 0.186 -17.003 -7.916 1.00 91.12 452 ASN A N 1
ATOM 3624 C CA . ASN A 1 452 ? 1.004 -17.673 -8.924 1.00 91.12 452 ASN A CA 1
ATOM 3625 C C . ASN A 1 452 ? 0.164 -18.616 -9.818 1.00 91.12 452 ASN A C 1
ATOM 3627 O O . ASN A 1 452 ? -0.293 -19.655 -9.327 1.00 91.12 452 ASN A O 1
ATOM 3631 N N . PRO A 1 453 ? 0.012 -18.335 -11.129 1.00 86.62 453 PRO A N 1
ATOM 3632 C CA . PRO A 1 453 ? -0.740 -19.194 -12.045 1.00 86.62 453 PRO A CA 1
ATOM 3633 C C . PRO A 1 453 ? -0.100 -20.573 -12.270 1.00 86.62 453 PRO A C 1
ATOM 3635 O O . PRO A 1 453 ? -0.808 -21.518 -12.610 1.00 86.62 453 PRO A O 1
ATOM 3638 N N . ALA A 1 454 ? 1.212 -20.717 -12.055 1.00 87.19 454 ALA A N 1
ATOM 3639 C CA . ALA A 1 454 ? 1.919 -21.987 -12.204 1.00 87.19 454 ALA A CA 1
ATOM 3640 C C . ALA A 1 454 ? 1.724 -22.934 -11.005 1.00 87.19 454 ALA A C 1
ATOM 3642 O O . ALA A 1 454 ? 2.045 -24.119 -11.095 1.00 87.19 454 ALA A O 1
ATOM 3643 N N . ASN A 1 455 ? 1.201 -22.443 -9.874 1.00 87.69 455 ASN A N 1
ATOM 3644 C CA . ASN A 1 455 ? 0.962 -23.278 -8.701 1.00 87.69 455 ASN A CA 1
ATOM 3645 C C . ASN A 1 455 ? -0.406 -23.974 -8.786 1.00 87.69 455 ASN A C 1
ATOM 3647 O O . ASN A 1 455 ? -1.435 -23.436 -8.376 1.00 87.69 455 ASN A O 1
ATOM 3651 N N . THR A 1 456 ? -0.404 -25.219 -9.262 1.00 84.50 456 THR A N 1
ATOM 3652 C CA . THR A 1 456 ? -1.618 -26.030 -9.449 1.00 84.50 456 THR A CA 1
ATOM 3653 C C . THR A 1 456 ? -2.226 -26.572 -8.152 1.00 84.50 456 THR A C 1
ATOM 3655 O O . THR A 1 456 ? -3.315 -27.141 -8.187 1.00 84.50 456 THR A O 1
ATOM 3658 N N . HIS A 1 457 ? -1.558 -26.419 -7.002 1.00 89.81 457 HIS A N 1
ATOM 3659 C CA . HIS A 1 457 ? -2.118 -26.809 -5.703 1.00 89.81 457 HIS A CA 1
ATOM 3660 C C . HIS A 1 457 ? -3.123 -25.781 -5.160 1.00 89.81 457 HIS A C 1
ATOM 3662 O O . HIS A 1 457 ? -3.878 -26.083 -4.234 1.00 89.81 457 HIS A O 1
ATOM 3668 N N . HIS A 1 458 ? -3.157 -24.578 -5.735 1.00 93.56 458 HIS A N 1
ATOM 3669 C CA . HIS A 1 458 ? -4.065 -23.506 -5.351 1.00 93.56 458 HIS A CA 1
ATOM 3670 C C . HIS A 1 458 ? -5.194 -23.323 -6.370 1.00 93.56 458 HIS A C 1
ATOM 3672 O O . HIS A 1 458 ? -5.023 -23.489 -7.576 1.00 93.56 458 HIS A O 1
ATOM 3678 N N . LYS A 1 459 ? -6.383 -22.946 -5.893 1.00 95.56 459 LYS A N 1
ATOM 3679 C CA . LYS A 1 459 ? -7.594 -22.791 -6.714 1.00 95.56 459 LYS A CA 1
ATOM 3680 C C . LYS A 1 459 ? -7.793 -21.335 -7.153 1.00 95.56 459 LYS A C 1
ATOM 3682 O O . LYS A 1 459 ? -8.833 -20.741 -6.895 1.00 95.56 459 LYS A O 1
ATOM 3687 N N . LEU A 1 460 ? -6.805 -20.769 -7.850 1.00 95.69 460 LEU A N 1
ATOM 3688 C CA . LEU A 1 460 ? -6.731 -19.333 -8.184 1.00 95.69 460 LEU A CA 1
ATOM 3689 C C . LEU A 1 460 ? -7.495 -18.910 -9.452 1.00 95.69 460 LEU A C 1
ATOM 3691 O O . LEU A 1 460 ? -7.396 -17.767 -9.895 1.00 95.69 460 LEU A O 1
ATOM 3695 N N . LYS A 1 461 ? -8.280 -19.808 -10.063 1.00 94.94 461 LYS A N 1
ATOM 3696 C CA . LYS A 1 461 ? -8.971 -19.546 -11.341 1.00 94.94 461 LYS A CA 1
ATOM 3697 C C . LYS A 1 461 ? -9.869 -18.304 -11.292 1.00 94.94 461 LYS A C 1
ATOM 3699 O O . LYS A 1 461 ? -9.951 -17.582 -12.282 1.00 94.94 461 LYS A O 1
ATOM 3704 N N . ARG A 1 462 ? -10.555 -18.063 -10.167 1.00 95.50 462 ARG A N 1
ATOM 3705 C CA . ARG A 1 462 ? -11.431 -16.892 -9.985 1.00 95.50 462 ARG A CA 1
ATOM 3706 C C . ARG A 1 462 ? -10.615 -15.598 -9.962 1.00 95.50 462 ARG A C 1
ATOM 3708 O O . ARG A 1 462 ? -10.989 -14.645 -10.635 1.00 95.50 462 ARG A O 1
ATOM 3715 N N . GLN A 1 463 ? -9.507 -15.591 -9.227 1.00 96.50 463 GLN A N 1
ATOM 3716 C CA . GLN A 1 463 ? -8.600 -14.455 -9.086 1.00 96.50 463 GLN A CA 1
ATOM 3717 C C . GLN A 1 463 ? -7.934 -14.118 -10.422 1.00 96.50 463 GLN A C 1
ATOM 3719 O O . GLN A 1 463 ? -8.024 -12.981 -10.874 1.00 96.50 463 GLN A O 1
ATOM 3724 N N . LEU A 1 464 ? -7.348 -15.114 -11.095 1.00 94.88 464 LEU A N 1
ATOM 3725 C CA . LEU A 1 464 ? -6.655 -14.936 -12.377 1.00 94.88 464 LEU A CA 1
ATOM 3726 C C . LEU A 1 464 ? -7.592 -14.388 -13.462 1.00 94.88 464 LEU A C 1
ATOM 3728 O O . LEU A 1 464 ? -7.283 -13.376 -14.078 1.00 94.88 464 LEU A O 1
ATOM 3732 N N . LYS A 1 465 ? -8.804 -14.950 -13.595 1.00 94.81 465 LYS A N 1
ATOM 3733 C CA . LYS A 1 465 ? -9.825 -14.412 -14.512 1.00 94.81 465 LYS A CA 1
ATOM 3734 C C . LYS A 1 465 ? -10.228 -12.969 -14.203 1.00 94.81 465 LYS A C 1
ATOM 3736 O O . LYS A 1 465 ? -10.717 -12.273 -15.086 1.00 94.81 465 LYS A O 1
ATOM 3741 N N . ASN A 1 466 ? -10.118 -12.542 -12.948 1.00 95.50 466 ASN A N 1
ATOM 3742 C CA . ASN A 1 466 ? -10.437 -11.175 -12.561 1.00 95.50 466 ASN A CA 1
ATOM 3743 C C . ASN A 1 466 ? -9.274 -10.220 -12.880 1.00 95.50 466 ASN A C 1
ATOM 3745 O O . ASN A 1 466 ? -9.525 -9.123 -13.363 1.00 95.50 466 ASN A O 1
ATOM 3749 N N . ILE A 1 467 ? -8.021 -10.662 -12.703 1.00 94.56 467 ILE A N 1
ATOM 3750 C CA . ILE A 1 467 ? -6.809 -9.957 -13.171 1.00 94.56 467 ILE A CA 1
ATOM 3751 C C . ILE A 1 467 ? -6.823 -9.776 -14.693 1.00 94.56 467 ILE A C 1
ATOM 3753 O O . ILE A 1 467 ? -6.492 -8.695 -15.174 1.00 94.56 467 ILE A O 1
ATOM 3757 N N . ASP A 1 468 ? -7.304 -10.769 -15.447 1.00 93.12 468 ASP A N 1
ATOM 3758 C CA . ASP A 1 468 ? -7.457 -10.693 -16.908 1.00 93.12 468 ASP A CA 1
ATOM 3759 C C . ASP A 1 468 ? -8.445 -9.612 -17.382 1.00 93.12 468 ASP A C 1
ATOM 3761 O O . ASP A 1 468 ? -8.555 -9.370 -18.584 1.00 93.12 468 ASP A O 1
ATOM 3765 N N . LYS A 1 469 ? -9.174 -8.945 -16.479 1.00 94.31 469 LYS A N 1
ATOM 3766 C CA . LYS A 1 469 ? -10.017 -7.787 -16.819 1.00 94.31 469 LYS A CA 1
ATOM 3767 C C . LYS A 1 469 ? -9.246 -6.473 -16.836 1.00 94.31 469 LYS A C 1
ATOM 3769 O O . LYS A 1 469 ? -9.738 -5.501 -17.400 1.00 94.31 469 LYS A O 1
ATOM 3774 N N . LEU A 1 470 ? -8.059 -6.424 -16.227 1.00 93.25 470 LEU A N 1
ATOM 3775 C CA . LEU A 1 470 ? -7.228 -5.224 -16.252 1.00 93.25 470 LEU A CA 1
ATOM 3776 C C . LEU A 1 470 ? -6.881 -4.858 -17.705 1.00 93.25 470 LEU A C 1
ATOM 3778 O O . LEU A 1 470 ? -6.648 -5.758 -18.524 1.00 93.25 470 LEU A O 1
ATOM 3782 N N . PRO A 1 471 ? -6.803 -3.562 -18.044 1.00 91.81 471 PRO A N 1
ATOM 3783 C CA . PRO A 1 471 ? -6.192 -3.114 -19.292 1.00 91.81 471 PRO A CA 1
ATOM 3784 C C . PRO A 1 471 ? -4.794 -3.718 -19.449 1.00 91.81 471 PRO A C 1
ATOM 3786 O O . PRO A 1 471 ? -4.079 -3.852 -18.458 1.00 91.81 471 PRO A O 1
ATOM 3789 N N . MET A 1 472 ? -4.391 -4.085 -20.673 1.00 89.81 472 MET A N 1
ATOM 3790 C CA . MET A 1 472 ? -3.130 -4.818 -20.890 1.00 89.81 472 MET A CA 1
ATOM 3791 C C . MET A 1 472 ? -1.917 -4.118 -20.267 1.00 89.81 472 MET A C 1
ATOM 3793 O O . MET A 1 472 ? -1.068 -4.784 -19.692 1.00 89.81 472 MET A O 1
ATOM 3797 N N . PHE A 1 473 ? -1.859 -2.784 -20.322 1.00 89.44 473 PHE A N 1
ATOM 3798 C CA . PHE A 1 473 ? -0.750 -2.010 -19.763 1.00 89.44 473 PHE A CA 1
ATOM 3799 C C . PHE A 1 473 ? -0.667 -2.016 -18.226 1.00 89.44 473 PHE A C 1
ATOM 3801 O O . PHE A 1 473 ? 0.353 -1.608 -17.684 1.00 89.44 473 PHE A O 1
ATOM 3808 N N . LEU A 1 474 ? -1.713 -2.479 -17.532 1.00 91.06 474 LEU A N 1
ATOM 3809 C CA . LEU A 1 474 ? -1.750 -2.658 -16.075 1.00 91.06 474 LEU A CA 1
ATOM 3810 C C . LEU A 1 474 ? -1.603 -4.128 -15.653 1.00 91.06 474 LEU A C 1
ATOM 3812 O O . LEU A 1 474 ? -1.656 -4.429 -14.459 1.00 91.06 474 LEU A O 1
ATOM 3816 N N . ARG A 1 475 ? -1.478 -5.064 -16.602 1.00 90.12 475 ARG A N 1
ATOM 3817 C CA . ARG A 1 475 ? -1.282 -6.482 -16.277 1.00 90.12 475 ARG A CA 1
ATOM 3818 C C . ARG A 1 475 ? 0.184 -6.747 -15.922 1.00 90.12 475 ARG A C 1
ATOM 3820 O O . ARG A 1 475 ? 1.055 -6.149 -16.544 1.00 90.12 475 ARG A O 1
ATOM 3827 N N . PRO A 1 476 ? 0.468 -7.692 -15.002 1.00 84.69 476 PRO A N 1
ATOM 3828 C CA . PRO A 1 476 ? 1.843 -8.075 -14.649 1.00 84.69 476 PRO A CA 1
ATOM 3829 C C . PRO A 1 476 ? 2.676 -8.599 -15.826 1.00 84.69 476 PRO A C 1
ATOM 3831 O O . PRO A 1 476 ? 3.898 -8.545 -15.803 1.00 84.69 476 PRO A O 1
ATOM 3834 N N . THR A 1 477 ? 2.011 -9.148 -16.840 1.00 79.75 477 THR A N 1
ATOM 3835 C CA . THR A 1 477 ? 2.608 -9.576 -18.105 1.00 79.75 477 THR A CA 1
ATOM 3836 C C . THR A 1 477 ? 1.688 -9.156 -19.237 1.00 79.75 477 THR A C 1
ATOM 3838 O O . THR A 1 477 ? 0.467 -9.338 -19.166 1.00 79.75 477 THR A O 1
ATOM 3841 N N . LYS A 1 478 ? 2.272 -8.590 -20.289 1.00 77.88 478 LYS A N 1
ATOM 3842 C CA . LYS A 1 478 ? 1.571 -8.214 -21.515 1.00 77.88 478 LYS A CA 1
ATOM 3843 C C . LYS A 1 478 ? 2.408 -8.615 -22.723 1.00 77.88 478 LYS A C 1
ATOM 3845 O O . LYS A 1 478 ? 3.615 -8.800 -22.609 1.00 77.88 478 LYS A O 1
ATOM 3850 N N . LYS A 1 479 ? 1.736 -8.761 -23.860 1.00 72.69 479 LYS A N 1
ATOM 3851 C CA . LYS A 1 479 ? 2.396 -8.974 -25.143 1.00 72.69 479 LYS A CA 1
ATOM 3852 C C . LYS A 1 479 ? 3.234 -7.737 -25.491 1.00 72.69 479 LYS A C 1
ATOM 3854 O O . LYS A 1 479 ? 2.765 -6.622 -25.259 1.00 72.69 479 LYS A O 1
ATOM 3859 N N . ASP A 1 480 ? 4.420 -7.949 -26.047 1.00 74.88 480 ASP A N 1
ATOM 3860 C CA . ASP A 1 480 ? 5.388 -6.927 -26.449 1.00 74.88 480 ASP A CA 1
ATOM 3861 C C . ASP A 1 480 ? 5.996 -6.141 -25.259 1.00 74.88 480 ASP A C 1
ATOM 3863 O O . ASP A 1 480 ? 6.412 -4.992 -25.404 1.00 74.88 480 ASP A O 1
ATOM 3867 N N . ASP A 1 481 ? 6.058 -6.756 -24.071 1.00 78.75 481 ASP A N 1
ATOM 3868 C CA . ASP A 1 481 ? 6.741 -6.225 -22.880 1.00 78.75 481 ASP A CA 1
ATOM 3869 C C . ASP A 1 481 ? 8.027 -6.993 -22.563 1.00 78.75 481 ASP A C 1
ATOM 3871 O O . ASP A 1 481 ? 8.150 -8.183 -22.850 1.00 78.75 481 ASP A O 1
ATOM 3875 N N . LEU A 1 482 ? 8.980 -6.334 -21.897 1.00 81.12 482 LEU A N 1
ATOM 3876 C CA . LEU A 1 482 ? 10.241 -6.948 -21.473 1.00 81.12 482 LEU A CA 1
ATOM 3877 C C . LEU A 1 482 ? 10.003 -8.198 -20.617 1.00 81.12 482 LEU A C 1
ATOM 3879 O O . LEU A 1 482 ? 10.768 -9.159 -20.705 1.00 81.12 482 LEU A O 1
ATOM 3883 N N . MET A 1 483 ? 8.927 -8.207 -19.822 1.00 84.00 483 MET A N 1
ATOM 3884 C CA . MET A 1 483 ? 8.564 -9.346 -18.978 1.00 84.00 483 MET A CA 1
ATOM 3885 C C . MET A 1 483 ? 8.053 -10.559 -19.766 1.00 84.00 483 MET A C 1
ATOM 3887 O O . MET A 1 483 ? 8.137 -11.669 -19.249 1.00 84.00 483 MET A O 1
ATOM 3891 N N . GLU A 1 484 ? 7.575 -10.400 -21.007 1.00 80.81 484 GLU A N 1
ATOM 3892 C CA . GLU A 1 484 ? 7.190 -11.535 -21.865 1.00 80.81 484 GLU A CA 1
ATOM 3893 C C . GLU A 1 484 ? 8.402 -12.403 -22.230 1.00 80.81 484 GLU A C 1
ATOM 3895 O O . GLU A 1 484 ? 8.291 -13.617 -22.399 1.00 80.81 484 GLU A O 1
ATOM 3900 N N . HIS A 1 485 ? 9.585 -11.791 -22.306 1.00 85.31 485 HIS A N 1
ATOM 3901 C CA . HIS A 1 485 ? 10.832 -12.479 -22.627 1.00 85.31 485 HIS A CA 1
ATOM 3902 C C . HIS A 1 485 ? 11.488 -13.162 -21.420 1.00 85.31 485 HIS A C 1
ATOM 3904 O O . HIS A 1 485 ? 12.533 -13.796 -21.581 1.00 85.31 485 HIS A O 1
ATOM 3910 N N . VAL A 1 486 ? 10.891 -13.057 -20.228 1.00 87.69 486 VAL A N 1
ATOM 3911 C CA . VAL A 1 486 ? 11.357 -13.728 -19.012 1.00 87.69 486 VAL A CA 1
ATOM 3912 C C . VAL A 1 486 ? 10.556 -15.023 -18.825 1.00 87.69 486 VAL A C 1
ATOM 3914 O O . VAL A 1 486 ? 9.391 -14.964 -18.429 1.00 87.69 486 VAL A O 1
ATOM 3917 N N . PRO A 1 487 ? 11.136 -16.207 -19.107 1.00 83.12 487 PRO A N 1
ATOM 3918 C CA . PRO A 1 487 ? 10.407 -17.473 -19.021 1.00 83.12 487 PRO A CA 1
ATOM 3919 C C . PRO A 1 487 ? 10.134 -17.913 -17.574 1.00 83.12 487 PRO A C 1
ATOM 3921 O O . PRO A 1 487 ? 9.282 -18.774 -17.340 1.00 83.12 487 PRO A O 1
ATOM 3924 N N . GLU A 1 488 ? 10.860 -17.370 -16.596 1.00 88.69 488 GLU A N 1
ATOM 3925 C CA . GLU A 1 488 ? 10.676 -17.675 -15.184 1.00 88.69 488 GLU A CA 1
ATOM 3926 C C . GLU A 1 488 ? 9.521 -16.895 -14.545 1.00 88.69 488 GLU A C 1
ATOM 3928 O O . GLU A 1 488 ? 9.253 -15.733 -14.846 1.00 88.69 488 GLU A O 1
ATOM 3933 N N . VAL A 1 489 ? 8.882 -17.517 -13.552 1.00 87.38 489 VAL A N 1
ATOM 3934 C CA . VAL A 1 489 ? 7.967 -16.811 -12.652 1.00 87.38 489 VAL A CA 1
ATOM 3935 C C . VAL A 1 489 ? 8.780 -16.001 -11.644 1.00 87.38 489 VAL A C 1
ATOM 3937 O O . VAL A 1 489 ? 9.441 -16.559 -10.766 1.00 87.38 489 VAL A O 1
ATOM 3940 N N . LEU A 1 490 ? 8.682 -14.680 -11.749 1.00 89.38 490 LEU A N 1
ATOM 3941 C CA . LEU A 1 490 ? 9.225 -13.712 -10.809 1.00 89.38 490 LEU A CA 1
ATOM 3942 C C . LEU A 1 490 ? 8.094 -13.234 -9.891 1.00 89.38 490 LEU A C 1
ATOM 3944 O O . LEU A 1 490 ? 7.303 -12.353 -10.241 1.00 89.38 490 LEU A O 1
ATOM 3948 N N . ALA A 1 491 ? 8.006 -13.856 -8.715 1.00 88.00 491 ALA A N 1
ATOM 3949 C CA . ALA A 1 4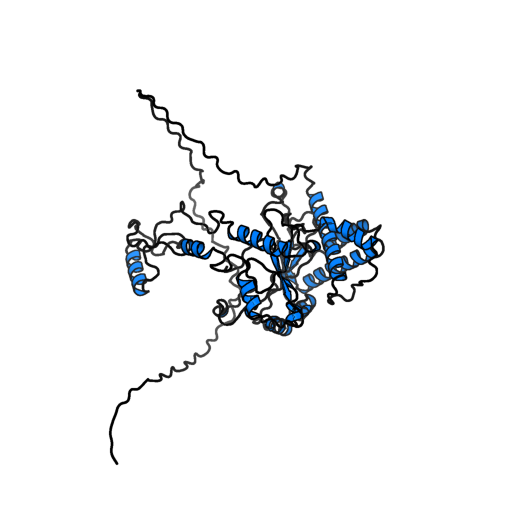91 ? 7.011 -13.543 -7.690 1.00 88.00 491 ALA A CA 1
ATOM 3950 C C . ALA A 1 491 ? 6.968 -12.033 -7.390 1.00 88.00 491 ALA A C 1
ATOM 3952 O O . ALA A 1 491 ? 7.984 -11.447 -7.011 1.00 88.00 491 ALA A O 1
ATOM 3953 N N . GLY A 1 492 ? 5.804 -11.407 -7.586 1.00 87.25 492 GLY A N 1
ATOM 3954 C CA . GLY A 1 492 ? 5.604 -9.973 -7.348 1.00 87.25 492 GLY A CA 1
ATOM 3955 C C . GLY A 1 492 ? 6.100 -9.027 -8.432 1.00 87.25 492 GLY A C 1
ATOM 3956 O O . GLY A 1 492 ? 5.913 -7.825 -8.289 1.00 87.25 492 GLY A O 1
ATOM 3957 N N . ILE A 1 493 ? 6.710 -9.547 -9.499 1.00 89.00 493 ILE A N 1
ATOM 3958 C CA . ILE A 1 493 ? 7.122 -8.755 -10.664 1.00 89.00 493 ILE A CA 1
ATOM 3959 C C . ILE A 1 493 ? 6.190 -9.087 -11.829 1.00 89.00 493 ILE A C 1
ATOM 3961 O O . ILE A 1 493 ? 5.307 -8.306 -12.163 1.00 89.00 493 ILE A O 1
ATOM 3965 N N . ASN A 1 494 ? 6.309 -10.295 -12.387 1.00 89.19 494 ASN A N 1
ATOM 3966 C CA . ASN A 1 494 ? 5.471 -10.753 -13.501 1.00 89.19 494 ASN A CA 1
ATOM 3967 C C . ASN A 1 494 ? 4.259 -11.583 -13.042 1.00 89.19 494 ASN A C 1
ATOM 3969 O O . ASN A 1 494 ? 3.550 -12.186 -13.850 1.00 89.19 494 ASN A O 1
ATOM 3973 N N . THR A 1 495 ? 4.006 -11.596 -11.731 1.00 90.56 495 THR A N 1
ATOM 3974 C CA . THR A 1 495 ? 2.837 -12.214 -11.104 1.00 90.56 495 THR A CA 1
ATOM 3975 C C . THR A 1 495 ? 2.235 -11.286 -10.048 1.00 90.56 495 THR A C 1
ATOM 3977 O O . THR A 1 495 ? 2.974 -10.577 -9.363 1.00 90.56 495 THR A O 1
ATOM 3980 N N . PRO A 1 496 ? 0.900 -11.280 -9.884 1.00 92.81 496 PRO A N 1
ATOM 3981 C CA . PRO A 1 496 ? 0.244 -10.443 -8.892 1.00 92.81 496 PRO A CA 1
ATOM 3982 C C . PRO A 1 496 ? 0.584 -10.862 -7.459 1.00 92.81 496 PRO A C 1
ATOM 3984 O O . PRO A 1 496 ? 0.661 -12.051 -7.140 1.00 92.81 496 PRO A O 1
ATOM 3987 N N . GLN A 1 497 ? 0.667 -9.867 -6.579 1.00 94.12 497 GLN A N 1
ATOM 3988 C CA . GLN A 1 497 ? 0.792 -10.041 -5.135 1.00 94.12 497 GLN A CA 1
ATOM 3989 C C . GLN A 1 497 ? -0.352 -9.365 -4.390 1.00 94.12 497 GLN A C 1
ATOM 3991 O O . GLN A 1 497 ? -0.782 -8.262 -4.731 1.00 94.12 497 GLN A O 1
ATOM 3996 N N . VAL A 1 498 ? -0.816 -10.021 -3.329 1.00 95.81 498 VAL A N 1
ATOM 3997 C CA . VAL A 1 498 ? -1.780 -9.459 -2.386 1.00 95.81 498 VAL A CA 1
ATOM 3998 C C . VAL A 1 498 ? -1.079 -9.103 -1.080 1.00 95.81 498 VAL A C 1
ATOM 4000 O O . VAL A 1 498 ? -0.217 -9.826 -0.577 1.00 95.81 498 VAL A O 1
ATOM 4003 N N . TYR A 1 499 ? -1.489 -7.971 -0.520 1.00 97.19 499 TYR A N 1
ATOM 4004 C CA . TYR A 1 499 ? -1.002 -7.443 0.742 1.00 97.19 499 TYR A CA 1
ATOM 4005 C C . TYR A 1 499 ? -2.154 -7.359 1.743 1.00 97.19 499 TYR A C 1
ATOM 4007 O O . TYR A 1 499 ? -3.114 -6.621 1.529 1.00 97.19 499 TYR A O 1
ATOM 4015 N N . GLY A 1 500 ? -2.046 -8.078 2.858 1.00 96.50 500 GLY A N 1
ATOM 4016 C CA . GLY A 1 500 ? -3.006 -8.010 3.957 1.00 96.50 500 GLY A CA 1
ATOM 4017 C C . GLY A 1 500 ? -2.623 -6.917 4.951 1.00 96.50 500 GLY A C 1
ATOM 4018 O O . GLY A 1 500 ? -1.592 -7.020 5.619 1.00 96.50 500 GLY A O 1
ATOM 4019 N N . LYS A 1 501 ? -3.439 -5.863 5.059 1.00 95.44 501 LYS A N 1
ATOM 4020 C CA . LYS A 1 501 ? -3.083 -4.638 5.791 1.00 95.44 501 LYS A CA 1
ATOM 4021 C C . LYS A 1 501 ? -4.092 -4.301 6.885 1.00 95.44 501 LYS A C 1
ATOM 4023 O O . LYS A 1 501 ? -5.233 -3.978 6.582 1.00 95.44 501 LYS A O 1
ATOM 4028 N N . VAL A 1 502 ? -3.650 -4.293 8.140 1.00 94.06 502 VAL A N 1
ATOM 4029 C CA . VAL A 1 502 ? -4.374 -3.617 9.232 1.00 94.06 502 VAL A CA 1
ATOM 4030 C C . VAL A 1 502 ? -3.970 -2.139 9.302 1.00 94.06 502 VAL A C 1
ATOM 4032 O O . VAL A 1 502 ? -2.982 -1.731 8.687 1.00 94.06 502 VAL A O 1
ATOM 4035 N N . SER A 1 503 ? -4.708 -1.313 10.045 1.00 92.75 503 SER A N 1
ATOM 4036 C CA . SER A 1 503 ? -4.372 0.107 10.205 1.00 92.75 503 SER A CA 1
ATOM 4037 C C . SER A 1 503 ? -2.940 0.294 10.729 1.00 92.75 503 SER A C 1
ATOM 4039 O O . SER A 1 503 ? -2.510 -0.384 11.659 1.00 92.75 503 SER A O 1
ATOM 4041 N N . GLY A 1 504 ? -2.201 1.228 10.125 1.00 91.00 504 GLY A N 1
ATOM 4042 C CA . GLY A 1 504 ? -0.857 1.610 10.570 1.00 91.00 504 GLY A CA 1
ATOM 4043 C C . GLY A 1 504 ? 0.306 0.791 10.008 1.00 91.00 504 GLY A C 1
ATOM 4044 O O . GLY A 1 504 ? 1.452 1.153 10.273 1.00 91.00 504 GLY A O 1
ATOM 4045 N N . VAL A 1 505 ? 0.053 -0.261 9.218 1.00 93.12 505 VAL A N 1
ATOM 4046 C CA . VAL A 1 505 ? 1.136 -0.970 8.514 1.00 93.12 505 VAL A CA 1
ATOM 4047 C C . VAL A 1 505 ? 1.819 -0.059 7.494 1.00 93.12 505 VAL A C 1
ATOM 4049 O O . VAL A 1 505 ? 1.178 0.772 6.846 1.00 93.12 505 VAL A O 1
ATOM 4052 N N . LYS A 1 506 ? 3.127 -0.242 7.326 1.00 90.62 506 LYS A N 1
ATOM 4053 C CA . LYS A 1 506 ? 3.957 0.519 6.393 1.00 90.62 506 LYS A CA 1
ATOM 4054 C C . LYS A 1 506 ? 4.726 -0.424 5.479 1.00 90.62 506 LYS A C 1
ATOM 4056 O O . LYS A 1 506 ? 5.358 -1.373 5.939 1.00 90.62 506 LYS A O 1
ATOM 4061 N N . THR A 1 507 ? 4.738 -0.094 4.194 1.00 91.31 507 THR A N 1
ATOM 4062 C CA . THR A 1 507 ? 5.799 -0.533 3.288 1.00 91.31 507 THR A CA 1
ATOM 4063 C C . THR A 1 507 ? 6.867 0.552 3.305 1.00 91.31 507 THR A C 1
ATOM 4065 O O . THR A 1 507 ? 6.556 1.727 3.103 1.00 91.31 507 THR A O 1
ATOM 4068 N N . TYR A 1 508 ? 8.107 0.188 3.620 1.00 87.69 508 TYR A N 1
ATOM 4069 C CA . TYR A 1 508 ? 9.191 1.164 3.705 1.00 87.69 508 TYR A CA 1
ATOM 4070 C C . TYR A 1 508 ? 9.604 1.675 2.314 1.00 87.69 508 TYR A C 1
ATOM 4072 O O . TYR A 1 508 ? 9.370 0.979 1.322 1.00 87.69 508 TYR A O 1
ATOM 4080 N N . PRO A 1 509 ? 10.202 2.880 2.218 1.00 87.38 509 PRO A N 1
ATOM 4081 C CA . PRO A 1 509 ? 10.587 3.461 0.935 1.00 87.38 509 PRO A CA 1
ATOM 4082 C C . PRO A 1 509 ? 11.546 2.554 0.159 1.00 87.38 509 PRO A C 1
ATOM 4084 O O . PRO A 1 509 ? 12.564 2.120 0.698 1.00 87.38 509 PRO A O 1
ATOM 4087 N N . HIS A 1 510 ? 11.223 2.300 -1.103 1.00 86.38 510 HIS A N 1
ATOM 4088 C CA . HIS A 1 510 ? 12.037 1.546 -2.049 1.00 86.38 510 HIS A CA 1
ATOM 4089 C C . HIS A 1 510 ? 11.757 2.044 -3.473 1.00 86.38 510 HIS A C 1
ATOM 4091 O O . HIS A 1 510 ? 10.826 2.819 -3.694 1.00 86.38 510 HIS A O 1
ATOM 4097 N N . ILE A 1 511 ? 12.604 1.623 -4.408 1.00 85.00 511 ILE A N 1
ATOM 4098 C CA . ILE A 1 511 ? 12.336 1.673 -5.846 1.00 85.00 511 ILE A CA 1
ATOM 4099 C C . ILE A 1 511 ? 11.962 0.243 -6.245 1.00 85.00 511 ILE A C 1
ATOM 4101 O O . ILE A 1 511 ? 12.468 -0.704 -5.634 1.00 85.00 511 ILE A O 1
ATOM 4105 N N . GLU A 1 512 ? 11.066 0.092 -7.214 1.00 87.00 512 GLU A N 1
ATOM 4106 C CA . GLU A 1 512 ? 10.675 -1.224 -7.712 1.00 87.00 512 GLU A CA 1
ATOM 4107 C C . GLU A 1 512 ? 11.872 -1.968 -8.329 1.00 87.00 512 GLU A C 1
ATOM 4109 O O . GLU A 1 512 ? 12.855 -1.375 -8.786 1.00 87.00 512 GLU A O 1
ATOM 4114 N N . ASN A 1 513 ? 11.818 -3.298 -8.299 1.00 79.62 513 ASN A N 1
ATOM 4115 C CA . ASN A 1 513 ? 12.897 -4.125 -8.831 1.00 79.62 513 ASN A CA 1
ATOM 4116 C C . ASN A 1 513 ? 12.967 -3.999 -10.359 1.00 79.62 513 ASN A C 1
ATOM 4118 O O . ASN A 1 513 ? 11.961 -4.175 -11.037 1.00 79.62 513 ASN A O 1
ATOM 4122 N N . GLY A 1 514 ? 14.168 -3.782 -10.898 1.00 66.62 514 GLY A N 1
ATOM 4123 C CA . GLY A 1 514 ? 14.383 -3.705 -12.348 1.00 66.62 514 GLY A CA 1
ATOM 4124 C C . GLY A 1 514 ? 14.019 -2.361 -12.987 1.00 66.62 514 GLY A C 1
ATOM 4125 O O . GLY A 1 514 ? 14.008 -2.287 -14.213 1.00 66.62 514 GLY A O 1
ATOM 4126 N N . CYS A 1 515 ? 13.742 -1.331 -12.178 1.00 49.91 515 CYS A N 1
ATOM 4127 C CA . CYS A 1 515 ? 13.643 0.064 -12.616 1.00 49.91 515 CYS A CA 1
ATOM 4128 C C . CYS A 1 515 ? 14.998 0.728 -12.872 1.00 49.91 515 CYS A C 1
ATOM 4130 O O . CYS A 1 515 ? 15.989 0.369 -12.188 1.00 49.91 515 CYS A O 1
#

Secondary structure (DSSP, 8-state):
--------------PPP---PPP----S--TT-SS-----------------PPPPP---------------------PPP----------------HHHHHHHHHHHHHHHHHHHHHHHHHTT-TT-TT-------HHHHHHHHHHGGGGPPP---EEE--TTSPPTTTTHHHHTHHHHHHHHSPPB-TTTT---B---SSPPPP-TTSPBSS-TT--HHHHHHHHHHHHTTB--SB----STT---TTTT---HHHHHHHHHHHHHHHTS-GGGPPPPPPTT-PPEEEEE--TT--S-THHHHHHHHH-SSEEEETHHHHTT--GGGGSHHHHHHHSTTPEEEEEEEE---TT----SS--TTTGGGTTSS----EEEEEEHHHHHHHHHHHHHHHHHHHHHHHH-GGGHHHHHHHHHHHHHHHSPPPPTT----TT--EEEEEEEEE--TT-TTS-THHHHHHHTTS-GGGSSS-TTSGGGG--S--TTTTS-EEEE--TT--PPP-PPTT-

Sequence (515 aa):
MQGSSTRDNRRTQQTQSIRQSRPTTRSTANALNQRSLTKVRRSRSRGKNVRFASPPRQGSRHTRTDASARNRSTSIKTQRPRSASRHRSQSRGHSASVSERYKKSSRWLALACLKTGYIVDRNVDIEYEDFNTSGYTQEVVSKIRELTKEVKVDNCNTMSIPRNILTPMHQNYRGLDHKIDHLVITDYMPNGIQQAQSNSQIPTIPIFTGKMFVDVQVTAKDIVQKSNERIRGFNTIHDILDRSNRAYLMRGDDDSVLTQELKFFAVENSKRAETDRKITPKKGYLPVRRYKMEEHETEPFDKLHEVVETSSICLIDGLCDAINFKREAFTLPELLKAMPGYKVTVSRQISEAPEVNMLTIYDKKLEEKSNGWRTNDIQHDVSLKDFVEYYERSTALSIKALQKVKASPENAEDTICKLQQELKRASLPVPHGSNIHPDATVIAFGTNIDINPANTHHKLKRQLKNIDKLPMFLRPTKKDDLMEHVPEVLAGINTPQVYGKVSGVKTYPHIENGC

pLDDT: mean 74.02, std 24.24, range [24.22, 98.5]

Organism: NCBI:txid1611254